Protein AF-A0A7Z9PMC1-F1 (afdb_monomer)

Secondary structure (DSSP, 8-state):
-HHHHHHHHHHHHHHHHHHHHHHHHHHHHHHHHHHHHHHHHHHHHHHHHHHHHHHHTSTTS-HHHHHHHHHHHHHHS--SSEEEEEETTEEEEE-------SSEEEEEEEEEEETTEEEEEEEEEEEE--HHHHHHHHHTTTHHHHHHHHHHS-HHHHHHHIIIIIHHHHHHHHHHHHHHHHHHHHHHHHHHHHHHHHHHHHHHHHHHHHHHHHHHHHHHHHHHHHHHHHHHHHHHHHHHHHHHHHHHT-TT--HHHHHHHHHHHHHHHHHHHHHHHHHHHHHHHHHHHHHHHHHHHHHHHHHHHHHHHHHHHHHHHHHHHHHHHHHT-TTS----SPPEEE--STTHHHHHHHHHHHHHTSHHHHHT-SEEEEEE--GGGTTEEEEEE-TTT-SEEEEEE-SSTT-EEEEEE---S-HHHHHHHHHHHHHH-TTTTTSEEEE---GGG-S--

Mean predicted aligned error: 19.5 Å

Radius of gyration: 45.66 Å; Cα contacts (8 Å, |Δi|>4): 495; chains: 1; bounding box: 115×75×135 Å

Foldseek 3Di:
DVVVVVVVVVVVVVLVVVLLVVLLVVLVVVLVVVLVVVQVVQVVVVVVLLVQLVVLLPPPHDNVVSVVVSQVVVVPDPDPWWKWKAKPPHTPDTPDDPDDDQADKHKDWDWDDHDPMIIIIMTIDRRGHDSNVLSCLLQVLNVVVLVVCVVVHPPVRSVCCSVPPSCVSNVSSVVSSVVSVVVVVVVVVVVVVLVVVLVVLVVVLVVLVVVLVVLVVVLVVLVVVLVVLVVVLVVLVVVLVVLVVVLVPCPPPDPVVNVVSVVVSVVSVVVSVVSVVVSVVSVVVSVVSVVVSVVSVVVSVVSVVVSVVVVVVVLVVVLVVLVVVCVVPPPQDQDPDQAAEAADDDPLRVVSVVLSVLQVVDSVSRRQFRYKYWDWFDPVQEQAWEWDQDPPVLFIKTKDHYNDPPTTIMITGRVHNDQVSSLSSLVNSCSVGPVNVRGHYHYDPDPPPPDDD

Sequence (453 aa):
MRQISIINRLYLLILFFFVAILTGINNHYLYSYIGFETLDEQHVLLNLVQNQFNSCLSKDFDGELCVDLMLSSLRDTKLTSELEVSKDGKRLFSNRLDVFTERSEVHSTNVISYQQHEIKLSLFKRPTPPIVSSVVKSMTFSLPELIQRLIDEDWAGARSFFFTVAWPRSRPAFWLAVFSLFLFRVAWLREQVLKRLLNVREKEVSTARNVLKELNNKLGDLGLAKEINEEELLKAERNIKKLRLSLKNAHNIDQHEINHLEHELEKESQFALELIQENEDLSEELKTIQKATVKKDRQIQKDEETLASSSSTEKLRIKNKIYEALIKNPDISNRNHAIKVYQGKHHSKTFVQHVARSLDKNDFLREQITAVYSIRYNRKLRGKMVVMMDEHSKNYVANIYDYCDEGFGAQLDLGTSKIWEACLKAKCIINLSDMFKKYELRIHENMDTLVES

pLDDT: mean 79.93, std 13.23, range [27.16, 93.56]

Nearest PDB structures (foldseek):
  6nct-assembly1_B  TM=8.834E-01  e=7.247E-01  Homo sapiens
  4ovv-assembly1_B  TM=8.818E-01  e=1.254E+00  Homo sapiens
  5y05-assembly1_A  TM=4.378E-01  e=2.419E-01  Mycolicibacterium smegmatis MC2 155
  8i4v-assembly1_A  TM=4.075E-01  e=4.193E+00  Saccharomyces cerevisiae S288C
  2efk-assembly1_A-2  TM=3.956E-01  e=4.193E+00  Homo sapiens

Structure (mmCIF, N/CA/C/O backbone):
data_AF-A0A7Z9PMC1-F1
#
_entry.id   AF-A0A7Z9PMC1-F1
#
loop_
_atom_site.group_PDB
_atom_site.id
_atom_site.type_symbol
_atom_site.label_atom_id
_atom_site.label_alt_id
_atom_site.label_comp_id
_atom_site.label_asym_id
_atom_site.label_entity_id
_atom_site.label_seq_id
_atom_site.pdbx_PDB_ins_code
_atom_site.Cartn_x
_atom_site.Cartn_y
_atom_site.Cartn_z
_atom_site.occupancy
_atom_site.B_iso_or_equiv
_atom_site.auth_seq_id
_atom_site.auth_comp_id
_atom_site.auth_asym_id
_atom_site.auth_atom_id
_atom_site.pdbx_PDB_model_num
ATOM 1 N N . MET A 1 1 ? 25.061 -12.759 5.100 1.00 47.53 1 MET A N 1
ATOM 2 C CA . MET A 1 1 ? 23.971 -13.423 5.862 1.00 47.53 1 MET A CA 1
ATOM 3 C C . MET A 1 1 ? 23.498 -12.644 7.097 1.00 47.53 1 MET A C 1
ATOM 5 O O . MET A 1 1 ? 22.295 -12.460 7.225 1.00 47.53 1 MET A O 1
ATOM 9 N N . ARG A 1 2 ? 24.378 -12.130 7.978 1.00 41.53 2 ARG A N 1
ATOM 10 C CA . ARG A 1 2 ? 23.966 -11.368 9.186 1.00 41.53 2 ARG A CA 1
ATOM 11 C C . ARG A 1 2 ? 23.093 -10.127 8.908 1.00 41.53 2 ARG A C 1
ATOM 13 O O . ARG A 1 2 ? 22.086 -9.958 9.581 1.00 41.53 2 ARG A O 1
ATOM 20 N N . GLN A 1 3 ? 23.413 -9.315 7.896 1.00 49.38 3 GLN A N 1
ATOM 21 C CA . GLN A 1 3 ? 22.638 -8.101 7.573 1.00 49.38 3 GLN A CA 1
ATOM 22 C C . GLN A 1 3 ? 21.206 -8.397 7.082 1.00 49.38 3 GLN A C 1
ATOM 24 O O . GLN A 1 3 ? 20.268 -7.730 7.503 1.00 49.38 3 GLN A O 1
ATOM 29 N N . ILE A 1 4 ? 21.012 -9.454 6.283 1.00 55.25 4 ILE A N 1
ATOM 30 C CA . ILE A 1 4 ? 19.680 -9.882 5.806 1.00 55.25 4 ILE A CA 1
ATOM 31 C C . ILE A 1 4 ? 18.803 -10.358 6.980 1.00 55.25 4 ILE A C 1
ATOM 33 O O . ILE A 1 4 ? 17.610 -10.076 7.022 1.00 55.25 4 ILE A O 1
ATOM 37 N N . SER A 1 5 ? 19.400 -11.028 7.973 1.00 64.44 5 SER A N 1
ATOM 38 C CA . SER A 1 5 ? 18.698 -11.470 9.188 1.00 64.44 5 SER A CA 1
ATOM 39 C C . SER A 1 5 ? 18.230 -10.296 10.058 1.00 64.44 5 SER A C 1
ATOM 41 O O . SER A 1 5 ? 17.105 -10.306 10.550 1.00 64.44 5 SER A O 1
ATOM 43 N N . ILE A 1 6 ? 19.056 -9.255 10.206 1.00 71.19 6 ILE A N 1
ATOM 44 C CA . ILE A 1 6 ? 18.714 -8.055 10.989 1.00 71.19 6 ILE A CA 1
ATOM 45 C C . ILE A 1 6 ? 17.560 -7.289 10.333 1.00 71.19 6 ILE A C 1
ATOM 47 O O . ILE A 1 6 ? 16.599 -6.925 11.007 1.00 71.19 6 ILE A O 1
ATOM 51 N N . ILE A 1 7 ? 17.622 -7.115 9.014 1.00 73.81 7 ILE A N 1
ATOM 52 C CA . ILE A 1 7 ? 16.585 -6.436 8.233 1.00 73.81 7 ILE A CA 1
ATOM 53 C C . ILE A 1 7 ? 15.245 -7.185 8.342 1.00 73.81 7 ILE A C 1
ATOM 55 O O . ILE A 1 7 ? 14.224 -6.582 8.665 1.00 73.81 7 ILE A O 1
ATOM 59 N N . ASN A 1 8 ? 15.244 -8.514 8.188 1.00 70.94 8 ASN A N 1
ATOM 60 C CA . ASN A 1 8 ? 14.029 -9.323 8.340 1.00 70.94 8 ASN A CA 1
ATOM 61 C C . ASN A 1 8 ? 13.432 -9.251 9.755 1.00 70.94 8 ASN A C 1
ATOM 63 O O . ASN A 1 8 ? 12.212 -9.222 9.905 1.00 70.94 8 ASN A O 1
ATOM 67 N N . ARG A 1 9 ? 14.270 -9.194 10.799 1.00 75.62 9 ARG A N 1
ATOM 68 C CA . ARG A 1 9 ? 13.810 -9.031 12.189 1.00 75.62 9 ARG A CA 1
ATOM 69 C C . ARG A 1 9 ? 13.176 -7.663 12.425 1.00 75.62 9 ARG A C 1
ATOM 71 O O . ARG A 1 9 ? 12.126 -7.595 13.056 1.00 75.62 9 ARG A O 1
ATOM 78 N N . LEU A 1 10 ? 13.774 -6.599 11.887 1.00 83.81 10 LEU A N 1
ATOM 79 C CA . LEU A 1 10 ? 13.211 -5.251 11.963 1.00 83.81 10 LEU A CA 1
ATOM 80 C C . LEU A 1 10 ? 11.840 -5.187 11.273 1.00 83.81 10 LEU A C 1
ATOM 82 O O . LEU A 1 10 ? 10.905 -4.601 11.809 1.00 83.81 10 LEU A O 1
ATOM 86 N N . TYR A 1 11 ? 11.688 -5.853 10.127 1.00 79.75 11 TYR A N 1
ATOM 87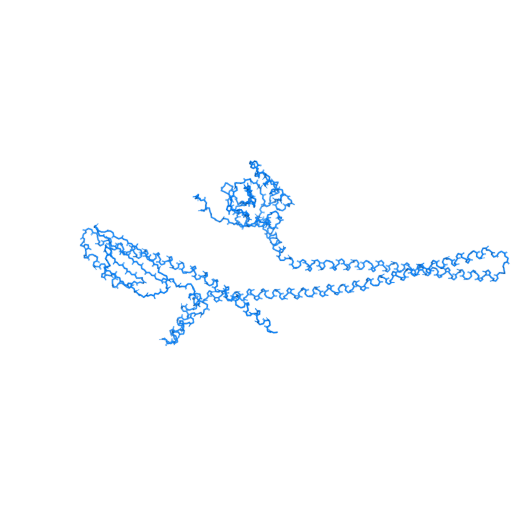 C CA . TYR A 1 11 ? 10.409 -5.906 9.419 1.00 79.75 11 TYR A CA 1
ATOM 88 C C . TYR A 1 11 ? 9.325 -6.675 10.170 1.00 79.75 11 TYR A C 1
ATOM 90 O O . TYR A 1 11 ? 8.187 -6.214 10.228 1.00 79.75 11 TYR A O 1
ATOM 98 N N . LEU A 1 12 ? 9.661 -7.818 10.771 1.00 82.25 12 LEU A N 1
ATOM 99 C CA . LEU A 1 12 ? 8.714 -8.558 11.607 1.00 82.25 12 LEU A CA 1
ATOM 100 C C . LEU A 1 12 ? 8.269 -7.732 12.819 1.00 82.25 12 LEU A C 1
ATOM 102 O O . LEU A 1 12 ? 7.094 -7.765 13.168 1.00 82.25 12 LEU A O 1
ATOM 106 N N . LEU A 1 13 ? 9.176 -6.946 13.406 1.00 86.69 13 LEU A N 1
ATOM 107 C CA . LEU A 1 13 ? 8.847 -5.984 14.459 1.00 86.69 13 LEU A CA 1
ATOM 108 C C . LEU A 1 13 ? 7.860 -4.919 13.970 1.00 86.69 13 LEU A C 1
ATOM 110 O O . LEU A 1 13 ? 6.845 -4.693 14.621 1.00 86.69 13 LEU A O 1
ATOM 114 N N . ILE A 1 14 ? 8.108 -4.304 12.809 1.00 88.12 14 ILE A N 1
ATOM 115 C CA . ILE A 1 14 ? 7.196 -3.303 12.229 1.00 88.12 14 ILE A CA 1
ATOM 116 C C . ILE A 1 14 ? 5.808 -3.908 11.988 1.00 88.12 14 ILE A C 1
ATOM 118 O O . ILE A 1 14 ? 4.800 -3.307 12.357 1.00 88.12 14 ILE A O 1
ATOM 122 N N . LEU A 1 15 ? 5.749 -5.110 11.409 1.00 87.38 15 LEU A N 1
ATOM 123 C CA . LEU A 1 15 ? 4.490 -5.805 11.144 1.00 87.38 15 LEU A CA 1
ATOM 124 C C . LEU A 1 15 ? 3.757 -6.148 12.446 1.00 87.38 15 LEU A C 1
ATOM 126 O O . LEU A 1 15 ? 2.546 -5.961 12.533 1.00 87.38 15 LEU A O 1
ATOM 130 N N . PHE A 1 16 ? 4.487 -6.577 13.475 1.00 88.06 16 PHE A N 1
ATOM 131 C CA . PHE A 1 16 ? 3.936 -6.829 14.803 1.00 88.06 16 PHE A CA 1
ATOM 132 C C . PHE A 1 16 ? 3.312 -5.566 15.415 1.00 88.06 16 PHE A C 1
ATOM 134 O O . PHE A 1 16 ? 2.161 -5.610 15.848 1.00 88.06 16 PHE A O 1
ATOM 141 N N . PHE A 1 17 ? 4.018 -4.430 15.394 1.00 91.00 17 PHE A N 1
ATOM 142 C CA . PHE A 1 17 ? 3.483 -3.158 15.892 1.00 91.00 17 PHE A CA 1
ATOM 143 C C . PHE A 1 17 ? 2.263 -2.693 15.096 1.00 91.00 17 PHE A C 1
ATOM 145 O O . PHE A 1 17 ? 1.288 -2.230 15.683 1.00 91.00 17 PHE A O 1
ATOM 152 N N . PHE A 1 18 ? 2.283 -2.857 13.774 1.00 90.88 18 PHE A N 1
ATOM 153 C CA . PHE A 1 18 ? 1.146 -2.519 12.924 1.00 90.88 18 PHE A CA 1
ATOM 154 C C . PHE A 1 18 ? -0.104 -3.333 13.292 1.00 90.88 18 PHE A C 1
ATOM 156 O O . PHE A 1 18 ? -1.175 -2.763 13.500 1.00 90.88 18 PHE A O 1
ATOM 163 N N . VAL A 1 19 ? 0.038 -4.653 13.456 1.00 92.31 19 VAL A N 1
ATOM 164 C CA . VAL A 1 19 ? -1.060 -5.530 13.897 1.00 92.31 19 VAL A CA 1
ATOM 165 C C . VAL A 1 19 ? -1.531 -5.157 15.304 1.00 92.31 19 VAL A C 1
ATOM 167 O O . VAL A 1 19 ? -2.738 -5.126 15.544 1.00 92.31 19 VAL A O 1
ATOM 170 N N . ALA A 1 20 ? -0.617 -4.827 16.221 1.00 92.69 20 ALA A N 1
ATOM 171 C CA . ALA A 1 20 ? -0.960 -4.404 17.577 1.00 92.69 20 ALA A CA 1
ATOM 172 C C . ALA A 1 20 ? -1.794 -3.113 17.589 1.00 92.69 20 ALA A C 1
ATOM 174 O O . ALA A 1 20 ? -2.807 -3.047 18.285 1.00 92.69 20 ALA A O 1
ATOM 175 N N . ILE A 1 21 ? -1.422 -2.119 16.776 1.00 93.44 21 ILE A N 1
ATOM 176 C CA . ILE A 1 2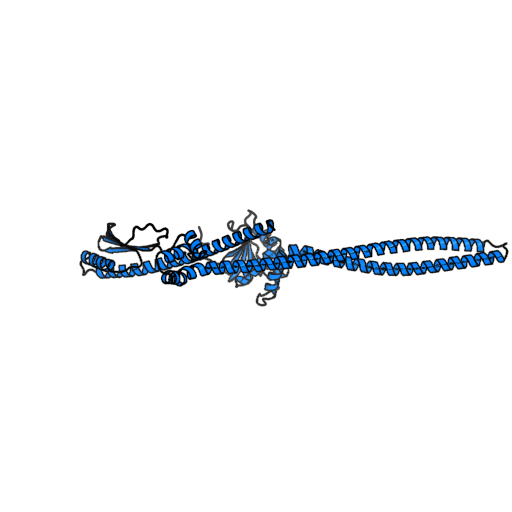1 ? -2.166 -0.858 16.642 1.00 93.44 21 ILE A CA 1
ATOM 177 C C . ILE A 1 21 ? -3.562 -1.117 16.073 1.00 93.44 21 ILE A C 1
ATOM 179 O O . ILE A 1 21 ? -4.547 -0.669 16.656 1.00 93.44 21 ILE A O 1
ATOM 183 N N . LEU A 1 22 ? -3.672 -1.875 14.976 1.00 92.62 22 LEU A N 1
ATOM 184 C CA . LEU A 1 22 ? -4.973 -2.191 14.376 1.00 92.62 22 LEU A CA 1
ATOM 185 C C . LEU A 1 22 ? -5.868 -2.999 15.322 1.00 92.62 22 LEU A C 1
ATOM 187 O O . LEU A 1 22 ? -7.066 -2.742 15.412 1.00 92.62 22 LEU A O 1
ATOM 191 N N . THR A 1 23 ? -5.281 -3.932 16.072 1.00 93.12 23 THR A N 1
ATOM 192 C CA . THR A 1 23 ? -5.987 -4.674 17.125 1.00 93.12 23 THR A CA 1
ATOM 193 C C . THR A 1 23 ? -6.462 -3.729 18.229 1.00 93.12 23 THR A C 1
ATOM 195 O O . THR A 1 23 ? -7.584 -3.865 18.707 1.00 93.12 23 THR A O 1
ATOM 198 N N . GLY A 1 24 ? -5.644 -2.744 18.611 1.00 92.62 24 GLY A N 1
ATOM 199 C CA . GLY A 1 24 ? -6.012 -1.702 19.569 1.00 92.62 24 GLY A CA 1
ATOM 200 C C . GLY A 1 24 ? -7.195 -0.862 19.101 1.00 92.62 24 GLY A C 1
ATOM 201 O O . GLY A 1 24 ? -8.140 -0.680 19.863 1.00 92.62 24 GLY A O 1
ATOM 202 N N . ILE A 1 25 ? -7.184 -0.426 17.840 1.00 92.62 25 ILE A N 1
ATOM 203 C CA . ILE A 1 25 ? -8.289 0.321 17.224 1.00 92.62 25 ILE A CA 1
ATOM 204 C C . ILE A 1 25 ? -9.566 -0.526 17.217 1.00 92.62 25 ILE A C 1
ATOM 206 O O . ILE A 1 25 ? -10.608 -0.072 17.684 1.00 92.62 25 ILE A O 1
ATOM 210 N N . ASN A 1 26 ? -9.487 -1.776 16.753 1.00 91.75 26 ASN A N 1
ATOM 211 C CA . ASN A 1 26 ? -10.635 -2.683 16.724 1.00 91.75 26 ASN A CA 1
ATOM 212 C C . ASN A 1 26 ? -11.217 -2.924 18.126 1.00 91.75 26 ASN A C 1
ATOM 214 O O . ASN A 1 26 ? -12.427 -2.841 18.325 1.00 91.75 26 ASN A O 1
ATOM 218 N N . ASN A 1 27 ? -10.351 -3.178 19.111 1.00 91.19 27 ASN A N 1
ATOM 219 C CA . ASN A 1 27 ? -10.764 -3.379 20.496 1.00 91.19 27 ASN A CA 1
ATOM 220 C C . ASN A 1 27 ? -11.396 -2.114 21.084 1.00 91.19 27 ASN A C 1
ATOM 222 O O . ASN A 1 27 ? -12.392 -2.217 21.791 1.00 91.19 27 ASN A O 1
ATOM 226 N N . HIS A 1 28 ? -10.856 -0.931 20.781 1.00 91.38 28 HIS A N 1
ATOM 227 C CA . HIS A 1 28 ? -11.435 0.332 21.228 1.00 91.38 28 HIS A CA 1
ATOM 228 C C . HIS A 1 28 ? -12.877 0.490 20.733 1.00 91.38 28 HIS A C 1
ATOM 230 O O . HIS A 1 28 ? -13.768 0.698 21.549 1.00 91.38 28 HIS A O 1
ATOM 236 N N . TYR A 1 29 ? -13.131 0.309 19.433 1.00 89.88 29 TYR A N 1
ATOM 237 C CA . TYR A 1 29 ? -14.491 0.397 18.890 1.00 89.88 29 TYR A CA 1
ATOM 238 C C . TYR A 1 29 ? -15.435 -0.655 19.480 1.00 89.88 29 TYR A C 1
ATOM 240 O O . TYR A 1 29 ? -16.558 -0.318 19.849 1.00 89.88 29 TYR A O 1
ATOM 248 N N . LEU A 1 30 ? -14.972 -1.901 19.630 1.00 88.38 30 LEU A N 1
ATOM 249 C CA . LEU A 1 30 ? -15.761 -2.971 20.242 1.00 88.38 30 LEU A CA 1
ATOM 250 C C . LEU A 1 30 ? -16.187 -2.613 21.671 1.00 88.38 30 LEU A C 1
ATOM 252 O O . LEU A 1 30 ? -17.355 -2.739 22.021 1.00 88.38 30 LEU A O 1
ATOM 256 N N . TYR A 1 31 ? -15.253 -2.157 22.506 1.00 88.56 31 TYR A N 1
ATOM 257 C CA . TYR A 1 31 ? -15.558 -1.839 23.900 1.00 88.56 31 TYR A CA 1
ATOM 258 C C . TYR A 1 31 ? -16.338 -0.539 24.065 1.00 88.56 31 TYR A C 1
ATOM 260 O O . TYR A 1 31 ? -17.153 -0.456 24.980 1.00 88.56 31 TYR A O 1
ATOM 268 N N . SER A 1 32 ? -16.149 0.439 23.179 1.00 88.25 32 SER A N 1
ATOM 269 C CA . SER A 1 32 ? -17.009 1.624 23.128 1.00 88.25 32 SER A CA 1
ATOM 270 C C . SER A 1 32 ? -18.456 1.238 22.810 1.00 88.25 32 SER A C 1
ATOM 272 O O . SER A 1 32 ? -19.370 1.716 23.476 1.00 88.25 32 SER A O 1
ATOM 274 N N . TYR A 1 33 ? -18.667 0.315 21.866 1.00 88.69 33 TYR A N 1
ATOM 275 C CA . TYR A 1 33 ? -19.996 -0.212 21.547 1.00 88.69 33 TYR A CA 1
ATOM 276 C C . TYR A 1 33 ? -20.614 -0.991 22.720 1.00 88.69 33 TYR A C 1
ATOM 278 O O . TYR A 1 33 ? -21.735 -0.699 23.120 1.00 88.69 33 TYR A O 1
ATOM 286 N N . ILE A 1 34 ? -19.865 -1.912 23.342 1.00 87.50 34 ILE A N 1
ATOM 287 C CA . ILE A 1 34 ? -20.341 -2.661 24.522 1.00 87.50 34 ILE A CA 1
ATOM 288 C C . ILE A 1 34 ? -20.675 -1.708 25.681 1.00 87.50 34 ILE A C 1
ATOM 290 O O . ILE A 1 34 ? -21.633 -1.939 26.418 1.00 87.50 34 ILE A O 1
ATOM 294 N N . GLY A 1 35 ? -19.887 -0.645 25.866 1.00 87.50 35 GLY A N 1
ATOM 295 C CA . GLY A 1 35 ? -20.161 0.390 26.861 1.00 87.50 35 GLY A CA 1
ATOM 296 C C . GLY A 1 35 ? -21.483 1.113 26.598 1.00 87.50 35 GLY A C 1
ATOM 297 O O . GLY A 1 35 ? -22.251 1.316 27.534 1.00 87.50 35 GLY A O 1
ATOM 298 N N . PHE A 1 36 ? -21.771 1.436 25.335 1.00 88.75 36 PHE A N 1
ATOM 299 C CA . PHE A 1 36 ? -23.040 2.034 24.922 1.00 88.75 36 PHE A CA 1
ATOM 300 C C . PHE A 1 36 ? -24.233 1.087 25.134 1.00 88.75 36 PHE A C 1
ATOM 302 O O . PHE A 1 36 ? -25.190 1.481 25.792 1.00 88.75 36 PHE A O 1
ATOM 309 N N . GLU A 1 37 ? -24.162 -0.167 24.668 1.00 89.44 37 GLU A N 1
ATOM 310 C CA . GLU A 1 37 ? -25.226 -1.161 24.913 1.00 89.44 37 GLU A CA 1
ATOM 311 C C . GLU A 1 37 ? -25.464 -1.376 26.410 1.00 89.44 37 GLU A C 1
ATOM 313 O O . GLU A 1 37 ? -26.600 -1.459 26.862 1.00 89.44 37 GLU A O 1
ATOM 318 N N . THR A 1 38 ? -24.391 -1.406 27.205 1.00 87.88 38 THR A N 1
ATOM 319 C CA . THR A 1 38 ? -24.496 -1.545 28.661 1.00 87.88 38 THR A CA 1
ATOM 320 C C . THR A 1 38 ? -25.251 -0.376 29.297 1.00 87.88 38 THR A C 1
ATOM 322 O O . THR A 1 38 ? -26.029 -0.605 30.222 1.00 87.88 38 THR A O 1
ATOM 325 N N . LEU A 1 39 ? -25.026 0.862 28.843 1.00 89.00 39 LEU A N 1
ATOM 326 C CA . LEU A 1 39 ? -25.767 2.027 29.341 1.00 89.00 39 LEU A CA 1
ATOM 327 C C . LEU A 1 39 ? -27.255 1.914 29.019 1.00 89.00 39 LEU A C 1
ATOM 329 O O . LEU A 1 39 ? -28.085 2.171 29.889 1.00 89.00 39 LEU A O 1
ATOM 333 N N . ASP A 1 40 ? -27.586 1.507 27.795 1.00 88.12 40 ASP A N 1
ATOM 334 C CA . ASP A 1 40 ? -28.973 1.347 27.357 1.00 88.12 40 ASP A CA 1
ATOM 335 C C . ASP A 1 40 ? -29.686 0.238 28.152 1.00 88.12 40 ASP A C 1
ATOM 337 O O . ASP A 1 40 ? -30.747 0.469 28.734 1.00 88.12 40 ASP A O 1
ATOM 341 N N . GLU A 1 41 ? -29.041 -0.926 28.320 1.00 88.00 41 GLU A N 1
ATOM 342 C CA . GLU A 1 41 ? -29.512 -2.008 29.199 1.00 88.00 41 GLU A CA 1
ATOM 343 C C . GLU A 1 41 ? -29.766 -1.513 30.633 1.00 88.00 41 GLU A C 1
ATOM 345 O O . GLU A 1 41 ? -30.801 -1.817 31.234 1.00 88.00 41 GLU A O 1
ATOM 350 N N . GLN A 1 42 ? -28.824 -0.747 31.199 1.00 88.31 42 GLN A N 1
ATOM 351 C CA . GLN A 1 42 ? -28.955 -0.183 32.543 1.00 88.31 42 GLN A CA 1
ATOM 352 C C . GLN A 1 42 ? -30.120 0.808 32.632 1.00 88.31 42 GLN A C 1
ATOM 354 O O . GLN A 1 42 ? -30.850 0.781 33.621 1.00 88.31 42 GLN A O 1
ATOM 359 N N . HIS A 1 43 ? -30.328 1.655 31.622 1.00 89.62 43 HIS A N 1
ATOM 360 C CA . HIS A 1 43 ? -31.453 2.589 31.585 1.00 89.62 43 HIS A CA 1
ATOM 361 C C . HIS A 1 43 ? -32.799 1.868 31.516 1.00 89.62 43 HIS A C 1
ATOM 363 O O . HIS A 1 43 ? -33.708 2.212 32.272 1.00 89.62 43 HIS A O 1
ATOM 369 N N . VAL A 1 44 ? -32.926 0.840 30.673 1.00 87.81 44 VAL A N 1
ATOM 370 C CA . VAL A 1 44 ? -34.145 0.020 30.596 1.00 87.81 44 VAL A CA 1
ATOM 371 C C . VAL A 1 44 ? -34.432 -0.642 31.943 1.00 87.81 44 VAL A C 1
ATOM 373 O O . VAL A 1 44 ? -35.558 -0.570 32.439 1.00 87.81 44 VAL A O 1
ATOM 376 N N . LEU A 1 45 ? -33.414 -1.233 32.574 1.00 85.81 45 LEU A N 1
ATOM 377 C CA . LEU A 1 45 ? -33.569 -1.893 33.868 1.00 85.81 45 LEU A CA 1
ATOM 378 C C . LEU A 1 45 ? -33.933 -0.902 34.983 1.00 85.81 45 LEU A C 1
ATOM 380 O O . LEU A 1 45 ? -34.840 -1.175 35.767 1.00 85.81 45 LEU A O 1
ATOM 384 N N . LEU A 1 46 ? -33.282 0.263 35.032 1.00 88.56 46 LEU A N 1
ATOM 385 C CA . LEU A 1 46 ? -33.610 1.318 35.995 1.00 88.56 46 LEU A CA 1
ATOM 386 C C . LEU A 1 46 ? -35.033 1.836 35.809 1.00 88.56 46 LEU A C 1
ATOM 388 O O . LEU A 1 46 ? -35.729 2.026 36.801 1.00 88.56 46 LEU A O 1
ATOM 392 N N . ASN A 1 47 ? -35.489 2.018 34.569 1.00 87.50 47 ASN A N 1
ATOM 393 C CA . ASN A 1 47 ? -36.854 2.454 34.285 1.00 87.50 47 ASN A CA 1
ATOM 394 C C . ASN A 1 47 ? -37.887 1.408 34.726 1.00 87.50 47 ASN A C 1
ATOM 396 O O . ASN A 1 47 ? -38.925 1.769 35.276 1.00 87.50 47 ASN A O 1
ATOM 400 N N . LEU A 1 48 ? -37.603 0.114 34.543 1.00 85.44 48 LEU A N 1
ATOM 401 C CA . LEU A 1 48 ? -38.463 -0.967 35.037 1.00 85.44 48 LEU A CA 1
ATOM 402 C C . LEU A 1 48 ? -38.556 -0.964 36.567 1.00 85.44 48 LEU A C 1
ATOM 404 O O . LEU A 1 48 ? -39.661 -0.986 37.109 1.00 85.44 48 LEU A O 1
ATOM 408 N N . VAL A 1 49 ? -37.415 -0.880 37.258 1.00 84.81 49 VAL A N 1
ATOM 409 C CA . VAL A 1 49 ? -37.376 -0.814 38.728 1.00 84.81 49 VAL A CA 1
ATOM 410 C C . VAL A 1 49 ? -38.080 0.451 39.219 1.00 84.81 49 VAL A C 1
ATOM 412 O O . VAL A 1 49 ? -38.906 0.387 40.126 1.00 84.81 49 VAL A O 1
ATOM 415 N N . GLN A 1 50 ? -37.836 1.596 38.583 1.00 87.12 50 GLN A N 1
ATOM 416 C CA . GLN A 1 50 ? -38.504 2.851 38.909 1.00 87.12 50 GLN A CA 1
ATOM 417 C C . GLN A 1 50 ? -40.018 2.771 38.720 1.00 87.12 50 GLN A C 1
ATOM 419 O O . GLN A 1 50 ? -40.752 3.241 39.582 1.00 87.12 50 GLN A O 1
ATOM 424 N N . ASN A 1 51 ? -40.504 2.156 37.643 1.00 86.00 51 ASN A N 1
ATOM 425 C CA . ASN A 1 51 ? -41.937 1.970 37.431 1.00 86.00 51 ASN A CA 1
ATOM 426 C C . ASN A 1 51 ? -42.567 1.089 38.518 1.00 86.00 51 ASN A C 1
ATOM 428 O O . ASN A 1 51 ? -43.675 1.382 38.966 1.00 86.00 51 ASN A O 1
ATOM 432 N N . GLN A 1 52 ? -41.860 0.057 38.989 1.00 84.56 52 GLN A N 1
ATOM 433 C CA . GLN A 1 52 ? -42.318 -0.760 40.117 1.00 84.56 52 GLN A CA 1
ATOM 434 C C . GLN A 1 52 ? -42.374 0.049 41.419 1.00 84.56 52 GLN A C 1
ATOM 436 O O . GLN A 1 52 ? -43.398 0.025 42.102 1.00 84.56 52 GLN A O 1
ATOM 441 N N . PHE A 1 53 ? -41.329 0.826 41.724 1.00 85.50 53 PHE A N 1
ATOM 442 C CA . PHE A 1 53 ? -41.328 1.743 42.868 1.00 85.50 53 PHE A CA 1
ATOM 443 C C . PHE A 1 53 ? -42.463 2.772 42.768 1.00 85.50 53 PHE A C 1
ATOM 445 O O . PHE A 1 53 ? -43.200 2.943 43.729 1.00 85.50 53 PHE A O 1
ATOM 452 N N . ASN A 1 54 ? -42.666 3.406 41.610 1.00 84.06 54 ASN A N 1
ATOM 453 C CA . ASN A 1 54 ? -43.739 4.382 41.387 1.00 84.06 54 ASN A CA 1
ATOM 454 C C . ASN A 1 54 ? -45.135 3.769 41.570 1.00 84.06 54 ASN A C 1
ATOM 456 O O . ASN A 1 54 ? -46.018 4.409 42.136 1.00 84.06 54 ASN A O 1
ATOM 460 N N . SER A 1 55 ? -45.342 2.535 41.097 1.00 83.88 55 SER A N 1
ATOM 461 C CA . SER A 1 55 ? -46.612 1.823 41.269 1.00 83.88 55 SER A CA 1
ATOM 462 C C . SER A 1 55 ? -46.874 1.485 42.737 1.00 83.88 55 SER A C 1
ATOM 464 O O . SER A 1 55 ? -48.007 1.591 43.204 1.00 83.88 55 SER A O 1
ATOM 466 N N . CYS A 1 56 ? -45.834 1.076 43.459 1.00 84.00 56 CYS A N 1
ATOM 467 C CA . CYS A 1 56 ? -45.914 0.673 44.858 1.00 84.00 56 CYS A CA 1
ATOM 468 C C . CYS A 1 56 ? -46.043 1.879 45.810 1.00 84.00 56 CYS A C 1
ATOM 470 O O . CYS A 1 56 ? -46.799 1.821 46.771 1.00 84.00 56 CYS A O 1
ATOM 472 N N . LEU A 1 57 ? -45.391 3.003 45.494 1.00 82.19 57 LEU A N 1
ATOM 473 C CA . LEU A 1 57 ? -45.470 4.275 46.227 1.00 82.19 57 LEU A CA 1
ATOM 474 C C . LEU A 1 57 ? -46.712 5.114 45.861 1.00 82.19 57 LEU A C 1
ATOM 476 O O . LEU A 1 57 ? -46.792 6.298 46.203 1.00 82.19 57 LEU A O 1
ATOM 480 N N . SER A 1 58 ? -47.677 4.532 45.141 1.00 73.56 58 SER A N 1
ATOM 481 C CA . SER A 1 58 ? -48.966 5.178 44.883 1.00 73.56 58 SER A CA 1
ATOM 482 C C . SER A 1 58 ? -49.759 5.348 46.191 1.00 73.56 58 SER A C 1
ATOM 484 O O . SER A 1 58 ? -49.514 4.654 47.174 1.00 73.56 58 SER A O 1
ATOM 486 N N . LYS A 1 59 ? -50.684 6.321 46.226 1.00 61.50 59 LYS A N 1
ATOM 487 C CA . LYS A 1 59 ? -51.300 6.901 47.446 1.00 61.50 59 LYS A CA 1
ATOM 488 C C . LYS A 1 59 ? -51.975 5.920 48.425 1.00 61.50 59 LYS A C 1
ATOM 490 O O . LYS A 1 59 ? -52.331 6.349 49.518 1.00 61.50 59 LYS A O 1
ATOM 495 N N . ASP A 1 60 ? -52.141 4.657 48.053 1.00 62.44 60 ASP A N 1
ATOM 496 C CA . ASP A 1 60 ? -52.908 3.656 48.795 1.00 62.44 60 ASP A CA 1
ATOM 497 C C . ASP A 1 60 ? -52.042 2.718 49.666 1.00 62.44 60 ASP A C 1
ATOM 499 O O . ASP A 1 60 ? -52.591 1.879 50.380 1.00 62.44 60 ASP A O 1
ATOM 503 N N . PHE A 1 61 ? -50.707 2.852 49.646 1.00 65.44 61 PHE A N 1
ATOM 504 C CA . PHE A 1 61 ? -49.774 2.006 50.409 1.00 65.44 61 PHE A CA 1
ATOM 505 C C . PHE A 1 61 ? -48.870 2.801 51.363 1.00 65.44 61 PHE A C 1
ATOM 507 O O . PHE A 1 61 ? -48.509 3.949 51.105 1.00 65.44 61 PHE A O 1
ATOM 514 N N . ASP A 1 62 ? -48.461 2.163 52.465 1.00 78.44 62 ASP A N 1
ATOM 515 C CA . ASP A 1 62 ? -47.416 2.688 53.347 1.00 78.44 62 ASP A CA 1
ATOM 516 C C . ASP A 1 62 ? -46.070 2.711 52.602 1.00 78.44 62 ASP A C 1
ATOM 518 O O . ASP A 1 62 ? -45.547 1.673 52.182 1.00 78.44 62 ASP A O 1
ATOM 522 N N . GLY A 1 63 ? -45.519 3.912 52.420 1.00 77.12 63 GLY A N 1
ATOM 523 C CA . GLY A 1 63 ? -44.297 4.131 51.657 1.00 77.12 63 GLY A CA 1
ATOM 524 C C . GLY A 1 63 ? -43.070 3.434 52.246 1.00 77.12 63 GLY A C 1
ATOM 525 O O . GLY A 1 63 ? -42.208 3.008 51.481 1.00 77.12 63 GLY A O 1
ATOM 526 N N . GLU A 1 64 ? -42.980 3.267 53.570 1.00 81.12 64 GLU A N 1
ATOM 527 C CA . GLU A 1 64 ? -41.851 2.545 54.177 1.00 81.12 64 GLU A CA 1
ATOM 528 C C . GLU A 1 64 ? -41.958 1.039 53.934 1.00 81.12 64 GLU A C 1
ATOM 530 O O . GLU A 1 64 ? -40.997 0.423 53.470 1.00 81.12 64 GLU A O 1
ATOM 535 N N . LEU A 1 65 ? -43.155 0.473 54.118 1.00 83.69 65 LEU A N 1
ATOM 536 C CA . LEU A 1 65 ? -43.435 -0.932 53.816 1.00 83.69 65 LEU A CA 1
ATOM 537 C C . LEU A 1 65 ? -43.161 -1.255 52.338 1.00 83.69 65 LEU A C 1
ATOM 539 O O . LEU A 1 65 ? -42.609 -2.306 52.013 1.00 83.69 65 LEU A O 1
ATOM 543 N N . CYS A 1 66 ? -43.517 -0.335 51.440 1.00 84.69 66 CYS A N 1
ATOM 544 C CA . CYS A 1 66 ? -43.247 -0.452 50.014 1.00 84.69 66 CYS A CA 1
ATOM 545 C C . CYS A 1 66 ? -41.741 -0.500 49.706 1.00 84.69 66 CYS A C 1
ATOM 547 O O . CYS A 1 66 ? -41.286 -1.368 48.956 1.00 84.69 66 CYS A O 1
ATOM 549 N N . VAL A 1 67 ? -40.955 0.409 50.292 1.00 85.50 67 VAL A N 1
ATOM 550 C CA . VAL A 1 67 ? -39.497 0.431 50.107 1.00 85.50 67 VAL A CA 1
ATOM 551 C C . VAL A 1 67 ? -38.874 -0.866 50.618 1.00 85.50 67 VAL A C 1
ATOM 553 O O . VAL A 1 67 ? -38.080 -1.469 49.898 1.00 85.50 67 VAL A O 1
ATOM 556 N N . ASP A 1 68 ? -39.268 -1.341 51.799 1.00 85.62 68 ASP A N 1
ATOM 557 C CA . ASP A 1 68 ? -38.751 -2.590 52.367 1.00 85.62 68 ASP A CA 1
ATOM 558 C C . ASP A 1 68 ? -39.105 -3.815 51.508 1.00 85.62 68 ASP A C 1
ATOM 560 O O . ASP A 1 68 ? -38.236 -4.652 51.236 1.00 85.62 68 ASP A O 1
ATOM 564 N N . LEU A 1 69 ? -40.341 -3.895 50.999 1.00 84.69 69 LEU A N 1
ATOM 565 C CA . LEU A 1 69 ? -40.768 -4.943 50.064 1.00 84.69 69 LEU A CA 1
ATOM 566 C C . LEU A 1 69 ? -39.933 -4.925 48.778 1.00 84.69 69 LEU A C 1
ATOM 568 O O . LEU A 1 69 ? -39.393 -5.961 48.378 1.00 84.69 69 LEU A O 1
ATOM 572 N N . MET A 1 70 ? -39.754 -3.755 48.162 1.00 86.81 70 MET A N 1
ATOM 573 C CA . MET A 1 70 ? -38.935 -3.610 46.956 1.00 86.81 70 MET A CA 1
ATOM 574 C C . MET A 1 70 ? -37.475 -4.004 47.206 1.00 86.81 70 MET A C 1
ATOM 576 O O . MET A 1 70 ? -36.882 -4.730 46.407 1.00 86.81 70 MET A O 1
ATOM 580 N N . LEU A 1 71 ? -36.893 -3.584 48.332 1.00 86.50 71 LEU A N 1
ATOM 581 C CA . LEU A 1 71 ? -35.527 -3.947 48.710 1.00 86.50 71 LEU A CA 1
ATOM 582 C C . LEU A 1 71 ? -35.372 -5.453 48.951 1.00 86.50 71 LEU A C 1
ATOM 584 O O . LEU A 1 71 ? -34.349 -6.022 48.565 1.00 86.50 71 LEU A O 1
ATOM 588 N N . SER A 1 72 ? -36.373 -6.107 49.549 1.00 84.50 72 SER A N 1
ATOM 589 C CA . SER A 1 72 ? -36.374 -7.563 49.733 1.00 84.50 72 SER A CA 1
ATOM 590 C C . SER A 1 72 ? -36.411 -8.308 48.393 1.00 84.50 72 SER A C 1
ATOM 592 O O . SER A 1 72 ? -35.564 -9.164 48.148 1.00 84.50 72 SER A O 1
ATOM 594 N N . SER A 1 73 ? -37.277 -7.891 47.463 1.00 84.00 73 SER A N 1
ATOM 595 C CA . SER A 1 73 ? -37.353 -8.483 46.123 1.00 84.00 73 SER A CA 1
ATOM 596 C C . SER A 1 73 ? -36.057 -8.288 45.329 1.00 84.00 73 SER A C 1
ATOM 598 O O . SER A 1 73 ? -35.634 -9.179 44.590 1.00 84.00 73 SER A O 1
ATOM 600 N N . LEU A 1 74 ? -35.407 -7.129 45.468 1.00 82.75 74 LEU A N 1
ATOM 601 C CA . LEU A 1 74 ? -34.138 -6.841 44.797 1.00 82.75 74 LEU A CA 1
ATOM 602 C C . LEU A 1 74 ? -32.977 -7.674 45.355 1.00 82.75 74 LEU A C 1
ATOM 604 O O . LEU A 1 74 ? -32.097 -8.056 44.585 1.00 82.75 74 LEU A O 1
ATOM 608 N N . ARG A 1 75 ? -32.979 -7.995 46.658 1.00 80.62 75 ARG A N 1
ATOM 609 C CA . ARG A 1 75 ? -31.973 -8.878 47.280 1.00 80.62 75 ARG A CA 1
ATOM 610 C C . ARG A 1 75 ? -32.007 -10.292 46.709 1.00 80.62 75 ARG A C 1
ATOM 612 O O . ARG A 1 75 ? -30.947 -10.876 46.498 1.00 80.62 75 ARG A O 1
ATOM 619 N N . ASP A 1 76 ? -33.199 -10.804 46.423 1.00 77.94 76 ASP A N 1
ATOM 620 C CA . ASP A 1 76 ? -33.380 -12.160 45.894 1.00 77.94 76 ASP A CA 1
ATOM 621 C C . ASP A 1 76 ? -33.168 -12.242 44.372 1.00 77.94 76 ASP A C 1
ATOM 623 O O . ASP A 1 76 ? -33.013 -13.327 43.802 1.00 77.94 76 ASP A O 1
ATOM 627 N N . THR A 1 77 ? -33.108 -11.094 43.691 1.00 79.25 77 THR A N 1
ATOM 628 C CA . THR A 1 77 ? -32.921 -11.031 42.240 1.00 79.25 77 THR A CA 1
ATOM 629 C C . THR A 1 77 ? -31.440 -11.145 41.872 1.00 79.25 77 THR A C 1
ATOM 631 O O . THR A 1 77 ? -30.613 -10.311 42.243 1.00 79.25 77 THR A O 1
ATOM 634 N N . LYS A 1 78 ? -31.086 -12.145 41.054 1.00 75.69 78 LYS A N 1
ATOM 635 C CA . LYS A 1 78 ? -29.743 -12.255 40.459 1.00 75.69 78 LYS A CA 1
ATOM 636 C C . LYS A 1 78 ? -29.569 -11.236 39.335 1.00 75.69 78 LYS A C 1
ATOM 638 O O . LYS A 1 78 ? -29.805 -11.534 38.167 1.00 75.69 78 LYS A O 1
ATOM 643 N N . LEU A 1 79 ? -29.147 -10.034 39.700 1.00 72.31 79 LEU A N 1
ATOM 644 C CA . LEU A 1 79 ? -28.796 -8.984 38.751 1.00 72.31 79 LEU A CA 1
ATOM 645 C C . LEU A 1 79 ? -27.403 -9.235 38.159 1.00 72.31 79 LEU A C 1
ATOM 647 O O . LEU A 1 79 ? -26.458 -9.575 38.866 1.00 72.31 79 LEU A O 1
ATOM 651 N N . THR A 1 80 ? -27.265 -9.027 36.850 1.00 73.19 80 THR A N 1
ATOM 652 C CA . THR A 1 80 ? -25.966 -9.036 36.151 1.00 73.19 80 THR A CA 1
ATOM 653 C C . THR A 1 80 ? -25.148 -7.763 36.385 1.00 73.19 80 THR A C 1
ATOM 655 O O . THR A 1 80 ? -23.984 -7.704 35.993 1.00 73.19 80 THR A O 1
ATOM 658 N N . SER A 1 81 ? -25.768 -6.743 36.978 1.00 80.44 81 SER A N 1
ATOM 659 C CA . SER A 1 81 ? -25.186 -5.438 37.288 1.00 80.44 81 SER A CA 1
ATOM 660 C C . SER A 1 81 ? -25.226 -5.203 38.798 1.00 80.44 81 SER A C 1
ATOM 662 O O . SER A 1 81 ? -26.105 -5.714 39.496 1.00 80.44 81 SER A O 1
ATOM 664 N N . GLU A 1 82 ? -24.286 -4.409 39.296 1.00 87.12 82 GLU A N 1
ATOM 665 C CA . GLU A 1 82 ? -24.257 -3.971 40.689 1.00 87.12 82 GLU A CA 1
ATOM 666 C C . GLU A 1 82 ? -25.310 -2.868 40.872 1.00 87.12 82 GLU A C 1
ATOM 668 O O . GLU A 1 82 ? -25.342 -1.912 40.105 1.00 87.12 82 GLU A O 1
ATOM 673 N N . LEU A 1 83 ? -26.190 -3.004 41.857 1.00 87.44 83 LEU A N 1
ATOM 674 C CA . LEU A 1 83 ? -27.249 -2.072 42.214 1.00 87.44 83 LEU A CA 1
ATOM 675 C C . LEU A 1 83 ? -26.978 -1.479 43.597 1.00 87.44 83 LEU A C 1
ATOM 677 O O . LEU A 1 83 ? -26.764 -2.196 44.577 1.00 87.44 83 LEU A O 1
ATOM 681 N N . GLU A 1 84 ? -27.074 -0.160 43.672 1.00 89.69 84 GLU A N 1
ATOM 682 C CA . GLU A 1 84 ? -27.074 0.613 44.902 1.00 89.69 84 GLU A CA 1
ATOM 683 C C . GLU A 1 84 ? -28.380 1.403 45.015 1.00 89.69 84 GLU A C 1
ATOM 685 O O . GLU A 1 84 ? -28.784 2.098 44.081 1.00 89.69 84 GLU A O 1
ATOM 690 N N . VAL A 1 85 ? -29.027 1.305 46.175 1.00 89.19 85 VAL A N 1
ATOM 691 C CA . VAL A 1 85 ? -30.230 2.067 46.518 1.00 89.19 85 VAL A CA 1
ATOM 692 C C . VAL A 1 85 ? -29.929 2.923 47.738 1.00 89.19 85 VAL A C 1
ATOM 694 O O . VAL A 1 85 ? -29.487 2.407 48.769 1.00 89.19 85 VAL A O 1
ATOM 697 N N . SER A 1 86 ? -30.184 4.225 47.649 1.00 90.06 86 SER A N 1
ATOM 698 C CA . SER A 1 86 ? -30.077 5.156 48.775 1.00 90.06 86 SER A CA 1
ATOM 699 C C . SER A 1 86 ? -31.337 6.002 48.927 1.00 90.06 86 SER A C 1
ATOM 701 O O . SER A 1 86 ? -32.003 6.298 47.942 1.00 90.06 86 SER A O 1
ATOM 703 N N . LYS A 1 87 ? -31.672 6.369 50.166 1.00 88.81 87 LYS A N 1
ATOM 704 C CA . LYS A 1 87 ? -32.757 7.295 50.521 1.00 88.81 87 LYS A CA 1
ATOM 705 C C . LYS A 1 87 ? -32.142 8.502 51.218 1.00 88.81 87 LYS A C 1
ATOM 707 O O . LYS A 1 87 ? -31.432 8.322 52.206 1.00 88.81 87 LYS A O 1
ATOM 712 N N . ASP A 1 88 ? -32.349 9.697 50.675 1.00 85.94 88 ASP A N 1
ATOM 713 C CA . ASP A 1 88 ? -31.813 10.969 51.193 1.00 85.94 88 ASP A CA 1
ATOM 714 C C . ASP A 1 88 ? -30.298 10.925 51.466 1.00 85.94 88 ASP A C 1
ATOM 716 O O . ASP A 1 88 ? -29.794 11.372 52.495 1.00 85.94 88 ASP A O 1
ATOM 720 N N . GLY A 1 89 ? -29.553 10.284 50.562 1.00 82.75 89 GLY A N 1
ATOM 721 C CA . GLY A 1 89 ? -28.106 10.090 50.688 1.00 82.75 89 GLY A CA 1
ATOM 722 C C . GLY A 1 89 ? -27.676 8.955 51.627 1.00 82.75 89 GLY A C 1
ATOM 723 O O . GLY A 1 89 ? -26.509 8.562 51.600 1.00 82.75 89 GLY A O 1
ATOM 724 N N . LYS A 1 90 ? -28.586 8.353 52.403 1.00 88.75 90 LYS A N 1
ATOM 725 C CA . LYS A 1 90 ? -28.294 7.174 53.229 1.00 88.75 90 LYS A CA 1
ATOM 726 C C . LYS A 1 90 ? -28.462 5.895 52.409 1.00 88.75 90 LYS A C 1
ATOM 728 O O . LYS A 1 90 ? -29.542 5.603 51.901 1.00 88.75 90 LYS A O 1
ATOM 733 N N . ARG A 1 91 ? -27.393 5.106 52.281 1.00 88.12 91 ARG A N 1
ATOM 734 C CA . ARG A 1 91 ? -27.413 3.814 51.575 1.00 88.12 91 ARG A CA 1
ATOM 735 C C . ARG A 1 91 ? -28.341 2.825 52.295 1.00 88.12 91 ARG A C 1
ATOM 737 O O . ARG A 1 91 ? -28.144 2.546 53.475 1.00 88.12 91 ARG A O 1
ATOM 744 N N . LEU A 1 92 ? -29.325 2.292 51.572 1.00 86.25 92 LEU A N 1
ATOM 745 C CA . LEU A 1 92 ? -30.282 1.286 52.049 1.00 86.25 92 LEU A CA 1
ATOM 746 C C . LEU A 1 92 ? -29.905 -0.127 51.590 1.00 86.25 92 LEU A C 1
ATOM 748 O O . LEU A 1 92 ? -30.070 -1.100 52.324 1.00 86.25 92 LEU A O 1
ATOM 752 N N . PHE A 1 93 ? -29.370 -0.243 50.375 1.00 86.62 93 PHE A N 1
ATOM 753 C CA . PHE A 1 93 ? -28.941 -1.510 49.796 1.00 86.62 93 PHE A CA 1
ATOM 754 C C . PHE A 1 93 ? -27.770 -1.299 48.842 1.00 86.62 93 PHE A C 1
ATOM 756 O O . PHE A 1 93 ? -27.688 -0.289 48.148 1.00 86.62 93 PHE A O 1
ATOM 763 N N . SER A 1 94 ? -26.862 -2.267 48.818 1.00 84.94 94 SER A N 1
ATOM 764 C CA . SER A 1 94 ? -25.781 -2.350 47.847 1.00 84.94 94 SER A CA 1
ATOM 765 C C . SER A 1 94 ? -25.362 -3.805 47.729 1.00 84.94 94 SER A C 1
ATOM 767 O O . SER A 1 94 ? -24.981 -4.410 48.729 1.00 84.94 94 SER A O 1
ATOM 769 N N . ASN A 1 95 ? -25.395 -4.354 46.519 1.00 83.56 95 ASN A N 1
ATOM 770 C CA . ASN A 1 95 ? -24.697 -5.603 46.193 1.00 83.56 95 ASN A CA 1
ATOM 771 C C . ASN A 1 95 ? -23.342 -5.335 45.508 1.00 83.56 95 ASN A C 1
ATOM 773 O O . ASN A 1 95 ? -22.726 -6.260 44.979 1.00 83.56 95 ASN A O 1
ATOM 777 N N . ARG A 1 96 ? -22.897 -4.071 45.495 1.00 78.62 96 ARG A N 1
ATOM 778 C CA . ARG A 1 96 ? -21.624 -3.654 44.913 1.00 78.62 96 ARG A CA 1
ATOM 779 C C . ARG A 1 96 ? -20.474 -4.416 45.565 1.00 78.62 96 ARG A C 1
ATOM 781 O O . ARG A 1 96 ? -20.343 -4.412 46.789 1.00 78.62 96 ARG A O 1
ATOM 788 N N . LEU A 1 97 ? -19.640 -5.045 44.744 1.00 68.50 97 LEU A N 1
ATOM 789 C CA . LEU A 1 97 ? -18.408 -5.666 45.199 1.00 68.50 97 LEU A CA 1
ATOM 790 C C . LEU A 1 97 ? -17.308 -4.596 45.199 1.00 68.50 97 LEU A C 1
ATOM 792 O O . LEU A 1 97 ? -16.947 -4.062 44.146 1.00 68.50 97 LEU A O 1
ATOM 796 N N . ASP A 1 98 ? -16.716 -4.326 46.366 1.00 58.31 98 ASP A N 1
ATOM 797 C CA . ASP A 1 98 ? -15.535 -3.453 46.522 1.00 58.31 98 ASP A CA 1
ATOM 798 C C . ASP A 1 98 ? -14.247 -4.116 45.980 1.00 58.31 98 ASP A C 1
ATOM 800 O O . ASP A 1 98 ? -13.146 -3.964 46.510 1.00 58.31 98 ASP A O 1
ATOM 804 N N . VAL A 1 99 ? -14.363 -4.902 44.908 1.00 62.31 99 VAL A N 1
ATOM 805 C CA . VAL A 1 99 ? -13.218 -5.502 44.232 1.00 62.31 99 VAL A CA 1
ATOM 806 C C . VAL A 1 99 ? -12.632 -4.451 43.302 1.00 62.31 99 VAL A C 1
ATOM 808 O O . VAL A 1 99 ? -13.283 -4.027 42.346 1.00 62.31 99 VAL A O 1
ATOM 811 N N . PHE A 1 100 ? -11.386 -4.053 43.553 1.00 53.28 100 PHE A N 1
ATOM 812 C CA . PHE A 1 100 ? -10.610 -3.246 42.616 1.00 53.28 100 PHE A CA 1
ATOM 813 C C . PHE A 1 100 ? -10.368 -4.053 41.339 1.00 53.28 100 PHE A C 1
ATOM 815 O O . PHE A 1 100 ? -9.508 -4.929 41.282 1.00 53.28 100 PHE A O 1
ATOM 822 N N . THR A 1 101 ? -11.146 -3.769 40.299 1.00 68.19 101 THR A N 1
ATOM 823 C CA . THR A 1 101 ? -10.924 -4.320 38.960 1.00 68.19 101 THR A CA 1
ATOM 824 C C . THR A 1 101 ? -10.358 -3.236 38.058 1.00 68.19 101 THR A C 1
ATOM 826 O O . THR A 1 101 ? -10.896 -2.137 38.029 1.00 68.19 101 THR A O 1
ATOM 829 N N . GLU A 1 102 ? -9.362 -3.562 37.233 1.00 74.81 102 GLU A N 1
ATOM 830 C CA . GLU A 1 102 ? -8.780 -2.633 36.244 1.00 74.81 102 GLU A CA 1
ATOM 831 C C . GLU A 1 102 ? -9.751 -2.218 35.116 1.00 74.81 102 GLU A C 1
ATOM 833 O O . GLU A 1 102 ? -9.391 -1.451 34.226 1.00 74.81 102 GLU A O 1
ATOM 838 N N . ARG A 1 103 ? -10.972 -2.765 35.092 1.00 83.88 103 ARG A N 1
ATOM 839 C CA . ARG A 1 103 ? -11.977 -2.484 34.061 1.00 83.88 103 ARG A CA 1
ATOM 840 C C . ARG A 1 103 ? -12.675 -1.156 34.352 1.00 83.88 103 ARG A C 1
ATOM 842 O O . ARG A 1 103 ? -13.050 -0.904 35.495 1.00 83.88 103 ARG A O 1
ATOM 849 N N . SER A 1 104 ? -12.888 -0.344 33.321 1.00 84.75 104 SER A N 1
ATOM 850 C CA . SER A 1 104 ? -13.610 0.923 33.442 1.00 84.75 104 SER A CA 1
ATOM 851 C C . SER A 1 104 ? -15.083 0.691 33.767 1.00 84.75 104 SER A C 1
ATOM 853 O O . SER A 1 104 ? -15.744 -0.186 33.202 1.00 84.75 104 SER A O 1
ATOM 855 N N . GLU A 1 105 ? -15.573 1.489 34.710 1.00 87.19 105 GLU A N 1
ATOM 856 C CA . GLU A 1 105 ? -16.940 1.443 35.204 1.00 87.19 105 GLU A CA 1
ATOM 857 C C . GLU A 1 105 ? -17.849 2.348 34.380 1.00 87.19 105 GLU A C 1
ATOM 859 O O . GLU A 1 105 ? -17.498 3.471 34.020 1.00 87.19 105 GLU A O 1
ATOM 864 N N . VAL A 1 106 ? -19.034 1.825 34.104 1.00 87.12 106 VAL A N 1
ATOM 865 C CA . VAL A 1 106 ? -20.149 2.514 33.477 1.00 87.12 106 VAL A CA 1
ATOM 866 C C . VAL A 1 106 ? -21.295 2.484 34.481 1.00 87.12 106 VAL A C 1
ATOM 868 O O . VAL A 1 106 ? -21.577 1.428 35.064 1.00 87.12 106 VAL A O 1
ATOM 871 N N . HIS A 1 107 ? -21.920 3.635 34.714 1.00 89.62 107 HIS A N 1
ATOM 872 C CA . HIS A 1 107 ? -22.995 3.754 35.685 1.00 89.62 107 HIS A CA 1
ATOM 873 C C . HIS A 1 107 ? -24.140 4.617 35.172 1.00 89.62 107 HIS A C 1
ATOM 875 O O . HIS A 1 107 ? -23.920 5.618 34.491 1.00 89.62 107 HIS A O 1
ATOM 881 N N . SER A 1 108 ? -25.345 4.240 35.582 1.00 90.12 108 SER A N 1
ATOM 882 C CA . SER A 1 108 ? -26.581 4.970 35.319 1.00 90.12 108 SER A CA 1
ATOM 883 C C . SER A 1 108 ? -27.315 5.175 36.633 1.00 90.12 108 SER A C 1
ATOM 885 O O . SER A 1 108 ? -27.284 4.313 37.515 1.00 90.12 108 SER A O 1
ATOM 887 N N . THR A 1 109 ? -27.982 6.317 36.777 1.00 91.56 109 THR A N 1
ATOM 888 C CA . THR A 1 109 ? -28.718 6.648 37.999 1.00 91.56 109 THR A CA 1
ATOM 889 C C . THR A 1 109 ? -30.096 7.197 37.680 1.00 91.56 109 THR A C 1
ATOM 891 O O . THR A 1 109 ? -30.193 8.139 36.898 1.00 91.56 109 THR A O 1
ATOM 894 N N . ASN A 1 110 ? -31.122 6.687 38.358 1.00 91.06 110 ASN A N 1
ATOM 895 C CA . ASN A 1 110 ? -32.456 7.283 38.384 1.00 91.06 110 ASN A CA 1
ATOM 896 C C . ASN A 1 110 ? -32.776 7.754 39.806 1.00 91.06 110 ASN A C 1
ATOM 898 O O . ASN A 1 110 ? -32.346 7.147 40.789 1.00 91.06 110 ASN A O 1
ATOM 902 N N . VAL A 1 111 ? -33.539 8.839 39.912 1.00 89.25 111 VAL A N 1
ATOM 903 C CA . VAL A 1 111 ? -34.015 9.383 41.188 1.00 89.25 111 VAL A CA 1
ATOM 904 C C . VAL A 1 111 ? -35.535 9.327 41.192 1.00 89.25 111 VAL A C 1
ATOM 906 O O . VAL A 1 111 ? -36.184 9.712 40.220 1.00 89.25 111 VAL A O 1
ATOM 909 N N . ILE A 1 112 ? -36.090 8.819 42.285 1.00 86.62 112 ILE A N 1
ATOM 910 C CA . ILE A 1 112 ? -37.521 8.699 42.528 1.00 86.62 112 ILE A CA 1
ATOM 911 C C . ILE A 1 112 ? -37.855 9.615 43.694 1.00 86.62 112 ILE A C 1
ATOM 913 O O . ILE A 1 112 ? -37.370 9.412 44.807 1.00 86.62 112 ILE A O 1
ATOM 917 N N . SER A 1 113 ? -38.682 10.620 43.440 1.00 82.88 113 SER A N 1
ATOM 918 C CA . SER A 1 113 ? -39.153 11.536 44.474 1.00 82.88 113 SER A CA 1
ATOM 919 C C . SER A 1 113 ? -40.462 11.018 45.065 1.00 82.88 113 SER A C 1
ATOM 921 O O . SER A 1 113 ? -41.424 10.779 44.335 1.00 82.88 113 SER A O 1
ATOM 923 N N . TYR A 1 114 ? -40.512 10.870 46.387 1.00 79.19 114 TYR A N 1
ATOM 924 C CA . TYR A 1 114 ? -41.709 10.475 47.126 1.00 79.19 114 TYR A CA 1
ATOM 925 C C . TYR A 1 114 ? -41.861 11.337 48.380 1.00 79.19 114 TYR A C 1
ATOM 927 O O . TYR A 1 114 ? -41.011 11.316 49.267 1.00 79.19 114 TYR A O 1
ATOM 935 N N . GLN A 1 115 ? -42.965 12.083 48.471 1.00 78.56 115 GLN A N 1
ATOM 936 C CA . GLN A 1 115 ? -43.194 13.071 49.533 1.00 78.56 115 GLN A CA 1
ATOM 937 C C . GLN A 1 115 ? -42.023 14.074 49.645 1.00 78.56 115 GLN A C 1
ATOM 939 O O . GLN A 1 115 ? -41.813 14.851 48.718 1.00 78.56 115 GLN A O 1
ATOM 944 N N . GLN A 1 116 ? -41.283 14.069 50.761 1.00 80.81 116 GLN A N 1
ATOM 945 C CA . GLN A 1 116 ? -40.071 14.875 50.994 1.00 80.81 116 GLN A CA 1
ATOM 946 C C . GLN A 1 116 ? -38.775 14.053 50.883 1.00 80.81 116 GLN A C 1
ATOM 948 O O . GLN A 1 116 ? -37.704 14.562 51.202 1.00 80.81 116 GLN A O 1
ATOM 953 N N . HIS A 1 117 ? -38.874 12.791 50.464 1.00 82.94 117 HIS A N 1
ATOM 954 C CA . HIS A 1 117 ? -37.756 11.863 50.370 1.00 82.94 117 HIS A CA 1
ATOM 955 C C . HIS A 1 117 ? -37.354 11.613 48.915 1.00 82.94 117 HIS A C 1
ATOM 957 O O . HIS A 1 117 ? -38.196 11.541 48.013 1.00 82.94 117 HIS A O 1
ATOM 963 N N . GLU A 1 118 ? -36.062 11.402 48.699 1.00 87.88 118 GLU A N 1
ATOM 964 C CA . GLU A 1 118 ? -35.495 11.018 47.411 1.00 87.88 118 GLU A CA 1
ATOM 965 C C . GLU A 1 118 ? -34.869 9.630 47.500 1.00 87.88 118 GLU A C 1
ATOM 967 O O . GLU A 1 118 ? -33.931 9.399 48.266 1.00 87.88 118 GLU A O 1
ATOM 972 N N . ILE A 1 119 ? -35.365 8.701 46.684 1.00 87.88 119 ILE A N 1
ATOM 973 C CA . ILE A 1 119 ? -34.776 7.375 46.511 1.00 87.88 119 ILE A CA 1
ATOM 974 C C . ILE A 1 119 ? -33.924 7.395 45.245 1.00 87.88 119 ILE A C 1
ATOM 976 O O . ILE A 1 119 ? -34.437 7.542 44.137 1.00 87.88 119 ILE A O 1
ATOM 980 N N . LYS A 1 120 ? -32.615 7.218 45.392 1.00 91.62 120 LYS A N 1
ATOM 981 C CA . LYS A 1 120 ? -31.672 7.119 44.279 1.00 91.62 120 LYS A CA 1
ATOM 982 C C . LYS A 1 120 ? -31.352 5.657 43.991 1.00 91.62 120 LYS A C 1
ATOM 984 O O . LYS A 1 120 ? -30.845 4.941 44.852 1.00 91.62 120 LYS A O 1
ATOM 989 N N . LEU A 1 121 ? -31.604 5.243 42.755 1.00 90.44 121 LEU A N 1
ATOM 990 C CA . LEU A 1 121 ? -31.235 3.947 42.197 1.00 90.44 121 LEU A CA 1
ATOM 991 C C . LEU A 1 121 ? -30.002 4.137 41.316 1.00 90.44 121 LEU A C 1
ATOM 993 O O . LEU A 1 121 ? -30.040 4.928 40.378 1.00 90.44 121 LEU A O 1
ATOM 997 N N . SER A 1 122 ? -28.911 3.436 41.607 1.00 90.88 122 SER A N 1
ATOM 998 C CA . SER A 1 122 ? -27.670 3.511 40.828 1.00 90.88 122 SER A CA 1
ATOM 999 C C . SER A 1 122 ? -27.248 2.115 40.389 1.00 90.88 122 SER A C 1
ATOM 1001 O O . SER A 1 122 ? -27.036 1.247 41.232 1.00 90.88 122 SER A O 1
ATOM 1003 N N . LEU A 1 123 ? -27.132 1.896 39.079 1.00 90.44 123 LEU A N 1
ATOM 1004 C CA . LEU A 1 123 ? -26.581 0.667 38.511 1.00 90.44 123 LEU A CA 1
ATOM 1005 C C . LEU A 1 123 ? -25.143 0.893 38.061 1.00 90.44 123 LEU A C 1
ATOM 1007 O O . LEU A 1 123 ? -24.856 1.885 37.397 1.00 90.44 123 LEU A O 1
ATOM 1011 N N . PHE A 1 124 ? -24.271 -0.066 38.352 1.00 88.88 124 PHE A N 1
ATOM 1012 C CA . PHE A 1 124 ? -22.868 -0.083 37.962 1.00 88.88 124 PHE A CA 1
ATOM 1013 C C . PHE A 1 124 ? -22.546 -1.391 37.231 1.00 88.88 124 PHE A C 1
ATOM 1015 O O . PHE A 1 124 ? -23.031 -2.471 37.577 1.00 88.88 124 PHE A O 1
ATOM 1022 N N . LYS A 1 125 ? -21.724 -1.308 36.185 1.00 89.12 125 LYS A N 1
ATOM 1023 C CA . LYS A 1 125 ? -21.174 -2.468 35.466 1.00 89.12 125 LYS A CA 1
ATOM 1024 C C . LYS A 1 125 ? -19.793 -2.084 34.950 1.00 89.12 125 LYS A C 1
ATOM 1026 O O . LYS A 1 125 ? -19.554 -0.932 34.597 1.00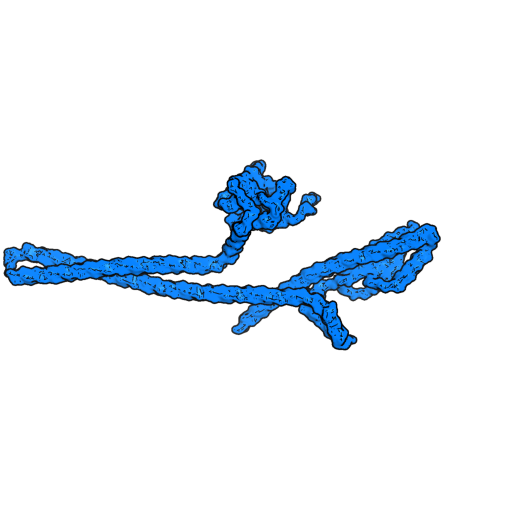 89.12 125 LYS A O 1
ATOM 1031 N N . ARG A 1 126 ? -18.871 -3.044 34.876 1.00 86.75 126 ARG A N 1
ATOM 1032 C CA . ARG A 1 126 ? -17.489 -2.802 34.418 1.00 86.75 126 ARG A CA 1
ATOM 1033 C C . ARG A 1 126 ? -17.179 -3.588 33.140 1.00 86.75 126 ARG A C 1
ATOM 1035 O O . ARG A 1 126 ? -16.445 -4.581 33.182 1.00 86.75 126 ARG A O 1
ATOM 1042 N N . PRO A 1 127 ? -17.791 -3.217 32.000 1.00 84.38 127 PRO A N 1
ATOM 1043 C CA . PRO A 1 127 ? -17.717 -4.011 30.774 1.00 84.38 127 PRO A CA 1
ATOM 1044 C C . PRO A 1 127 ? -16.356 -3.921 30.067 1.00 84.38 127 PRO A C 1
ATOM 1046 O O . PRO A 1 127 ? -15.944 -4.856 29.375 1.00 84.38 127 PRO A O 1
ATOM 1049 N N . THR A 1 128 ? -15.638 -2.812 30.237 1.00 85.62 128 THR A N 1
ATOM 1050 C CA . THR A 1 128 ? -14.530 -2.416 29.365 1.00 85.62 128 THR A CA 1
ATOM 1051 C C . THR A 1 128 ? -13.167 -2.653 30.034 1.00 85.62 128 THR A C 1
ATOM 1053 O O . THR A 1 128 ? -12.849 -2.025 31.038 1.00 85.62 128 THR A O 1
ATOM 1056 N N . PRO A 1 129 ? -12.335 -3.593 29.542 1.00 87.38 129 PRO A N 1
ATOM 1057 C CA . PRO A 1 129 ? -10.990 -3.812 30.071 1.00 87.38 129 PRO A CA 1
ATOM 1058 C C . PRO A 1 129 ? -9.987 -2.754 29.572 1.00 87.38 129 PRO A C 1
ATOM 1060 O O . PRO A 1 129 ? -10.227 -2.123 28.540 1.00 87.38 129 PRO A O 1
ATOM 1063 N N . PRO A 1 130 ? -8.814 -2.622 30.223 1.00 88.94 130 PRO A N 1
ATOM 1064 C CA . PRO A 1 130 ? -7.725 -1.799 29.709 1.00 88.94 130 PRO A CA 1
ATOM 1065 C C . PRO A 1 130 ? -7.337 -2.205 28.284 1.00 88.94 130 PRO A C 1
ATOM 1067 O O . PRO A 1 130 ? -7.128 -3.391 28.000 1.00 88.94 130 PRO A O 1
ATOM 1070 N N . ILE A 1 131 ? -7.185 -1.219 27.394 1.00 88.25 131 ILE A N 1
ATOM 1071 C CA . ILE A 1 131 ? -6.914 -1.453 25.965 1.00 88.25 131 ILE A CA 1
ATOM 1072 C C . ILE A 1 131 ? -5.656 -2.306 25.781 1.00 88.25 131 ILE A C 1
ATOM 1074 O O . ILE A 1 131 ? -5.692 -3.289 25.046 1.00 88.25 131 ILE A O 1
ATOM 1078 N N . VAL A 1 132 ? -4.569 -1.988 26.490 1.00 89.31 132 VAL A N 1
ATOM 1079 C CA . VAL A 1 132 ? -3.293 -2.718 26.386 1.00 89.31 132 VAL A CA 1
ATOM 1080 C C . VAL A 1 132 ? -3.460 -4.187 26.780 1.00 89.31 132 VAL A C 1
ATOM 1082 O O . VAL A 1 132 ? -3.066 -5.072 26.022 1.00 89.31 132 VAL A O 1
ATOM 1085 N N . SER A 1 133 ? -4.114 -4.453 27.915 1.00 88.44 133 SER A N 1
ATOM 1086 C CA . SER A 1 133 ? -4.411 -5.817 28.377 1.00 88.44 133 SER A CA 1
ATOM 1087 C C . SER A 1 133 ? -5.252 -6.573 27.346 1.00 88.44 133 SER A C 1
ATOM 1089 O O . SER A 1 133 ? -4.938 -7.709 26.985 1.00 88.44 133 SER A O 1
ATOM 1091 N N . SER A 1 134 ? -6.270 -5.920 26.778 1.00 89.62 134 SER A N 1
ATOM 1092 C CA . SER A 1 134 ? -7.090 -6.528 25.731 1.00 89.62 134 SER A CA 1
ATOM 1093 C C . SER A 1 134 ? -6.308 -6.818 24.452 1.00 89.62 134 SER A C 1
ATOM 1095 O O . SER A 1 134 ? -6.499 -7.878 23.859 1.00 89.62 134 SER A O 1
ATOM 1097 N N . VAL A 1 135 ? -5.436 -5.908 24.005 1.00 92.56 135 VAL A N 1
ATOM 1098 C CA . VAL A 1 135 ? -4.593 -6.118 22.817 1.00 92.56 135 VAL A CA 1
ATOM 1099 C C . VAL A 1 135 ? -3.693 -7.327 23.026 1.00 92.56 135 VAL A C 1
ATOM 1101 O O . VAL A 1 135 ? -3.703 -8.230 22.193 1.00 92.56 135 VAL A O 1
ATOM 1104 N N . VAL A 1 136 ? -3.001 -7.407 24.166 1.00 91.25 136 VAL A N 1
ATOM 1105 C CA . VAL A 1 136 ? -2.136 -8.550 24.489 1.00 91.25 136 VAL A CA 1
ATOM 1106 C C . VAL A 1 136 ? -2.938 -9.849 24.485 1.00 91.25 136 VAL A C 1
ATOM 1108 O O . VAL A 1 136 ? -2.552 -10.797 23.804 1.00 91.25 136 VAL A O 1
ATOM 1111 N N . LYS A 1 137 ? -4.097 -9.896 25.153 1.00 90.75 137 LYS A N 1
ATOM 1112 C CA . LYS A 1 137 ? -4.962 -11.089 25.173 1.00 90.75 137 LYS A CA 1
ATOM 1113 C C . LYS A 1 137 ? -5.478 -11.476 23.786 1.00 90.75 137 LYS A C 1
ATOM 1115 O O . LYS A 1 137 ? -5.573 -12.663 23.493 1.00 90.75 137 LYS A O 1
ATOM 1120 N N . SER A 1 138 ? -5.772 -10.503 22.927 1.00 92.94 138 SER A N 1
ATOM 1121 C CA . SER A 1 138 ? -6.243 -10.743 21.553 1.00 92.94 138 SER A CA 1
ATOM 1122 C C . SER A 1 138 ? -5.118 -11.221 20.632 1.00 92.94 138 SER A C 1
ATOM 1124 O O . SER A 1 138 ? -5.342 -12.041 19.752 1.00 92.94 138 SER A O 1
ATOM 1126 N N . MET A 1 139 ? -3.890 -10.739 20.827 1.00 91.88 139 MET A N 1
ATOM 1127 C CA . MET A 1 139 ? -2.736 -11.163 20.027 1.00 91.88 139 MET A CA 1
ATOM 1128 C C . MET A 1 139 ? -2.166 -12.512 20.475 1.00 91.88 139 MET A C 1
ATOM 1130 O O . MET A 1 139 ? -1.533 -13.205 19.685 1.00 91.88 139 MET A O 1
ATOM 1134 N N . THR A 1 140 ? -2.378 -12.886 21.738 1.00 92.25 140 THR A N 1
ATOM 1135 C CA . THR A 1 140 ? -1.796 -14.093 22.348 1.00 92.25 140 THR A CA 1
ATOM 1136 C C . THR A 1 140 ? -2.794 -15.229 22.529 1.00 92.25 140 THR A C 1
ATOM 1138 O O . THR A 1 140 ? -2.482 -16.178 23.234 1.00 92.25 140 THR A O 1
ATOM 1141 N N . PHE A 1 141 ? -3.998 -15.168 21.950 1.00 91.19 141 PHE A N 1
ATOM 1142 C CA . PHE A 1 141 ? -5.031 -16.187 22.201 1.00 91.19 141 PHE A CA 1
ATOM 1143 C C . PHE A 1 141 ? -5.355 -16.361 23.685 1.00 91.19 141 PHE A C 1
ATOM 1145 O O . PHE A 1 141 ? -5.664 -17.455 24.143 1.00 91.19 141 PHE A O 1
ATOM 1152 N N . SER A 1 142 ? -5.267 -15.266 24.445 1.00 90.62 142 SER A N 1
ATOM 1153 C CA . SER A 1 142 ? -5.459 -15.252 25.898 1.00 90.62 142 SER A CA 1
ATOM 1154 C C . SER A 1 142 ? -4.650 -16.351 26.593 1.00 90.62 142 SER A C 1
ATOM 1156 O O . SER A 1 142 ? -5.118 -16.945 27.559 1.00 90.62 142 SER A O 1
ATOM 1158 N N . LEU A 1 143 ? -3.437 -16.620 26.094 1.00 90.62 143 LEU A N 1
ATOM 1159 C CA . LEU A 1 143 ? -2.582 -17.707 26.562 1.00 90.62 143 LEU A CA 1
ATOM 1160 C C . LEU A 1 143 ? -2.410 -17.736 28.091 1.00 90.62 143 LEU A C 1
ATOM 1162 O O . LEU A 1 143 ? -2.507 -18.826 28.644 1.00 90.62 143 LEU A O 1
ATOM 1166 N N . PRO A 1 144 ? -2.241 -16.600 28.803 1.00 87.62 144 PRO A N 1
ATOM 1167 C CA . PRO A 1 144 ? -2.173 -16.626 30.264 1.00 87.62 144 PRO A CA 1
ATOM 1168 C C . PRO A 1 144 ? -3.445 -17.186 30.921 1.00 87.62 144 PRO A C 1
ATOM 1170 O O . PRO A 1 144 ? -3.354 -17.990 31.840 1.00 87.62 144 PRO A O 1
ATOM 1173 N N . GLU A 1 145 ? -4.630 -16.813 30.422 1.00 87.25 145 GLU A N 1
ATOM 1174 C CA . GLU A 1 145 ? -5.920 -17.316 30.927 1.00 87.25 145 GLU A CA 1
ATOM 1175 C C . GLU A 1 145 ? -6.100 -18.800 30.584 1.00 87.25 145 GLU A C 1
ATOM 1177 O O . GLU A 1 145 ? -6.603 -19.567 31.399 1.00 87.25 145 GLU A O 1
ATOM 1182 N N . LEU A 1 146 ? -5.649 -19.218 29.398 1.00 89.62 146 LEU A N 1
ATOM 1183 C CA . LEU A 1 146 ? -5.688 -20.615 28.975 1.00 89.62 146 LEU A CA 1
ATOM 1184 C C . LEU A 1 146 ? -4.783 -21.499 29.844 1.00 89.62 146 LEU A C 1
ATOM 1186 O O . LEU A 1 146 ? -5.197 -22.585 30.233 1.00 89.62 146 LEU A O 1
ATOM 1190 N N . ILE A 1 147 ? -3.569 -21.036 30.160 1.00 89.38 147 ILE A N 1
ATOM 1191 C CA . ILE A 1 147 ? -2.637 -21.744 31.049 1.00 89.38 147 ILE A CA 1
ATOM 1192 C C . ILE A 1 147 ? -3.235 -21.856 32.450 1.00 89.38 147 ILE A C 1
ATOM 1194 O O . ILE A 1 147 ? -3.236 -22.943 33.012 1.00 89.38 147 ILE A O 1
ATOM 1198 N N . GLN A 1 148 ? -3.792 -20.767 32.984 1.00 88.25 148 GLN A N 1
ATOM 1199 C CA . GLN A 1 148 ? -4.430 -20.787 34.299 1.00 88.25 148 GLN A CA 1
ATOM 1200 C C . GLN A 1 148 ? -5.585 -21.799 34.344 1.00 88.25 148 GLN A C 1
ATOM 1202 O O . GLN A 1 148 ? -5.670 -22.601 35.264 1.00 88.25 148 GLN A O 1
ATOM 1207 N N . ARG A 1 149 ? -6.419 -21.844 33.298 1.00 88.31 149 ARG A N 1
ATOM 1208 C CA . ARG A 1 149 ? -7.510 -22.824 33.175 1.00 88.31 149 ARG A CA 1
ATOM 1209 C C . ARG A 1 149 ? -7.024 -24.261 33.046 1.00 88.31 149 ARG A C 1
ATOM 1211 O O . ARG A 1 149 ? -7.724 -25.149 33.484 1.00 88.31 149 ARG A O 1
ATOM 1218 N N . LEU A 1 150 ? -5.862 -24.501 32.444 1.00 89.00 150 LEU A N 1
ATOM 1219 C CA . LEU A 1 150 ? -5.265 -25.841 32.393 1.00 89.00 150 LEU A CA 1
ATOM 1220 C C . LEU A 1 150 ? -4.728 -26.305 33.752 1.00 89.00 150 LEU A C 1
ATOM 1222 O O . LEU A 1 150 ? -4.533 -27.501 33.940 1.00 89.00 150 LEU A O 1
ATOM 1226 N N . ILE A 1 151 ? -4.425 -25.364 34.649 1.00 90.44 151 ILE A N 1
ATOM 1227 C CA . ILE A 1 151 ? -3.958 -25.641 36.010 1.00 90.44 151 ILE A CA 1
ATOM 1228 C C . ILE A 1 151 ? -5.155 -25.829 36.951 1.00 90.44 151 ILE A C 1
ATOM 1230 O O . ILE A 1 151 ? -5.156 -26.766 37.745 1.00 90.44 151 ILE A O 1
ATOM 1234 N N . ASP A 1 152 ? -6.157 -24.950 36.853 1.00 89.88 152 ASP A N 1
ATOM 1235 C CA . ASP A 1 152 ? -7.307 -24.907 37.766 1.00 89.88 152 ASP A CA 1
ATOM 1236 C C . ASP A 1 152 ? -8.464 -25.829 37.331 1.00 89.88 152 ASP A C 1
ATOM 1238 O O . ASP A 1 152 ? -9.242 -26.288 38.167 1.00 89.88 152 ASP A O 1
ATOM 1242 N N . GLU A 1 153 ? -8.600 -26.097 36.029 1.00 85.56 153 GLU A N 1
ATOM 1243 C CA . GLU A 1 153 ? -9.629 -26.953 35.429 1.00 85.56 153 GLU A CA 1
ATOM 1244 C C . GLU A 1 153 ? -8.983 -28.083 34.601 1.00 85.56 153 GLU A C 1
ATOM 1246 O O . GLU A 1 153 ? -7.825 -28.017 34.188 1.00 85.56 153 GLU A O 1
ATOM 1251 N N . ASP A 1 154 ? -9.759 -29.120 34.281 1.00 88.25 154 ASP A N 1
ATOM 1252 C CA . ASP A 1 154 ? -9.325 -30.165 33.351 1.00 88.25 154 ASP A CA 1
ATOM 1253 C C . ASP A 1 154 ? -9.250 -29.659 31.896 1.00 88.25 154 ASP A C 1
ATOM 1255 O O . ASP A 1 154 ? -9.840 -28.644 31.508 1.00 88.25 154 ASP A O 1
ATOM 1259 N N . TRP A 1 155 ? -8.612 -30.449 31.023 1.00 89.31 155 TRP A N 1
ATOM 1260 C CA . TRP A 1 155 ? -8.514 -30.184 29.578 1.00 89.31 155 TRP A CA 1
ATOM 1261 C C . TRP A 1 155 ? -9.856 -29.830 28.913 1.00 89.31 155 TRP A C 1
ATOM 1263 O O . TRP A 1 155 ? -9.899 -29.029 27.977 1.00 89.31 155 TRP A O 1
ATOM 1273 N N . ALA A 1 156 ? -10.967 -30.402 29.387 1.00 90.50 156 ALA A N 1
ATOM 1274 C CA . ALA A 1 156 ? -12.301 -30.095 28.877 1.00 90.50 156 ALA A CA 1
ATOM 1275 C C . ALA A 1 156 ? -12.709 -28.629 29.130 1.00 90.50 156 ALA A C 1
ATOM 1277 O O . ALA A 1 156 ? -13.245 -27.982 28.223 1.00 90.50 156 ALA A O 1
ATOM 1278 N N . GLY A 1 157 ? -12.407 -28.092 30.317 1.00 86.94 157 GLY A N 1
ATOM 1279 C CA . GLY A 1 157 ? -12.661 -26.696 30.688 1.00 86.94 157 GLY A CA 1
ATOM 1280 C C . GLY A 1 157 ? -11.804 -25.727 29.874 1.00 86.94 157 GLY A C 1
ATOM 1281 O O . GLY A 1 157 ? -12.325 -24.816 29.221 1.00 86.94 157 GLY A O 1
ATOM 1282 N N . ALA A 1 158 ? -10.505 -26.019 29.760 1.00 89.19 158 ALA A N 1
ATOM 1283 C CA . ALA A 1 158 ? -9.577 -25.253 28.928 1.00 89.19 158 ALA A CA 1
ATOM 1284 C C . ALA A 1 158 ? -9.961 -25.263 27.435 1.00 89.19 158 ALA A C 1
ATOM 1286 O O . ALA A 1 158 ? -9.927 -24.225 26.767 1.00 89.19 158 ALA A O 1
ATOM 1287 N N . ARG A 1 159 ? -10.388 -26.416 26.901 1.00 91.94 159 ARG A N 1
ATOM 1288 C CA . ARG A 1 159 ? -10.869 -26.534 25.516 1.00 91.94 159 ARG A CA 1
ATOM 1289 C C . ARG A 1 159 ? -12.128 -25.700 25.293 1.00 91.94 159 ARG A C 1
ATOM 1291 O O . ARG A 1 159 ? -12.209 -24.987 24.292 1.00 91.94 159 ARG A O 1
ATOM 1298 N N . SER A 1 160 ? -13.096 -25.781 26.205 1.00 92.19 160 SER A N 1
ATOM 1299 C CA . SER A 1 160 ? -14.325 -24.985 26.134 1.00 92.19 160 SER A CA 1
ATOM 1300 C C . SER A 1 160 ? -14.001 -23.491 26.125 1.00 92.19 160 SER A C 1
ATOM 1302 O O . SER A 1 160 ? -14.429 -22.769 25.223 1.00 92.19 160 SER A O 1
ATOM 1304 N N . PHE A 1 161 ? -13.149 -23.041 27.049 1.00 91.25 161 PHE A N 1
ATOM 1305 C CA . PHE A 1 161 ? -12.664 -21.664 27.109 1.00 91.25 161 PHE A CA 1
ATOM 1306 C C . PHE A 1 161 ? -11.989 -21.216 25.809 1.00 91.25 161 PHE A C 1
ATOM 1308 O O . PHE A 1 161 ? -12.260 -20.119 25.310 1.00 91.25 161 PHE A O 1
ATOM 1315 N N . PHE A 1 162 ? -11.134 -22.064 25.232 1.00 91.00 162 PHE A N 1
ATOM 1316 C CA . PHE A 1 162 ? -10.428 -21.727 24.004 1.00 91.00 162 PHE A CA 1
ATOM 1317 C C . PHE A 1 162 ? -11.400 -21.416 22.862 1.00 91.00 162 PHE A C 1
ATOM 1319 O O . PHE A 1 162 ? -11.296 -20.364 22.234 1.00 91.00 162 PHE A O 1
ATOM 1326 N N . PHE A 1 163 ? -12.372 -22.295 22.610 1.00 91.38 163 PHE A N 1
ATOM 1327 C CA . PHE A 1 163 ? -13.298 -22.132 21.486 1.00 91.38 163 PHE A CA 1
ATOM 1328 C C . PHE A 1 163 ? -14.390 -21.084 21.729 1.00 91.38 163 PHE A C 1
ATOM 1330 O O . PHE A 1 163 ? -14.835 -20.455 20.771 1.00 91.38 163 PHE A O 1
ATOM 1337 N N . THR A 1 164 ? -14.808 -20.871 22.979 1.00 88.25 164 THR A N 1
ATOM 1338 C CA . THR A 1 164 ? -15.898 -19.935 23.314 1.00 88.25 164 THR A CA 1
ATOM 1339 C C . THR A 1 164 ? -15.415 -18.516 23.605 1.00 88.25 164 THR A C 1
ATOM 1341 O O . THR A 1 164 ? -16.133 -17.563 23.317 1.00 88.25 164 THR A O 1
ATOM 1344 N N . VAL A 1 165 ? -14.197 -18.350 24.131 1.00 87.56 165 VAL A N 1
ATOM 1345 C CA . VAL A 1 165 ? -13.679 -17.047 24.575 1.00 87.56 165 VAL A CA 1
ATOM 1346 C C . VAL A 1 165 ? -12.393 -16.670 23.847 1.00 87.56 165 VAL A C 1
ATOM 1348 O O . VAL A 1 165 ? -12.336 -15.620 23.203 1.00 87.56 165 VAL A O 1
ATOM 1351 N N . ALA A 1 166 ? -11.355 -17.504 23.923 1.00 88.50 166 ALA A N 1
ATOM 1352 C CA . ALA A 1 166 ? -10.017 -17.113 23.478 1.00 88.50 166 ALA A CA 1
ATOM 1353 C C . ALA A 1 166 ? -9.909 -16.949 21.951 1.00 88.50 166 ALA A C 1
ATOM 1355 O O . ALA A 1 166 ? -9.351 -15.960 21.463 1.00 88.50 166 ALA A O 1
ATOM 1356 N N . TRP A 1 167 ? -10.464 -17.900 21.195 1.00 90.12 167 TRP A N 1
ATOM 1357 C CA . TRP A 1 167 ? -10.451 -17.904 19.735 1.00 90.12 167 TRP A CA 1
ATOM 1358 C C . TRP A 1 167 ? -11.299 -16.774 19.139 1.00 90.12 167 TRP A C 1
ATOM 1360 O O . TRP A 1 167 ? -10.743 -15.998 18.359 1.00 90.12 167 TRP A O 1
ATOM 1370 N N . PRO A 1 168 ? -12.584 -16.585 19.514 1.00 88.75 168 PRO A N 1
ATOM 1371 C CA . PRO A 1 168 ? -13.381 -15.467 19.008 1.00 88.75 168 PRO A CA 1
ATOM 1372 C C . PRO A 1 168 ? -12.741 -14.103 19.282 1.00 88.75 168 PRO A C 1
ATOM 1374 O O . PRO A 1 168 ? -12.687 -13.267 18.382 1.00 88.75 168 PRO A O 1
ATOM 1377 N N . ARG A 1 169 ? -12.173 -13.910 20.481 1.00 85.69 169 ARG A N 1
ATOM 1378 C CA . ARG A 1 169 ? -11.460 -12.680 20.864 1.00 85.69 169 ARG A CA 1
ATOM 1379 C C . ARG A 1 169 ? -10.245 -12.400 19.973 1.00 85.69 169 ARG A C 1
ATOM 1381 O O . ARG A 1 169 ? -9.967 -11.252 19.648 1.00 85.69 169 ARG A O 1
ATOM 1388 N N . SER A 1 170 ? -9.521 -13.443 19.580 1.00 92.62 170 SER A N 1
ATOM 1389 C CA . SER A 1 170 ? -8.225 -13.323 18.893 1.00 92.62 170 SER A CA 1
ATOM 1390 C C . SER A 1 170 ? -8.331 -13.428 17.375 1.00 92.62 170 SER A C 1
ATOM 1392 O O . SER A 1 170 ? -7.413 -13.041 16.652 1.00 92.62 170 SER A O 1
ATOM 1394 N N . ARG A 1 171 ? -9.471 -13.912 16.870 1.00 90.56 171 ARG A N 1
ATOM 1395 C CA . ARG A 1 171 ? -9.754 -14.072 15.443 1.00 90.56 171 ARG A CA 1
ATOM 1396 C C . ARG A 1 171 ? -9.480 -12.793 14.631 1.00 90.56 171 ARG A C 1
ATOM 1398 O O . ARG A 1 171 ? -8.835 -12.928 13.591 1.00 90.56 171 ARG A O 1
ATOM 1405 N N . PRO A 1 172 ? -9.881 -11.575 15.052 1.00 89.94 172 PRO A N 1
ATOM 1406 C CA . PRO A 1 172 ? -9.558 -10.357 14.305 1.00 89.94 172 PRO A CA 1
ATOM 1407 C C . PRO A 1 172 ? -8.048 -10.113 14.200 1.00 89.94 172 PRO A C 1
ATOM 1409 O O . PRO A 1 172 ? -7.533 -9.923 13.101 1.00 89.94 172 PRO A O 1
ATOM 1412 N N . ALA A 1 173 ? -7.323 -10.191 15.321 1.00 91.12 173 ALA A N 1
ATOM 1413 C CA . ALA A 1 173 ? -5.873 -9.992 15.359 1.00 91.12 173 ALA A CA 1
ATOM 1414 C C . ALA A 1 173 ? -5.126 -11.037 14.512 1.00 91.12 173 ALA A C 1
ATOM 1416 O O . ALA A 1 173 ? -4.187 -10.701 13.790 1.00 91.12 173 ALA A O 1
ATOM 1417 N N . PHE A 1 174 ? -5.584 -12.292 14.541 1.00 91.12 174 PHE A N 1
ATOM 1418 C CA . PHE A 1 174 ? -5.053 -13.368 13.708 1.00 91.12 174 PHE A CA 1
ATOM 1419 C C . PHE A 1 174 ? -5.204 -13.065 12.213 1.00 91.12 174 PHE A C 1
ATOM 1421 O O . PHE A 1 174 ? -4.222 -13.113 11.473 1.00 91.12 174 PHE A O 1
ATOM 1428 N N . TRP A 1 175 ? -6.409 -12.707 11.759 1.00 90.94 175 TRP A N 1
ATOM 1429 C CA . TRP A 1 175 ? -6.640 -12.393 10.346 1.00 90.94 175 TRP A CA 1
ATOM 1430 C C . TRP A 1 175 ? -5.906 -11.131 9.899 1.00 90.94 175 TRP A C 1
ATOM 1432 O O . TRP A 1 175 ? -5.390 -11.104 8.782 1.00 90.94 175 TRP A O 1
ATOM 1442 N N . LEU A 1 176 ? -5.783 -10.128 10.772 1.00 90.25 176 LEU A N 1
ATOM 1443 C CA . LEU A 1 176 ? -4.940 -8.960 10.523 1.00 90.25 176 LEU A CA 1
ATOM 1444 C C . LEU A 1 176 ? -3.481 -9.370 10.307 1.00 90.25 176 LEU A C 1
ATOM 1446 O O . LEU A 1 176 ? -2.884 -8.959 9.317 1.00 90.25 176 LEU A O 1
ATOM 1450 N N . ALA A 1 177 ? -2.925 -10.234 11.160 1.00 90.12 177 ALA A N 1
ATOM 1451 C CA . ALA A 1 177 ? -1.561 -10.730 10.997 1.00 90.12 177 ALA A CA 1
ATOM 1452 C C . ALA A 1 177 ? -1.371 -11.507 9.685 1.00 90.12 177 ALA A C 1
ATOM 1454 O O . ALA A 1 177 ? -0.410 -11.257 8.952 1.00 90.12 177 ALA A O 1
ATOM 1455 N N . VAL A 1 178 ? -2.303 -12.407 9.351 1.00 90.38 178 VAL A N 1
ATOM 1456 C CA . VAL A 1 178 ? -2.283 -13.169 8.090 1.00 90.38 178 VAL A CA 1
ATOM 1457 C C . VAL A 1 178 ? -2.338 -12.229 6.885 1.00 90.38 178 VAL A C 1
ATOM 1459 O O . VAL A 1 178 ? -1.532 -12.358 5.961 1.00 90.38 178 VAL A O 1
ATOM 1462 N N . PHE A 1 179 ? -3.240 -11.247 6.899 1.00 89.25 179 PHE A N 1
ATOM 1463 C CA . PHE A 1 179 ? -3.392 -10.290 5.807 1.00 89.25 179 PHE A CA 1
ATOM 1464 C C . PHE A 1 179 ? -2.174 -9.370 5.669 1.00 89.25 179 PHE A C 1
ATOM 1466 O O . PHE A 1 179 ? -1.691 -9.148 4.559 1.00 89.25 179 PHE A O 1
ATOM 1473 N N . SER A 1 180 ? -1.613 -8.890 6.782 1.00 86.25 180 SER A N 1
ATOM 1474 C CA . SER A 1 180 ? -0.376 -8.106 6.777 1.00 86.25 180 SER A CA 1
ATOM 1475 C C . SER A 1 180 ? 0.796 -8.899 6.196 1.00 86.25 180 SER A C 1
ATOM 1477 O O . SER A 1 180 ? 1.541 -8.369 5.372 1.00 86.25 180 SER A O 1
ATOM 1479 N N . LEU A 1 181 ? 0.938 -10.179 6.557 1.00 88.19 181 LEU A N 1
ATOM 1480 C CA . LEU A 1 181 ? 1.959 -11.059 5.980 1.00 88.19 181 LEU A CA 1
ATOM 1481 C C . LEU A 1 181 ? 1.744 -11.277 4.478 1.00 88.19 181 LEU A C 1
ATOM 1483 O O . LEU A 1 181 ? 2.712 -11.274 3.715 1.00 88.19 181 LEU A O 1
ATOM 1487 N N . PHE A 1 182 ? 0.493 -11.435 4.043 1.00 88.75 182 PHE A N 1
ATOM 1488 C CA . PHE A 1 182 ? 0.152 -11.579 2.631 1.00 88.75 182 PHE A CA 1
ATOM 1489 C C . PHE A 1 182 ? 0.514 -10.326 1.824 1.00 88.75 182 PHE A C 1
ATOM 1491 O O . PHE A 1 182 ? 1.264 -10.422 0.851 1.00 88.75 182 PHE A O 1
ATOM 1498 N N . LEU A 1 183 ? 0.054 -9.146 2.253 1.00 84.31 183 LEU A N 1
ATOM 1499 C CA . LEU A 1 183 ? 0.379 -7.874 1.599 1.00 84.31 183 LEU A CA 1
ATOM 1500 C C . LEU A 1 183 ? 1.888 -7.654 1.517 1.00 84.31 183 LEU A C 1
ATOM 1502 O O . LEU A 1 183 ? 2.407 -7.239 0.480 1.00 84.31 183 LEU A O 1
ATOM 1506 N N . PHE A 1 184 ? 2.598 -7.990 2.592 1.00 83.31 184 PHE A N 1
ATOM 1507 C CA . PHE A 1 184 ? 4.047 -7.911 2.622 1.00 83.31 184 PHE A CA 1
ATOM 1508 C C . PHE A 1 184 ? 4.696 -8.842 1.592 1.00 83.31 184 PHE A C 1
ATOM 1510 O O . PHE A 1 184 ? 5.555 -8.411 0.824 1.00 83.31 184 PHE A O 1
ATOM 1517 N N . ARG A 1 185 ? 4.271 -10.109 1.522 1.00 84.00 185 ARG A N 1
ATOM 1518 C CA . ARG A 1 185 ? 4.789 -11.068 0.532 1.00 84.00 185 ARG A CA 1
ATOM 1519 C C . ARG A 1 185 ? 4.560 -10.592 -0.897 1.00 84.00 185 ARG A C 1
ATOM 1521 O O . ARG A 1 185 ? 5.466 -10.715 -1.720 1.00 84.00 185 ARG A O 1
ATOM 1528 N N . VAL A 1 186 ? 3.396 -10.014 -1.179 1.00 81.75 186 VAL A N 1
ATOM 1529 C CA . VAL A 1 186 ? 3.079 -9.437 -2.492 1.00 81.75 186 VAL A CA 1
ATOM 1530 C C . VAL A 1 186 ? 3.989 -8.247 -2.807 1.00 81.75 186 VAL A C 1
ATOM 1532 O O . VAL A 1 186 ? 4.559 -8.188 -3.897 1.00 81.75 186 VAL A O 1
ATOM 1535 N N . ALA A 1 187 ? 4.177 -7.325 -1.860 1.00 76.00 187 ALA A N 1
ATOM 1536 C CA . ALA A 1 187 ? 5.059 -6.171 -2.034 1.00 76.00 187 ALA A CA 1
ATOM 1537 C C . ALA A 1 187 ? 6.517 -6.595 -2.283 1.00 76.00 187 ALA A C 1
ATOM 1539 O O . ALA A 1 187 ? 7.151 -6.120 -3.225 1.00 76.00 187 ALA A O 1
ATOM 1540 N N . TRP A 1 188 ? 7.012 -7.556 -1.501 1.00 80.19 188 TRP A N 1
ATOM 1541 C CA . TRP A 1 188 ? 8.353 -8.114 -1.647 1.00 80.19 188 TRP A CA 1
ATOM 1542 C C . TRP A 1 188 ? 8.564 -8.788 -3.009 1.00 80.19 188 TRP A C 1
ATOM 1544 O O . TRP A 1 188 ? 9.563 -8.538 -3.685 1.00 80.19 188 TRP A O 1
ATOM 1554 N N . LEU A 1 189 ? 7.614 -9.622 -3.450 1.00 76.62 189 LEU A N 1
ATOM 1555 C CA . LEU A 1 189 ? 7.672 -10.263 -4.768 1.00 76.62 189 LEU A CA 1
ATOM 1556 C C . LEU A 1 189 ? 7.691 -9.225 -5.891 1.00 76.62 189 LEU A C 1
ATOM 1558 O O . LEU A 1 189 ? 8.500 -9.335 -6.813 1.00 76.62 189 LEU A O 1
ATOM 1562 N N . ARG A 1 190 ? 6.849 -8.189 -5.794 1.00 72.56 190 ARG A N 1
ATOM 1563 C CA . ARG A 1 190 ? 6.825 -7.084 -6.759 1.00 72.56 190 ARG A CA 1
ATOM 1564 C C . ARG A 1 190 ? 8.184 -6.390 -6.844 1.00 72.56 190 ARG A C 1
ATOM 1566 O O . ARG A 1 190 ? 8.657 -6.144 -7.951 1.00 72.56 190 ARG A O 1
ATOM 1573 N N . GLU A 1 191 ? 8.823 -6.109 -5.712 1.00 73.69 191 GLU A N 1
ATOM 1574 C CA . GLU A 1 191 ? 10.150 -5.487 -5.679 1.00 73.69 191 GLU A CA 1
ATOM 1575 C C . GLU A 1 191 ? 11.222 -6.386 -6.312 1.00 73.69 191 GLU A C 1
ATOM 1577 O O . GLU A 1 191 ? 12.036 -5.915 -7.107 1.00 73.69 191 GLU A O 1
ATOM 1582 N N . GLN A 1 192 ? 11.206 -7.693 -6.026 1.00 73.62 192 GLN A N 1
ATOM 1583 C CA . GLN A 1 192 ? 12.149 -8.636 -6.633 1.00 73.62 192 GLN A CA 1
ATOM 1584 C C . GLN A 1 192 ? 11.991 -8.728 -8.153 1.00 73.62 192 GLN A C 1
ATOM 1586 O O . GLN A 1 192 ? 12.990 -8.738 -8.874 1.00 73.62 192 GLN A O 1
ATOM 1591 N N . VAL A 1 193 ? 10.751 -8.783 -8.644 1.00 72.50 193 VAL A N 1
ATOM 1592 C CA . VAL A 1 193 ? 10.466 -8.791 -10.084 1.00 72.50 193 VAL A CA 1
ATOM 1593 C C . VAL A 1 193 ? 10.945 -7.490 -10.723 1.00 72.50 193 VAL A C 1
ATOM 1595 O O . VAL A 1 193 ? 11.629 -7.539 -11.743 1.00 72.50 193 VAL A O 1
ATOM 1598 N N . LEU A 1 194 ? 10.671 -6.338 -10.101 1.00 69.44 194 LEU A N 1
ATOM 1599 C CA . LEU A 1 194 ? 11.117 -5.039 -10.604 1.00 69.44 194 LEU A CA 1
ATOM 1600 C C . LEU A 1 194 ? 12.648 -4.963 -10.697 1.00 69.44 194 LEU A C 1
ATOM 1602 O O . LEU A 1 194 ? 13.175 -4.597 -11.742 1.00 69.44 194 LEU A O 1
ATOM 1606 N N . LYS A 1 195 ? 13.367 -5.381 -9.646 1.00 69.25 195 LYS A N 1
ATOM 1607 C CA . LYS A 1 195 ? 14.840 -5.425 -9.639 1.00 69.25 195 LYS A CA 1
ATOM 1608 C C . LYS A 1 195 ? 15.395 -6.321 -10.744 1.00 69.25 195 LYS A C 1
ATOM 1610 O O . LYS A 1 195 ? 16.349 -5.945 -11.414 1.00 69.25 195 LYS A O 1
ATOM 1615 N N . ARG A 1 196 ? 14.795 -7.496 -10.968 1.00 70.25 196 ARG A N 1
ATOM 1616 C CA . ARG A 1 196 ? 15.211 -8.391 -12.061 1.00 70.25 196 ARG A CA 1
ATOM 1617 C C . ARG A 1 196 ? 14.995 -7.754 -13.430 1.00 70.25 196 ARG A C 1
ATOM 1619 O O . ARG A 1 196 ? 15.902 -7.806 -14.252 1.00 70.25 196 ARG A O 1
ATOM 1626 N N . LEU A 1 197 ? 13.832 -7.147 -13.661 1.00 70.69 197 LEU A N 1
ATOM 1627 C CA . LEU A 1 197 ? 13.522 -6.478 -14.927 1.00 70.69 197 LEU A CA 1
ATOM 1628 C C . LEU A 1 197 ? 14.465 -5.300 -15.194 1.00 70.69 197 LEU A C 1
ATOM 1630 O O . LEU A 1 197 ? 14.952 -5.163 -16.313 1.00 70.69 197 LEU A O 1
ATOM 1634 N N . LEU A 1 198 ? 14.768 -4.498 -14.169 1.00 69.69 198 LEU A N 1
ATOM 1635 C CA . LEU A 1 198 ? 15.735 -3.403 -14.268 1.00 69.69 198 LEU A CA 1
ATOM 1636 C C . LEU A 1 198 ? 17.138 -3.919 -14.602 1.00 69.69 198 LEU A C 1
ATOM 1638 O O . LEU A 1 198 ? 17.748 -3.415 -15.536 1.00 69.69 198 LEU A O 1
ATOM 1642 N N . ASN A 1 199 ? 17.605 -4.976 -13.932 1.00 73.38 199 ASN A N 1
ATOM 1643 C CA . ASN A 1 199 ? 18.913 -5.570 -14.222 1.00 73.38 199 ASN A CA 1
ATOM 1644 C C . ASN A 1 199 ? 19.004 -6.146 -15.646 1.00 73.38 199 ASN A C 1
ATOM 1646 O O . ASN A 1 199 ? 20.060 -6.075 -16.269 1.00 73.38 199 ASN A O 1
ATOM 1650 N N . VAL A 1 200 ? 17.931 -6.759 -16.162 1.00 74.81 200 VAL A N 1
ATOM 1651 C CA . VAL A 1 200 ? 17.896 -7.263 -17.548 1.00 74.81 200 VAL A CA 1
ATOM 1652 C C . VAL A 1 200 ? 17.974 -6.096 -18.531 1.00 74.81 200 VAL A C 1
ATOM 1654 O O . VAL A 1 200 ? 18.833 -6.105 -19.407 1.00 74.81 200 VAL A O 1
ATOM 1657 N N . ARG A 1 201 ? 17.156 -5.057 -18.330 1.00 69.75 201 ARG A N 1
ATOM 1658 C CA . ARG A 1 201 ? 17.178 -3.832 -19.144 1.00 69.75 201 ARG A CA 1
ATOM 1659 C C . ARG A 1 201 ? 18.540 -3.134 -19.119 1.00 69.75 201 ARG A C 1
ATOM 1661 O O . ARG A 1 201 ? 19.033 -2.719 -20.160 1.00 69.75 201 ARG A O 1
ATOM 1668 N N . GLU A 1 202 ? 19.175 -3.035 -17.956 1.00 73.38 202 GLU A N 1
ATOM 1669 C CA . GLU A 1 202 ? 20.508 -2.437 -17.814 1.00 73.38 202 GLU A CA 1
ATOM 1670 C C . GLU A 1 202 ? 21.575 -3.227 -18.593 1.00 73.38 202 GLU A C 1
ATOM 1672 O O . GLU A 1 202 ? 22.434 -2.641 -19.255 1.00 73.38 202 GLU A O 1
ATOM 1677 N N . LYS A 1 203 ? 21.488 -4.565 -18.588 1.00 80.25 203 LYS A N 1
ATOM 1678 C CA . LYS A 1 203 ? 22.347 -5.426 -19.417 1.00 80.25 203 LYS A CA 1
ATOM 1679 C C . LYS A 1 203 ? 22.093 -5.254 -20.915 1.00 80.25 203 LYS A C 1
ATOM 1681 O O . LYS A 1 203 ? 23.042 -5.260 -21.696 1.00 80.25 203 LYS A O 1
ATOM 1686 N N . GLU A 1 204 ? 20.840 -5.099 -21.330 1.00 76.25 204 GLU A N 1
ATOM 1687 C CA . GLU A 1 204 ? 20.497 -4.844 -22.734 1.00 76.25 204 GLU A CA 1
ATOM 1688 C C . GLU A 1 204 ? 21.065 -3.501 -23.211 1.00 76.25 204 GLU A C 1
ATOM 1690 O O . GLU A 1 204 ? 21.701 -3.448 -24.265 1.00 76.25 204 GLU A O 1
ATOM 1695 N N . VAL A 1 205 ? 20.923 -2.438 -22.410 1.00 74.94 205 VAL A N 1
ATOM 1696 C CA . VAL A 1 205 ? 21.481 -1.112 -22.727 1.00 74.94 205 VAL A CA 1
ATOM 1697 C C . VAL A 1 205 ? 23.008 -1.154 -22.775 1.00 74.94 205 VAL A C 1
ATOM 1699 O O . VAL A 1 205 ? 23.601 -0.619 -23.712 1.00 74.94 205 VAL A O 1
ATOM 1702 N N . SER A 1 206 ? 23.672 -1.822 -21.825 1.00 79.94 206 SER A N 1
ATOM 1703 C CA . SER A 1 206 ? 25.138 -1.927 -21.842 1.00 79.94 206 SER A CA 1
ATOM 1704 C C . SER A 1 206 ? 25.651 -2.703 -23.059 1.00 79.94 206 SER A C 1
ATOM 1706 O O . SER A 1 206 ? 26.612 -2.280 -23.702 1.00 79.94 206 SER A O 1
ATOM 1708 N N . THR A 1 207 ? 24.960 -3.777 -23.451 1.00 84.25 207 THR A N 1
ATOM 1709 C CA . THR A 1 207 ? 25.271 -4.530 -24.675 1.00 84.25 207 THR A CA 1
ATOM 1710 C C . THR A 1 207 ? 25.068 -3.664 -25.920 1.00 84.25 207 THR A C 1
ATOM 1712 O O . THR A 1 207 ? 25.930 -3.630 -26.797 1.00 84.25 207 THR A O 1
ATOM 1715 N N . ALA A 1 208 ? 23.969 -2.907 -25.990 1.00 77.62 208 ALA A N 1
ATOM 1716 C CA . ALA A 1 208 ? 23.697 -2.004 -27.105 1.00 77.62 208 ALA A CA 1
ATOM 1717 C C . ALA A 1 208 ? 24.750 -0.887 -27.225 1.00 77.62 208 ALA A C 1
ATOM 1719 O O . ALA A 1 208 ? 25.185 -0.586 -28.337 1.00 77.62 208 ALA A O 1
ATOM 1720 N N . ARG A 1 209 ? 25.218 -0.327 -26.100 1.00 82.25 209 ARG A N 1
ATOM 1721 C CA . ARG A 1 209 ? 26.314 0.659 -26.071 1.00 82.25 209 ARG A CA 1
ATOM 1722 C C . ARG A 1 209 ? 27.629 0.083 -26.596 1.00 82.25 209 ARG A C 1
ATOM 1724 O O . ARG A 1 209 ? 28.328 0.766 -27.340 1.00 82.25 209 ARG A O 1
ATOM 1731 N N . ASN A 1 210 ? 27.953 -1.166 -26.260 1.00 86.50 210 ASN A N 1
ATOM 1732 C CA . ASN A 1 210 ? 29.151 -1.825 -26.787 1.00 86.50 210 ASN A CA 1
ATOM 1733 C C . ASN A 1 210 ? 29.082 -1.988 -28.313 1.00 86.50 210 ASN A C 1
ATOM 1735 O O . ASN A 1 210 ? 30.050 -1.674 -29.000 1.00 86.50 210 ASN A O 1
ATOM 1739 N N . VAL A 1 211 ? 27.922 -2.387 -28.846 1.00 83.94 211 VAL A N 1
ATOM 1740 C CA . VAL A 1 211 ? 27.700 -2.479 -30.302 1.00 83.94 211 VAL A CA 1
ATOM 1741 C C . VAL A 1 211 ? 27.810 -1.107 -30.974 1.00 83.94 211 VAL A C 1
ATOM 1743 O O . VAL A 1 211 ? 28.413 -0.991 -32.037 1.00 83.94 211 VAL A O 1
ATOM 1746 N N . LEU A 1 212 ? 27.266 -0.048 -30.360 1.00 83.25 212 LEU A N 1
ATOM 1747 C CA . LEU A 1 212 ? 27.398 1.316 -30.884 1.00 83.25 212 LEU A CA 1
ATOM 1748 C C . LEU A 1 212 ? 28.865 1.766 -30.925 1.00 83.25 212 LEU A C 1
ATOM 1750 O O . LEU A 1 212 ? 29.288 2.380 -31.901 1.00 83.25 212 LEU A O 1
ATOM 1754 N N . LYS A 1 213 ? 29.650 1.430 -29.895 1.00 87.50 213 LYS A N 1
ATOM 1755 C CA . LYS A 1 213 ? 31.087 1.723 -29.852 1.00 87.50 213 LYS A CA 1
ATOM 1756 C C . LYS A 1 213 ? 31.841 1.022 -30.985 1.00 87.50 213 LYS A C 1
ATOM 1758 O O . LYS A 1 213 ? 32.666 1.653 -31.633 1.00 87.50 213 LYS A O 1
ATOM 1763 N N . GLU A 1 214 ? 31.530 -0.246 -31.253 1.00 88.50 214 GLU A N 1
ATOM 1764 C CA . GLU A 1 214 ? 32.131 -0.988 -32.368 1.00 88.50 214 GLU A CA 1
ATOM 1765 C C . GLU A 1 214 ? 31.782 -0.362 -33.728 1.00 88.50 214 GLU A C 1
ATOM 1767 O O . GLU A 1 214 ? 32.662 -0.174 -34.565 1.00 88.50 214 GLU A O 1
ATOM 1772 N N . LEU A 1 215 ? 30.517 0.021 -33.935 1.00 82.44 215 LEU A N 1
ATOM 1773 C CA . LEU A 1 215 ? 30.084 0.689 -35.166 1.00 82.44 215 LEU A CA 1
ATOM 1774 C C . LEU A 1 215 ? 30.752 2.059 -35.358 1.00 82.44 215 LEU A C 1
ATOM 1776 O O . LEU A 1 215 ? 31.129 2.394 -36.477 1.00 82.44 215 LEU A O 1
ATOM 1780 N N . ASN A 1 216 ? 30.921 2.840 -34.287 1.00 83.50 216 ASN A N 1
ATOM 1781 C CA . ASN A 1 216 ? 31.612 4.131 -34.351 1.00 83.50 216 ASN A CA 1
ATOM 1782 C C . ASN A 1 216 ? 33.103 3.976 -34.671 1.00 83.50 216 ASN A C 1
ATOM 1784 O O . ASN A 1 216 ? 33.636 4.789 -35.419 1.00 83.50 216 ASN A O 1
ATOM 1788 N N . ASN A 1 217 ? 33.760 2.936 -34.150 1.00 87.88 217 ASN A N 1
ATOM 1789 C CA . ASN A 1 217 ? 35.146 2.638 -34.513 1.00 87.88 217 ASN A CA 1
ATOM 1790 C C . ASN A 1 217 ? 35.257 2.305 -36.009 1.00 87.88 217 ASN A C 1
ATOM 1792 O O . ASN A 1 217 ? 36.043 2.937 -36.702 1.00 87.88 217 ASN A O 1
ATOM 1796 N N . LYS A 1 218 ? 34.394 1.414 -36.527 1.00 86.00 218 LYS A N 1
ATOM 1797 C CA . LYS A 1 218 ? 34.355 1.078 -37.965 1.00 86.00 218 LYS A CA 1
ATOM 1798 C C . LYS A 1 218 ? 34.099 2.298 -38.850 1.00 86.00 218 LYS A C 1
ATOM 1800 O O . LYS A 1 218 ? 34.703 2.423 -39.907 1.00 86.00 218 LYS A O 1
ATOM 1805 N N . LEU A 1 219 ? 33.218 3.203 -38.418 1.00 84.31 219 LEU A N 1
ATOM 1806 C CA . LEU A 1 219 ? 32.963 4.461 -39.124 1.00 84.31 219 LEU A CA 1
ATOM 1807 C C . LEU A 1 219 ? 34.225 5.340 -39.192 1.00 84.31 219 LEU A C 1
ATOM 1809 O O . LEU A 1 219 ? 34.476 5.957 -40.222 1.00 84.31 219 LEU A O 1
ATOM 1813 N N . GLY A 1 220 ? 35.009 5.388 -38.110 1.00 81.56 220 GLY A N 1
ATOM 1814 C CA . GLY A 1 220 ? 36.287 6.099 -38.068 1.00 81.56 220 GLY A CA 1
ATOM 1815 C C . GLY A 1 220 ? 37.338 5.481 -38.991 1.00 81.56 220 GLY A C 1
ATOM 1816 O O . GLY A 1 220 ? 37.957 6.205 -39.765 1.00 81.56 220 GLY A O 1
ATOM 1817 N N . ASP A 1 221 ? 37.485 4.155 -38.960 1.00 87.75 221 ASP A N 1
ATOM 1818 C CA . ASP A 1 221 ? 38.458 3.426 -39.784 1.00 87.75 221 ASP A CA 1
ATOM 1819 C C . ASP A 1 221 ? 38.174 3.597 -41.288 1.00 87.75 221 ASP A C 1
ATOM 1821 O O . ASP A 1 221 ? 39.078 3.900 -42.065 1.00 87.75 221 ASP A O 1
ATOM 1825 N N . LEU A 1 222 ? 36.905 3.481 -41.699 1.00 83.00 222 LEU A N 1
ATOM 1826 C CA . LEU A 1 222 ? 36.486 3.703 -43.090 1.00 83.00 222 LEU A CA 1
ATOM 1827 C C . LEU A 1 222 ? 36.629 5.169 -43.523 1.00 83.00 222 LEU A C 1
ATOM 1829 O O . LEU A 1 222 ? 36.937 5.443 -44.680 1.00 83.00 222 LEU A O 1
ATOM 1833 N N . GLY A 1 223 ? 36.418 6.116 -42.602 1.00 82.06 223 GLY A N 1
ATOM 1834 C CA . GLY A 1 223 ? 36.649 7.537 -42.860 1.00 82.06 223 GLY A CA 1
ATOM 1835 C C . GLY A 1 223 ? 38.119 7.826 -43.162 1.00 82.06 223 GLY A C 1
ATOM 1836 O O . GLY A 1 223 ? 38.418 8.500 -44.143 1.00 82.06 223 GLY A O 1
ATOM 1837 N N . LEU A 1 224 ? 39.028 7.246 -42.372 1.00 88.06 224 LEU A N 1
ATOM 1838 C CA . LEU A 1 224 ? 40.474 7.350 -42.586 1.00 88.06 224 LEU A CA 1
ATOM 1839 C C . LEU A 1 224 ? 40.913 6.700 -43.903 1.00 88.06 224 LEU A C 1
ATOM 1841 O O . LEU A 1 224 ? 41.700 7.292 -44.635 1.00 88.06 224 LEU A O 1
ATOM 1845 N N . ALA A 1 225 ? 40.397 5.510 -44.227 1.00 84.19 225 ALA A N 1
ATOM 1846 C CA . ALA A 1 225 ? 40.699 4.838 -45.494 1.00 84.19 225 ALA A CA 1
ATOM 1847 C C . ALA A 1 225 ? 40.306 5.702 -46.704 1.00 84.19 225 ALA A C 1
ATOM 1849 O O . ALA A 1 225 ? 41.083 5.855 -47.642 1.00 84.19 225 ALA A O 1
ATOM 1850 N N . LYS A 1 226 ? 39.135 6.344 -46.639 1.00 86.25 226 LYS A N 1
ATOM 1851 C CA . LYS A 1 226 ? 38.678 7.262 -47.683 1.00 86.25 226 LY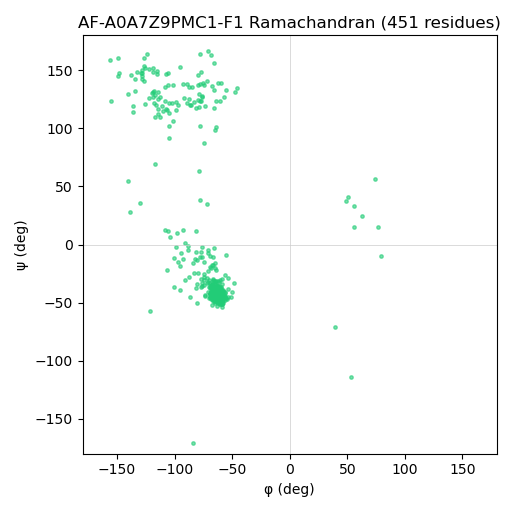S A CA 1
ATOM 1852 C C . LYS A 1 226 ? 39.577 8.498 -47.819 1.00 86.25 226 LYS A C 1
ATOM 1854 O O . LYS A 1 226 ? 39.908 8.884 -48.935 1.00 86.25 226 LYS A O 1
ATOM 1859 N N . GLU A 1 227 ? 39.995 9.109 -46.709 1.00 86.31 227 GLU A N 1
ATOM 1860 C CA . GLU A 1 227 ? 40.921 10.255 -46.739 1.00 86.31 227 GLU A CA 1
ATOM 1861 C C . GLU A 1 227 ? 42.268 9.891 -47.385 1.00 86.31 227 GLU A C 1
ATOM 1863 O O . GLU A 1 227 ? 42.805 10.670 -48.174 1.00 86.31 227 GLU A O 1
ATOM 1868 N N . ILE A 1 228 ? 42.792 8.692 -47.099 1.00 87.88 228 ILE A N 1
ATOM 1869 C CA . ILE A 1 228 ? 44.027 8.180 -47.714 1.00 87.88 228 ILE A CA 1
ATOM 1870 C C . ILE A 1 228 ? 43.840 8.015 -49.228 1.00 87.88 228 ILE A C 1
ATOM 1872 O O . ILE A 1 228 ? 44.654 8.529 -49.998 1.00 87.88 228 ILE A O 1
ATOM 1876 N N . ASN A 1 229 ? 42.749 7.376 -49.660 1.00 87.44 229 ASN A N 1
ATOM 1877 C CA . ASN A 1 229 ? 42.458 7.167 -51.080 1.00 87.44 229 ASN A CA 1
ATOM 1878 C C . ASN A 1 229 ? 42.261 8.493 -51.836 1.00 87.44 229 ASN A C 1
ATOM 1880 O O . ASN A 1 229 ? 42.712 8.635 -52.972 1.00 87.44 229 ASN A O 1
ATOM 1884 N N . GLU A 1 230 ? 41.619 9.496 -51.225 1.00 86.12 230 GLU A N 1
ATOM 1885 C CA . GLU A 1 230 ? 41.513 10.847 -51.796 1.00 86.12 230 GLU A CA 1
ATOM 1886 C C . GLU A 1 230 ? 42.892 11.526 -51.940 1.00 86.12 230 GLU A C 1
ATOM 1888 O O . GLU A 1 230 ? 43.159 12.191 -52.947 1.00 86.12 230 GLU A O 1
ATOM 1893 N N . GLU A 1 231 ? 43.804 11.342 -50.978 1.00 89.50 231 GLU A N 1
ATOM 1894 C CA . GLU A 1 231 ? 45.168 11.877 -51.066 1.00 89.50 231 GLU A CA 1
ATOM 1895 C C . GLU A 1 231 ? 45.993 11.193 -52.171 1.00 89.50 231 GLU A C 1
ATOM 1897 O O . GLU A 1 231 ? 46.736 11.860 -52.903 1.00 89.50 231 GLU A O 1
ATOM 1902 N N . GLU A 1 232 ? 45.869 9.872 -52.313 1.00 87.94 232 GLU A N 1
ATOM 1903 C CA . GLU A 1 232 ? 46.513 9.104 -53.384 1.00 87.94 232 GLU A CA 1
ATOM 1904 C C . GLU A 1 232 ? 45.975 9.488 -54.763 1.00 87.94 232 GLU A C 1
ATOM 1906 O O . GLU A 1 232 ? 46.763 9.712 -55.687 1.00 87.94 232 GLU A O 1
ATOM 1911 N N . LEU A 1 233 ? 44.664 9.700 -54.881 1.00 88.19 233 LEU A N 1
ATOM 1912 C CA . LEU A 1 233 ? 44.039 10.172 -56.112 1.00 88.19 233 LEU A CA 1
ATOM 1913 C C . LEU A 1 233 ? 44.595 11.542 -56.530 1.00 88.19 233 LEU A C 1
ATOM 1915 O O . LEU A 1 233 ? 44.984 11.737 -57.683 1.00 88.19 233 LEU A O 1
ATOM 1919 N N . LEU A 1 234 ? 44.742 12.478 -55.586 1.00 89.50 234 LEU A N 1
ATOM 1920 C CA . LEU A 1 234 ? 45.360 13.785 -55.849 1.00 89.50 234 LEU A CA 1
ATOM 1921 C C . LEU A 1 234 ? 46.825 13.671 -56.304 1.00 89.50 234 LEU A C 1
ATOM 1923 O O . LEU A 1 234 ? 47.305 14.513 -57.073 1.00 89.50 234 LEU A O 1
ATOM 1927 N N . LYS A 1 235 ? 47.569 12.664 -55.827 1.00 90.56 235 LYS A N 1
ATOM 1928 C CA . LYS A 1 235 ? 48.939 12.388 -56.295 1.00 90.56 235 LYS A CA 1
ATOM 1929 C C . LYS A 1 235 ? 48.924 11.855 -57.729 1.00 90.56 235 LYS A C 1
ATOM 1931 O O . LYS A 1 235 ? 49.664 12.396 -58.556 1.00 90.56 235 LYS A O 1
ATOM 1936 N N . ALA A 1 236 ? 48.050 10.897 -58.037 1.00 84.88 236 ALA A N 1
ATO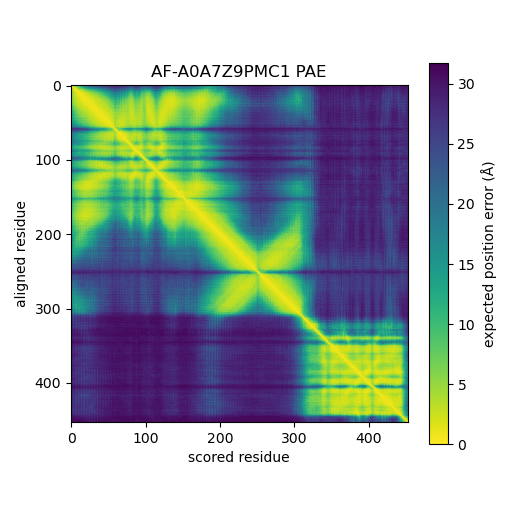M 1937 C CA . ALA A 1 236 ? 47.880 10.345 -59.380 1.00 84.88 236 ALA A CA 1
ATOM 1938 C C . ALA A 1 236 ? 47.483 11.436 -60.395 1.00 84.88 236 ALA A C 1
ATOM 1940 O O . ALA A 1 236 ? 48.124 11.590 -61.435 1.00 84.88 236 ALA A O 1
ATOM 1941 N N . GLU A 1 237 ? 46.531 12.314 -60.059 1.00 86.62 237 GLU A N 1
ATOM 1942 C CA . GLU A 1 237 ? 46.136 13.444 -60.917 1.00 86.62 237 GLU A CA 1
ATOM 1943 C C . GLU A 1 237 ? 47.303 14.396 -61.227 1.00 86.62 237 GLU A C 1
ATOM 1945 O O . GLU A 1 237 ? 47.467 14.873 -62.359 1.00 86.62 237 GLU A O 1
ATOM 1950 N N . ARG A 1 238 ? 48.155 14.677 -60.230 1.00 89.56 238 ARG A N 1
ATOM 1951 C CA . ARG A 1 238 ? 49.366 15.490 -60.427 1.00 89.56 238 ARG A CA 1
ATOM 1952 C C . ARG A 1 238 ? 50.364 14.787 -61.345 1.00 89.56 238 ARG A C 1
ATOM 1954 O O . ARG A 1 238 ? 50.969 15.465 -62.179 1.00 89.56 238 ARG A O 1
ATOM 1961 N N . ASN A 1 239 ? 50.537 13.473 -61.208 1.00 87.69 239 ASN A N 1
ATOM 1962 C CA . ASN A 1 239 ? 51.416 12.674 -62.063 1.00 87.69 239 ASN A CA 1
ATOM 1963 C C . ASN A 1 239 ? 50.907 12.646 -63.508 1.00 87.69 239 ASN A C 1
ATOM 1965 O O . ASN A 1 239 ? 51.655 13.010 -64.415 1.00 87.69 239 ASN A O 1
ATOM 1969 N N . ILE A 1 240 ? 49.618 12.369 -63.718 1.00 86.44 240 ILE A N 1
ATOM 1970 C CA . ILE A 1 240 ? 48.945 12.437 -65.025 1.00 86.44 240 ILE A CA 1
ATOM 1971 C C . ILE A 1 240 ? 49.159 13.810 -65.670 1.00 86.44 240 ILE A C 1
ATOM 1973 O O . ILE A 1 240 ? 49.510 13.913 -66.848 1.00 86.44 240 ILE A O 1
ATOM 1977 N N . LYS A 1 241 ? 48.994 14.896 -64.904 1.00 89.31 241 LYS A N 1
ATOM 1978 C CA . LYS A 1 241 ? 49.211 16.259 -65.405 1.00 89.31 241 LYS A CA 1
ATOM 1979 C C . LYS A 1 241 ? 50.663 16.497 -65.830 1.00 89.31 241 LYS A C 1
ATOM 1981 O O . LYS A 1 241 ? 50.882 17.125 -66.866 1.00 89.31 241 LYS A O 1
ATOM 1986 N N . LYS A 1 242 ? 51.644 16.009 -65.062 1.00 88.62 242 LYS A N 1
ATOM 1987 C CA . LYS A 1 242 ? 53.070 16.084 -65.425 1.00 88.62 242 LYS A CA 1
ATOM 1988 C C . LYS A 1 242 ? 53.361 15.289 -66.696 1.00 88.62 242 LYS A C 1
ATOM 1990 O O . LYS A 1 242 ? 53.950 15.850 -67.612 1.00 88.62 242 LYS A O 1
ATOM 1995 N N . LEU A 1 243 ? 52.892 14.043 -66.783 1.00 85.81 243 LEU A N 1
ATOM 1996 C CA . LEU A 1 243 ? 53.078 13.174 -67.949 1.00 85.81 243 LEU A CA 1
ATOM 1997 C C . LEU A 1 243 ? 52.481 13.798 -69.218 1.00 85.81 243 LEU A C 1
ATOM 1999 O O . LEU A 1 243 ? 53.156 13.874 -70.241 1.00 85.81 243 LEU A O 1
ATOM 2003 N N . ARG A 1 244 ? 51.269 14.368 -69.139 1.00 85.38 244 ARG A N 1
ATOM 2004 C CA . ARG A 1 244 ? 50.643 15.101 -70.259 1.00 85.38 244 ARG A CA 1
ATOM 2005 C C . ARG A 1 244 ? 51.450 16.323 -70.707 1.00 85.38 244 ARG A C 1
ATOM 2007 O O . ARG A 1 244 ? 51.505 16.616 -71.899 1.00 85.38 244 ARG A O 1
ATOM 2014 N N . LEU A 1 245 ? 52.054 17.056 -69.770 1.00 85.44 245 LEU A N 1
ATOM 2015 C CA . LEU A 1 245 ? 52.919 18.198 -70.088 1.00 85.44 245 LEU A CA 1
ATOM 2016 C C . LEU A 1 245 ? 54.227 17.747 -70.750 1.00 85.44 245 LEU A C 1
ATOM 2018 O O . LEU A 1 245 ? 54.639 18.362 -71.732 1.00 85.44 245 LEU A O 1
ATOM 2022 N N . SER A 1 246 ? 54.844 16.670 -70.256 1.00 83.62 246 SER A N 1
ATOM 2023 C CA . SER A 1 246 ? 56.033 16.067 -70.867 1.00 83.62 246 SER A CA 1
ATOM 2024 C C . SER A 1 246 ? 55.751 15.600 -72.296 1.00 83.62 246 SER A C 1
ATOM 2026 O O . SER A 1 246 ? 56.510 15.941 -73.199 1.00 83.62 246 SER A O 1
ATOM 2028 N N . LEU A 1 247 ? 54.614 14.932 -72.523 1.00 81.31 247 LEU A N 1
ATOM 2029 C CA . LEU A 1 247 ? 54.174 14.499 -73.853 1.00 81.31 247 LEU A CA 1
ATOM 2030 C C . LEU A 1 247 ? 53.983 15.688 -74.813 1.00 81.31 247 LEU A C 1
ATOM 2032 O O . LEU A 1 247 ? 54.401 15.649 -75.965 1.00 81.31 247 LEU A O 1
ATOM 2036 N N . LYS A 1 248 ? 53.395 16.789 -74.327 1.00 81.94 248 LYS A N 1
ATOM 2037 C CA . LYS A 1 248 ? 53.165 18.007 -75.121 1.00 81.94 248 LYS A CA 1
ATOM 2038 C C . LYS A 1 248 ? 54.465 18.717 -75.520 1.00 81.94 248 LYS A C 1
ATOM 2040 O O . LYS A 1 248 ? 54.512 19.356 -76.568 1.00 81.94 248 LYS A O 1
ATOM 2045 N N . ASN A 1 249 ? 55.501 18.614 -74.692 1.00 79.12 249 ASN A N 1
ATOM 2046 C CA . ASN A 1 249 ? 56.799 19.250 -74.922 1.00 79.12 249 ASN A CA 1
ATOM 2047 C C . ASN A 1 249 ? 57.771 18.373 -75.741 1.00 79.12 249 ASN A C 1
ATOM 2049 O O . ASN A 1 249 ? 58.871 18.822 -76.057 1.00 79.12 249 ASN A O 1
ATOM 2053 N N . ALA A 1 250 ? 57.372 17.157 -76.127 1.00 70.25 250 ALA A N 1
ATOM 2054 C CA . ALA A 1 250 ? 58.195 16.160 -76.815 1.00 70.25 250 ALA A CA 1
ATOM 2055 C C . ALA A 1 250 ? 58.398 16.421 -78.327 1.00 70.25 250 ALA A C 1
ATOM 2057 O O . ALA A 1 250 ? 58.404 15.497 -79.132 1.00 70.25 250 ALA A O 1
ATOM 2058 N N . HIS A 1 251 ? 58.559 17.679 -78.751 1.00 57.88 251 HIS A N 1
ATOM 2059 C CA . HIS A 1 251 ? 58.599 18.054 -80.176 1.00 57.88 251 HIS A CA 1
ATOM 2060 C C . HIS A 1 251 ? 59.871 17.614 -80.940 1.00 57.88 251 HIS A C 1
ATOM 2062 O O . HIS A 1 251 ? 59.905 17.759 -82.155 1.00 57.88 251 HIS A O 1
ATOM 2068 N N . ASN A 1 252 ? 60.891 17.070 -80.256 1.00 59.69 252 ASN A N 1
ATOM 2069 C CA . ASN A 1 252 ? 62.175 16.612 -80.826 1.00 59.69 252 ASN A CA 1
ATOM 2070 C C . ASN A 1 252 ? 62.662 15.275 -80.211 1.00 59.69 252 ASN A C 1
ATOM 2072 O O . ASN A 1 252 ? 63.864 15.046 -80.099 1.00 59.69 252 ASN A O 1
ATOM 2076 N N . ILE A 1 253 ? 61.743 14.430 -79.742 1.00 62.22 253 ILE A N 1
ATOM 2077 C CA . ILE A 1 253 ? 62.056 13.201 -78.995 1.00 62.22 253 ILE A CA 1
ATOM 2078 C C . ILE A 1 253 ? 61.844 11.950 -79.872 1.00 62.22 253 ILE A C 1
ATOM 2080 O O . ILE A 1 253 ? 60.958 11.940 -80.727 1.00 62.22 253 ILE A O 1
ATOM 2084 N N . ASP A 1 254 ? 62.645 10.898 -79.656 1.00 69.75 254 ASP A N 1
ATOM 2085 C CA . ASP A 1 254 ? 62.518 9.599 -80.330 1.00 69.75 254 ASP A CA 1
ATOM 2086 C C . ASP A 1 254 ? 61.144 8.949 -80.075 1.00 69.75 254 ASP A C 1
ATOM 2088 O O . ASP A 1 254 ? 60.641 8.914 -78.951 1.00 69.75 254 ASP A O 1
ATOM 2092 N N . GLN A 1 255 ? 60.560 8.339 -81.1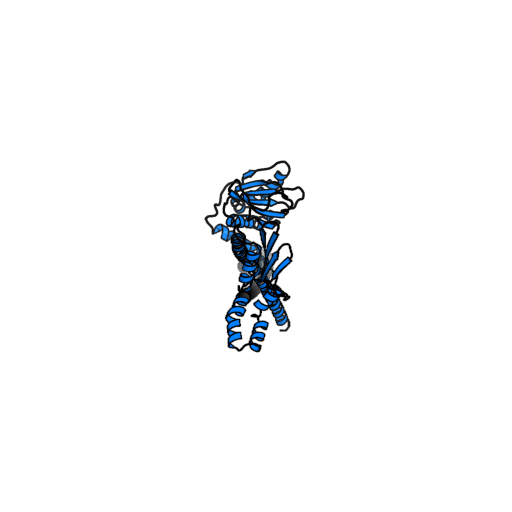14 1.00 77.19 255 GLN A N 1
ATOM 2093 C CA . GLN A 1 255 ? 59.242 7.681 -81.063 1.00 77.19 255 GLN A CA 1
ATOM 2094 C C . GLN A 1 255 ? 59.122 6.637 -79.932 1.00 77.19 255 GLN A C 1
ATOM 2096 O O . GLN A 1 255 ? 58.039 6.404 -79.399 1.00 77.19 255 GLN A O 1
ATOM 2101 N N . HIS A 1 256 ? 60.238 6.016 -79.544 1.00 77.81 256 HIS A N 1
ATOM 2102 C CA . HIS A 1 256 ? 60.299 5.061 -78.439 1.00 77.81 256 HIS A CA 1
ATOM 2103 C C . HIS A 1 256 ? 59.991 5.706 -77.074 1.00 77.81 256 HIS A C 1
ATOM 2105 O O . HIS A 1 256 ? 59.281 5.114 -76.262 1.00 77.81 256 HIS A O 1
ATOM 2111 N N . GLU A 1 257 ? 60.484 6.919 -76.814 1.00 77.56 257 GLU A N 1
ATOM 2112 C CA . GLU A 1 257 ? 60.214 7.649 -75.566 1.00 77.56 257 GLU A CA 1
ATOM 2113 C C . GLU A 1 257 ? 58.770 8.161 -75.506 1.00 77.56 257 GLU A C 1
ATOM 2115 O O . GLU A 1 257 ? 58.161 8.150 -74.436 1.00 77.56 257 GLU A O 1
ATOM 2120 N N . ILE A 1 258 ? 58.187 8.530 -76.653 1.00 79.38 258 ILE A N 1
ATOM 2121 C CA . ILE A 1 258 ? 56.763 8.884 -76.752 1.00 79.38 258 ILE A CA 1
ATOM 2122 C C . ILE A 1 258 ? 55.895 7.686 -76.347 1.00 79.38 258 ILE A C 1
ATOM 2124 O O . ILE A 1 258 ? 55.076 7.813 -75.440 1.00 79.38 258 ILE A O 1
ATOM 2128 N N . ASN A 1 259 ? 56.134 6.508 -76.932 1.00 83.44 259 ASN A N 1
ATOM 2129 C CA . ASN A 1 259 ? 55.375 5.296 -76.606 1.00 83.44 259 ASN A CA 1
ATOM 2130 C C . ASN A 1 259 ? 55.528 4.889 -75.124 1.00 83.44 259 ASN A C 1
ATOM 2132 O O . ASN A 1 259 ? 54.582 4.399 -74.510 1.00 83.44 259 ASN A O 1
ATOM 2136 N N . HIS A 1 260 ? 56.711 5.096 -74.533 1.00 85.50 260 HIS A N 1
ATOM 2137 C CA . HIS A 1 260 ? 56.944 4.836 -73.110 1.00 85.50 260 HIS A CA 1
ATOM 2138 C C . HIS A 1 260 ? 56.112 5.766 -72.213 1.00 85.50 260 HIS A C 1
ATOM 2140 O O . HIS A 1 260 ? 55.454 5.301 -71.283 1.00 85.50 260 HIS A O 1
ATOM 2146 N N . LEU A 1 261 ? 56.103 7.070 -72.510 1.00 83.44 261 LEU A N 1
ATOM 2147 C CA . LEU A 1 261 ? 55.317 8.064 -71.772 1.00 83.44 261 LEU A CA 1
ATOM 2148 C C . LEU A 1 261 ? 53.805 7.850 -71.924 1.00 83.44 261 LEU A C 1
ATOM 2150 O O . LEU A 1 261 ? 53.066 8.052 -70.962 1.00 83.44 261 LEU A O 1
ATOM 2154 N N . GLU A 1 262 ? 53.336 7.428 -73.101 1.00 85.25 262 GLU A N 1
ATOM 2155 C CA . GLU A 1 262 ? 51.928 7.067 -73.324 1.00 85.25 262 GLU A CA 1
ATOM 2156 C C . GLU A 1 262 ? 51.512 5.866 -72.471 1.00 85.25 262 GLU A C 1
ATOM 2158 O O . GLU A 1 262 ? 50.468 5.899 -71.822 1.00 85.25 262 GLU A O 1
ATOM 2163 N N . HIS A 1 263 ? 52.362 4.842 -72.394 1.00 86.94 263 HIS A N 1
ATOM 2164 C CA . HIS A 1 263 ? 52.102 3.657 -71.584 1.00 86.94 263 HIS A CA 1
ATOM 2165 C C . HIS A 1 263 ? 52.129 3.948 -70.069 1.00 86.94 263 HIS A C 1
ATOM 2167 O O . HIS A 1 263 ? 51.314 3.411 -69.318 1.00 86.94 263 HIS A O 1
ATOM 2173 N N . GLU A 1 264 ? 53.026 4.816 -69.587 1.00 85.69 264 GLU A N 1
ATOM 2174 C CA . GLU A 1 264 ? 53.001 5.278 -68.188 1.00 85.69 264 GLU A CA 1
ATOM 2175 C C . GLU A 1 264 ? 51.762 6.123 -67.873 1.00 85.69 264 GLU A C 1
ATOM 2177 O O . GLU A 1 264 ? 51.170 5.980 -66.802 1.00 85.69 264 GLU A O 1
ATOM 2182 N N . LEU A 1 265 ? 51.339 6.972 -68.814 1.00 87.81 265 LEU A N 1
ATOM 2183 C CA . LEU A 1 265 ? 50.123 7.769 -68.681 1.00 87.81 265 LEU A CA 1
ATOM 2184 C C . LEU A 1 265 ? 48.874 6.885 -68.608 1.00 87.81 265 LEU A C 1
ATOM 2186 O O . LEU A 1 265 ? 47.977 7.169 -67.815 1.00 87.81 265 LEU A O 1
ATOM 2190 N N . GLU A 1 266 ? 48.814 5.824 -69.412 1.00 87.19 266 GLU A N 1
ATOM 2191 C CA . GLU A 1 266 ? 47.713 4.862 -69.391 1.00 87.19 266 GLU A CA 1
ATOM 2192 C C . GLU A 1 266 ? 47.640 4.122 -68.049 1.00 87.19 266 GLU A C 1
ATOM 2194 O O . GLU A 1 266 ? 46.565 4.045 -67.456 1.00 87.19 266 GLU A O 1
ATOM 2199 N N . LYS A 1 267 ? 48.783 3.677 -67.513 1.00 89.62 267 LYS A N 1
ATOM 2200 C CA . LYS A 1 267 ? 48.860 3.036 -66.190 1.00 89.62 267 LYS A CA 1
ATOM 2201 C C . LYS A 1 267 ? 48.393 3.944 -65.055 1.00 89.62 267 LYS A C 1
ATOM 2203 O O . LYS A 1 267 ? 47.563 3.533 -64.252 1.00 89.62 267 LYS A O 1
ATOM 2208 N N . GLU A 1 268 ? 48.895 5.175 -64.996 1.00 84.31 268 GLU A N 1
ATOM 2209 C CA . GLU A 1 268 ? 48.481 6.146 -63.971 1.00 84.31 268 GLU A CA 1
ATOM 2210 C C . GLU A 1 268 ? 47.004 6.539 -64.125 1.00 84.31 268 GLU A C 1
ATOM 2212 O O . GLU A 1 268 ? 46.296 6.731 -63.138 1.00 84.31 268 GLU A O 1
ATOM 2217 N N . SER A 1 269 ? 46.493 6.604 -65.360 1.00 84.69 269 SER A N 1
ATOM 2218 C CA . SER A 1 269 ? 45.071 6.855 -65.607 1.00 84.69 269 SER A CA 1
ATOM 2219 C C . SER A 1 269 ? 44.176 5.688 -65.179 1.00 84.69 269 SER A C 1
ATOM 2221 O O . SER A 1 269 ? 43.066 5.939 -64.715 1.00 84.69 269 SER A O 1
ATOM 2223 N N . GLN A 1 270 ? 44.622 4.438 -65.340 1.00 89.06 270 GLN A N 1
ATOM 2224 C CA . GLN A 1 270 ? 43.904 3.255 -64.850 1.00 89.06 270 GLN A CA 1
ATOM 2225 C C . GLN A 1 270 ? 43.901 3.209 -63.318 1.00 89.06 270 GLN A C 1
ATOM 2227 O O . GLN A 1 270 ? 42.841 3.043 -62.722 1.00 89.06 270 GLN A O 1
ATOM 2232 N N . PHE A 1 271 ? 45.045 3.472 -62.685 1.00 86.75 271 PHE A N 1
ATOM 2233 C CA . PHE A 1 271 ? 45.158 3.553 -61.227 1.00 86.75 271 PHE A CA 1
ATOM 2234 C C . PHE A 1 271 ? 44.238 4.632 -60.624 1.00 86.75 271 PHE A C 1
ATOM 2236 O O . PHE A 1 271 ? 43.531 4.387 -59.649 1.00 86.75 271 PHE A O 1
ATOM 2243 N N . ALA A 1 272 ? 44.164 5.815 -61.245 1.00 83.50 272 ALA A N 1
ATOM 2244 C CA . ALA A 1 272 ? 43.244 6.868 -60.812 1.00 83.50 272 ALA A CA 1
ATOM 2245 C C . ALA A 1 272 ? 41.761 6.461 -60.935 1.00 83.50 272 ALA A C 1
ATOM 2247 O O . ALA A 1 272 ? 40.953 6.842 -60.090 1.00 83.50 272 ALA A O 1
ATOM 2248 N N . LEU A 1 273 ? 41.390 5.688 -61.963 1.00 87.56 273 LEU A N 1
ATOM 2249 C CA . LEU A 1 273 ? 40.022 5.179 -62.127 1.00 87.56 273 LEU A CA 1
ATOM 2250 C C . LEU A 1 273 ? 39.657 4.149 -61.049 1.00 87.56 273 LEU A C 1
ATOM 2252 O O . LEU A 1 273 ? 38.548 4.206 -60.521 1.00 87.56 273 LEU A O 1
ATOM 2256 N N . GLU A 1 274 ? 40.586 3.260 -60.690 1.00 88.75 274 GLU A N 1
ATOM 2257 C CA . GLU A 1 274 ? 40.398 2.292 -59.599 1.00 88.75 274 GLU A CA 1
ATOM 2258 C C . GLU A 1 274 ? 40.163 3.001 -58.256 1.00 88.75 274 GLU A C 1
ATOM 2260 O O . GLU A 1 274 ? 39.194 2.693 -57.562 1.00 88.75 274 GLU A O 1
ATOM 2265 N N . LEU A 1 275 ? 40.963 4.026 -57.936 1.00 85.25 275 LEU A N 1
ATOM 2266 C CA . LEU A 1 275 ? 40.799 4.827 -56.715 1.00 85.25 275 LEU A CA 1
ATOM 2267 C C . LEU A 1 275 ? 39.473 5.602 -56.665 1.00 85.25 275 LEU A C 1
ATOM 2269 O O . LEU A 1 275 ? 38.900 5.782 -55.589 1.00 85.25 275 LEU A O 1
ATOM 2273 N N . ILE A 1 276 ? 38.974 6.083 -57.810 1.00 84.44 276 ILE A N 1
ATOM 2274 C CA . ILE A 1 276 ? 37.659 6.741 -57.891 1.00 84.44 276 ILE A CA 1
ATOM 2275 C C . ILE A 1 276 ? 36.555 5.744 -57.538 1.00 84.44 276 ILE A C 1
ATOM 2277 O O . ILE A 1 276 ? 35.685 6.064 -56.728 1.00 84.44 276 ILE A O 1
ATOM 2281 N N . GLN A 1 277 ? 36.611 4.541 -58.111 1.00 88.50 277 GLN A N 1
ATOM 2282 C CA . GLN A 1 277 ? 35.612 3.506 -57.870 1.00 88.50 277 GLN A CA 1
ATOM 2283 C C . GLN A 1 277 ? 35.634 3.029 -56.409 1.00 88.50 277 GLN A C 1
ATOM 2285 O O . GLN A 1 277 ? 34.591 2.975 -55.761 1.00 88.50 277 GLN A O 1
ATOM 2290 N N . GLU A 1 278 ? 36.820 2.788 -55.846 1.00 87.25 278 GLU A N 1
ATOM 2291 C CA . GLU A 1 278 ? 36.969 2.377 -54.445 1.00 87.25 278 GLU A CA 1
ATOM 2292 C C . GLU A 1 278 ? 36.472 3.461 -53.466 1.00 87.25 278 GLU A C 1
ATOM 2294 O O . GLU A 1 278 ? 35.841 3.161 -52.451 1.00 87.25 278 GLU A O 1
ATOM 2299 N N . ASN A 1 279 ? 36.669 4.745 -53.789 1.00 84.94 279 ASN A N 1
ATOM 2300 C CA . ASN A 1 279 ? 36.127 5.856 -53.002 1.00 84.94 279 ASN A CA 1
ATOM 2301 C C . ASN A 1 279 ? 34.598 5.970 -53.067 1.00 84.94 279 ASN A C 1
ATOM 2303 O O . ASN A 1 279 ? 33.974 6.382 -52.080 1.00 84.94 279 ASN A O 1
ATOM 2307 N N . GLU A 1 280 ? 33.982 5.648 -54.207 1.00 86.88 280 GLU A N 1
ATOM 2308 C CA . GLU A 1 280 ? 32.523 5.582 -54.328 1.00 86.88 280 GLU A CA 1
ATOM 2309 C C . GLU A 1 280 ? 31.955 4.459 -53.452 1.00 86.88 280 GLU A C 1
ATOM 2311 O O . GLU A 1 280 ? 31.047 4.722 -52.654 1.00 86.88 280 GLU A O 1
ATOM 2316 N N . ASP A 1 281 ? 32.559 3.271 -53.504 1.00 86.81 281 ASP A N 1
ATOM 2317 C CA . ASP A 1 281 ? 32.172 2.113 -52.691 1.00 86.81 281 ASP A CA 1
ATOM 2318 C C . ASP A 1 281 ? 32.309 2.409 -51.182 1.00 86.81 281 ASP A C 1
ATOM 2320 O O . ASP A 1 281 ? 31.354 2.237 -50.413 1.00 86.81 281 ASP A O 1
ATOM 2324 N N . LEU A 1 282 ? 33.445 2.976 -50.750 1.00 84.94 282 LEU A N 1
ATOM 2325 C CA . LEU A 1 282 ? 33.664 3.415 -49.362 1.00 84.94 282 LEU A CA 1
ATOM 2326 C C . LEU A 1 282 ? 32.643 4.477 -48.920 1.00 84.94 282 LEU A C 1
ATOM 2328 O O . LEU A 1 282 ? 32.183 4.487 -47.774 1.00 84.94 282 LEU A O 1
ATOM 2332 N N . SER A 1 283 ? 32.261 5.387 -49.819 1.00 84.19 283 SER A N 1
ATOM 2333 C CA . SER A 1 283 ? 31.269 6.435 -49.551 1.00 84.19 283 SER A CA 1
ATOM 2334 C C . SER A 1 283 ? 29.863 5.861 -49.344 1.00 84.19 283 SER A C 1
ATOM 2336 O O . SER A 1 283 ? 29.107 6.352 -48.493 1.00 84.19 283 SER A O 1
ATOM 2338 N N . GLU A 1 284 ? 29.492 4.817 -50.087 1.00 88.69 284 GLU A N 1
ATOM 2339 C CA . GLU A 1 284 ? 28.243 4.092 -49.859 1.00 88.69 284 GLU A CA 1
ATOM 2340 C C . GLU A 1 284 ? 28.267 3.333 -48.531 1.00 88.69 284 GLU A C 1
ATOM 2342 O O . GLU A 1 284 ? 27.335 3.476 -47.727 1.00 88.69 284 GLU A O 1
ATOM 2347 N N . GLU A 1 285 ? 29.347 2.605 -48.245 1.00 85.81 285 GLU A N 1
ATOM 2348 C CA . GLU A 1 285 ? 29.490 1.850 -47.001 1.00 85.81 285 GLU A CA 1
ATOM 2349 C C . GLU A 1 285 ? 29.436 2.777 -45.772 1.00 85.81 285 GLU A C 1
ATOM 2351 O O . GLU A 1 285 ? 28.647 2.539 -44.848 1.00 85.81 285 GLU A O 1
ATOM 2356 N N . LEU A 1 286 ? 30.134 3.918 -45.809 1.00 84.50 286 LEU A N 1
ATOM 2357 C CA . LEU A 1 286 ? 30.064 4.959 -44.775 1.00 84.50 286 LEU A CA 1
ATOM 2358 C C . LEU A 1 286 ? 28.630 5.444 -44.536 1.00 84.50 286 LEU A C 1
ATOM 2360 O O . LEU A 1 286 ? 28.183 5.523 -43.388 1.00 84.50 286 LEU A O 1
ATOM 2364 N N . LYS A 1 287 ? 27.862 5.720 -45.599 1.00 86.19 287 LYS A N 1
ATOM 2365 C CA . LYS A 1 287 ? 26.455 6.142 -45.468 1.00 86.19 287 LYS A CA 1
ATOM 2366 C C . LYS A 1 287 ? 25.595 5.063 -44.813 1.00 86.19 287 LYS A C 1
ATOM 2368 O O . LYS A 1 287 ? 24.683 5.395 -44.046 1.00 86.19 287 LYS A O 1
ATOM 2373 N N . THR A 1 288 ? 25.832 3.786 -45.112 1.00 87.44 288 THR A N 1
ATOM 2374 C CA . THR A 1 288 ? 25.061 2.687 -44.509 1.00 87.44 288 THR A CA 1
ATOM 2375 C C . THR A 1 288 ? 25.360 2.537 -43.019 1.00 87.44 288 THR A C 1
ATOM 2377 O O . THR A 1 288 ? 24.426 2.499 -42.208 1.00 87.44 288 THR A O 1
ATOM 2380 N N . ILE A 1 289 ? 26.639 2.553 -42.636 1.00 82.75 289 ILE A N 1
ATOM 2381 C CA . ILE A 1 289 ? 27.072 2.431 -41.241 1.00 82.75 289 ILE A CA 1
ATOM 2382 C C . ILE A 1 289 ? 26.629 3.654 -40.438 1.00 82.75 289 ILE A C 1
ATOM 2384 O O . ILE A 1 289 ? 26.098 3.498 -39.338 1.00 82.75 289 ILE A O 1
ATOM 2388 N N . GLN A 1 290 ? 26.716 4.859 -41.006 1.00 84.06 290 GLN A N 1
ATOM 2389 C CA . GLN A 1 290 ? 26.253 6.088 -40.358 1.00 84.06 290 GLN A CA 1
ATOM 2390 C C . GLN A 1 290 ? 24.734 6.088 -40.106 1.00 84.06 290 GLN A C 1
ATOM 2392 O O . GLN A 1 290 ? 24.256 6.549 -39.069 1.00 84.06 290 GLN A O 1
ATOM 2397 N N . LYS A 1 291 ? 23.931 5.526 -41.018 1.00 86.62 291 LYS A N 1
ATOM 2398 C CA . LYS A 1 291 ? 22.490 5.329 -40.768 1.00 86.62 291 LYS A CA 1
ATOM 2399 C C . LYS A 1 291 ? 22.246 4.307 -39.654 1.00 86.62 291 LYS A C 1
ATOM 2401 O O . LYS A 1 291 ? 21.339 4.495 -38.838 1.00 86.62 291 LYS A O 1
ATOM 2406 N N . ALA A 1 292 ? 23.035 3.233 -39.609 1.00 82.12 292 ALA A N 1
ATOM 2407 C CA . ALA A 1 292 ? 22.928 2.199 -38.585 1.00 82.12 292 ALA A CA 1
ATOM 2408 C C . ALA A 1 292 ? 23.312 2.717 -37.185 1.00 82.12 292 ALA A C 1
ATOM 2410 O O . ALA A 1 292 ? 22.586 2.433 -36.226 1.00 82.12 292 ALA A O 1
ATOM 2411 N N . THR A 1 293 ? 24.375 3.523 -37.066 1.00 79.44 293 THR A N 1
ATOM 2412 C CA . THR A 1 293 ? 24.798 4.152 -35.802 1.00 79.44 293 THR A CA 1
ATOM 2413 C C . THR A 1 293 ? 23.726 5.092 -35.269 1.00 79.44 293 THR A C 1
ATOM 2415 O O . THR A 1 293 ? 23.278 4.915 -34.138 1.00 79.44 293 THR A O 1
ATOM 2418 N N . VAL A 1 294 ? 23.208 6.008 -36.097 1.00 84.38 294 VAL A N 1
ATOM 2419 C CA . VAL A 1 294 ? 22.142 6.948 -35.698 1.00 84.38 294 VAL A CA 1
ATOM 2420 C C . VAL A 1 294 ? 20.877 6.211 -35.250 1.00 84.38 294 VAL A C 1
ATOM 2422 O O . VAL A 1 294 ? 20.236 6.593 -34.268 1.00 84.38 294 VAL A O 1
ATOM 2425 N N . LYS A 1 295 ? 20.495 5.132 -35.945 1.00 86.50 295 LYS A N 1
ATOM 2426 C CA . LYS A 1 295 ? 19.327 4.325 -35.564 1.00 86.50 295 LYS A CA 1
ATOM 2427 C C . LYS A 1 295 ? 19.534 3.627 -34.218 1.00 86.50 295 LYS A C 1
ATOM 2429 O O . LYS A 1 295 ? 18.601 3.584 -33.415 1.00 86.50 295 LYS A O 1
ATOM 2434 N N . LYS A 1 296 ? 20.729 3.083 -33.969 1.00 80.62 296 LYS A N 1
ATOM 2435 C CA . LYS A 1 296 ? 21.074 2.426 -32.701 1.00 80.62 296 LYS A CA 1
ATOM 2436 C C . LYS A 1 296 ? 21.160 3.415 -31.543 1.00 80.62 296 LYS A C 1
ATOM 2438 O O . LYS A 1 296 ? 20.599 3.126 -30.492 1.00 80.62 296 LYS A O 1
ATOM 2443 N N . ASP A 1 297 ? 21.762 4.579 -31.752 1.00 79.44 297 ASP A N 1
ATOM 2444 C CA . ASP A 1 297 ? 21.880 5.629 -30.738 1.00 79.44 297 ASP A CA 1
ATOM 2445 C C . ASP A 1 297 ? 20.503 6.155 -30.297 1.00 79.44 297 ASP A C 1
ATOM 2447 O O . ASP A 1 297 ? 20.184 6.184 -29.110 1.00 79.44 297 ASP A O 1
ATOM 2451 N N . ARG A 1 298 ? 19.597 6.415 -31.252 1.00 83.25 298 ARG A N 1
ATOM 2452 C CA . ARG A 1 298 ? 18.197 6.777 -30.948 1.00 83.25 298 ARG A CA 1
ATOM 2453 C C . ARG A 1 298 ? 17.452 5.703 -30.156 1.00 83.25 298 ARG A C 1
ATOM 2455 O O . ARG A 1 298 ? 16.596 6.030 -29.337 1.00 83.25 298 ARG A O 1
ATOM 2462 N N . GLN A 1 299 ? 17.718 4.426 -30.429 1.00 80.50 299 GLN A N 1
ATOM 2463 C CA . GLN A 1 299 ? 17.096 3.328 -29.691 1.00 80.50 299 GLN A CA 1
ATOM 2464 C C . GLN A 1 299 ? 17.618 3.270 -28.250 1.00 80.50 299 GLN A C 1
ATOM 2466 O O . GLN A 1 299 ? 16.820 3.147 -27.326 1.00 80.50 299 GLN A O 1
ATOM 2471 N N . ILE A 1 300 ? 18.930 3.437 -28.062 1.00 79.31 300 ILE A N 1
ATOM 2472 C CA . ILE A 1 300 ? 19.569 3.491 -26.742 1.00 79.31 300 ILE A CA 1
ATOM 2473 C C . ILE A 1 300 ? 19.018 4.663 -25.924 1.00 79.31 300 ILE A C 1
ATOM 2475 O O . ILE A 1 300 ? 18.609 4.452 -24.788 1.00 79.31 300 ILE A O 1
ATOM 2479 N N . GLN A 1 301 ? 18.907 5.858 -26.511 1.00 78.44 301 GLN A N 1
ATOM 2480 C CA . GLN A 1 301 ? 18.317 7.022 -25.837 1.00 78.44 301 GLN A CA 1
ATOM 2481 C C . GLN A 1 301 ? 16.883 6.751 -25.365 1.00 78.44 301 GLN A C 1
ATOM 2483 O O . GLN A 1 301 ? 16.554 7.028 -24.215 1.00 78.44 301 GLN A O 1
ATOM 2488 N N . LYS A 1 302 ? 16.039 6.131 -26.202 1.00 80.06 302 LYS A N 1
ATOM 2489 C CA . LYS A 1 302 ? 14.677 5.741 -25.797 1.00 80.06 302 LYS A CA 1
ATOM 2490 C C . LYS A 1 302 ? 14.671 4.725 -24.658 1.00 80.06 302 LYS A C 1
ATOM 2492 O O . LYS A 1 302 ? 13.866 4.837 -23.733 1.00 80.06 302 LYS A O 1
ATOM 2497 N N . ASP A 1 303 ? 15.538 3.719 -24.715 1.00 69.44 303 ASP A N 1
ATOM 2498 C CA . ASP A 1 303 ? 15.622 2.698 -23.669 1.00 69.44 303 ASP A CA 1
ATOM 2499 C C . ASP A 1 303 ? 16.153 3.285 -22.343 1.00 69.44 303 ASP A C 1
ATOM 2501 O O . ASP A 1 303 ? 15.649 2.937 -21.271 1.00 69.44 303 ASP A O 1
ATOM 2505 N N . GLU A 1 304 ? 17.072 4.253 -22.401 1.00 70.31 304 GLU A N 1
ATOM 2506 C CA . GLU A 1 304 ? 17.584 5.012 -21.252 1.00 70.31 304 GLU A CA 1
ATOM 2507 C C . GLU A 1 304 ? 16.543 5.964 -20.652 1.00 70.31 304 GLU A C 1
ATOM 2509 O O . GLU A 1 304 ? 16.373 5.991 -19.433 1.00 70.31 304 GLU A O 1
ATOM 2514 N N . GLU A 1 305 ? 15.779 6.683 -21.477 1.00 71.06 305 GLU A N 1
ATOM 2515 C CA . GLU A 1 305 ? 14.632 7.485 -21.031 1.00 71.06 305 GLU A CA 1
ATOM 2516 C C . GLU A 1 305 ? 13.580 6.608 -20.339 1.00 71.06 305 GLU A C 1
ATOM 2518 O O . GLU A 1 305 ? 13.017 6.972 -19.300 1.00 71.06 305 GLU A O 1
ATOM 2523 N N . THR A 1 306 ? 13.350 5.401 -20.860 1.00 64.12 306 THR A N 1
ATOM 2524 C CA . THR A 1 306 ? 12.432 4.433 -20.250 1.00 64.12 306 THR A CA 1
ATOM 2525 C C . THR A 1 306 ? 12.962 3.951 -18.890 1.00 64.12 306 THR A C 1
ATOM 2527 O O . THR A 1 306 ? 12.199 3.869 -17.925 1.00 64.12 306 THR A O 1
ATOM 2530 N N . LEU A 1 307 ? 14.270 3.710 -18.763 1.00 61.00 307 LEU A N 1
ATOM 2531 C CA . LEU A 1 307 ? 14.933 3.384 -17.493 1.00 61.00 307 LEU A CA 1
ATOM 2532 C C . LEU A 1 307 ? 14.862 4.543 -16.486 1.00 61.00 307 LEU A C 1
ATOM 2534 O O . LEU A 1 307 ? 14.476 4.332 -15.336 1.00 61.00 307 LEU A O 1
ATOM 2538 N N . ALA A 1 308 ? 15.152 5.773 -16.907 1.00 57.19 308 ALA A N 1
ATOM 2539 C CA . ALA A 1 308 ? 15.096 6.959 -16.053 1.00 57.19 308 ALA A CA 1
ATOM 2540 C C . ALA A 1 308 ? 13.658 7.252 -15.582 1.00 57.19 308 ALA A C 1
ATOM 2542 O O . ALA A 1 308 ? 13.416 7.539 -14.402 1.00 57.19 308 ALA A O 1
ATOM 2543 N N . SER A 1 309 ? 12.678 7.085 -16.476 1.00 50.69 309 SER A N 1
ATOM 2544 C CA . SER A 1 309 ? 11.256 7.217 -16.153 1.00 50.69 309 SER A CA 1
ATOM 2545 C C . SER A 1 309 ? 10.764 6.114 -15.205 1.00 50.69 309 SER A C 1
ATOM 2547 O O . SER A 1 309 ? 9.896 6.353 -14.368 1.00 50.69 309 SER A O 1
ATOM 2549 N N . SER A 1 310 ? 11.352 4.914 -15.229 1.00 47.56 310 SER A N 1
ATOM 2550 C CA . SER A 1 310 ? 10.934 3.806 -14.358 1.00 47.56 310 SER A CA 1
ATOM 2551 C C . SER A 1 310 ? 11.136 4.076 -12.852 1.00 47.56 310 SER A C 1
ATOM 2553 O O . SER A 1 310 ? 10.392 3.533 -12.038 1.00 47.56 310 SER A O 1
ATOM 2555 N N . SER A 1 311 ? 12.030 4.998 -12.468 1.00 42.62 311 SER A N 1
ATOM 2556 C CA . SER A 1 311 ? 12.173 5.462 -11.072 1.00 42.62 311 SER A CA 1
ATOM 2557 C C . SER A 1 311 ? 11.166 6.560 -10.674 1.00 42.62 311 SER A C 1
ATOM 2559 O O . SER A 1 311 ? 10.809 6.694 -9.506 1.00 42.62 311 SER A O 1
ATOM 2561 N N . SER A 1 312 ? 10.651 7.321 -11.646 1.00 39.59 312 SER A N 1
ATOM 2562 C CA . SER A 1 312 ? 9.693 8.426 -11.457 1.00 39.59 312 SER A CA 1
ATOM 2563 C C . SER A 1 312 ? 8.234 8.041 -11.770 1.00 39.59 312 SER A C 1
ATOM 2565 O O . SER A 1 312 ? 7.289 8.754 -11.411 1.00 39.59 312 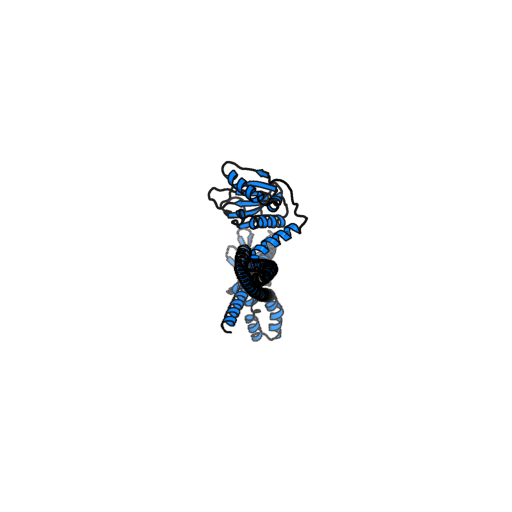SER A O 1
ATOM 2567 N N . THR A 1 313 ? 8.024 6.874 -12.383 1.00 41.62 313 THR A N 1
ATOM 2568 C CA . THR A 1 313 ? 6.720 6.363 -12.835 1.00 41.62 313 THR A CA 1
ATOM 2569 C C . THR A 1 313 ? 5.751 6.027 -11.713 1.00 41.62 313 THR A C 1
ATOM 2571 O O . THR A 1 313 ? 4.559 5.993 -11.985 1.00 41.62 313 THR A O 1
ATOM 2574 N N . GLU A 1 314 ? 6.154 5.846 -10.453 1.00 41.47 314 GLU A N 1
ATOM 2575 C CA . GLU A 1 314 ? 5.161 5.602 -9.393 1.00 41.47 314 GLU A CA 1
ATOM 2576 C C . GLU A 1 314 ? 4.270 6.838 -9.146 1.00 41.47 314 GLU A C 1
ATOM 2578 O O . GLU A 1 314 ? 3.064 6.701 -8.937 1.00 41.47 314 GLU A O 1
ATOM 2583 N N . LYS A 1 315 ? 4.808 8.055 -9.334 1.00 39.50 315 LYS A N 1
ATOM 2584 C CA . LYS A 1 315 ? 4.026 9.306 -9.311 1.00 39.50 315 LYS A CA 1
ATOM 2585 C C . LYS A 1 315 ? 3.227 9.536 -10.601 1.00 39.50 315 LYS A C 1
ATOM 2587 O O . LYS A 1 315 ? 2.098 10.019 -10.535 1.00 39.50 315 LYS A O 1
ATOM 2592 N N . LEU A 1 316 ? 3.770 9.175 -11.769 1.00 38.81 316 LEU A N 1
ATOM 2593 C CA . LEU A 1 316 ? 3.090 9.360 -13.063 1.00 38.81 316 LEU A CA 1
ATOM 2594 C C . LEU A 1 316 ? 1.972 8.323 -13.301 1.00 38.81 316 LEU A C 1
ATOM 2596 O O . LEU A 1 316 ? 0.934 8.636 -13.876 1.00 38.81 316 LEU A O 1
ATOM 2600 N N . ARG A 1 317 ? 2.133 7.091 -12.804 1.00 41.34 317 ARG A N 1
ATOM 2601 C CA . ARG A 1 317 ? 1.166 5.991 -12.964 1.00 41.34 317 ARG A CA 1
ATOM 2602 C C . ARG A 1 317 ? -0.099 6.207 -12.129 1.00 41.34 317 ARG A C 1
ATOM 2604 O O . ARG A 1 317 ? -1.169 5.772 -12.543 1.00 41.34 317 ARG A O 1
ATOM 2611 N N . ILE A 1 318 ? -0.004 6.918 -10.999 1.00 46.84 318 ILE A N 1
ATOM 2612 C CA . ILE A 1 318 ? -1.178 7.393 -10.244 1.00 46.84 318 ILE A CA 1
ATOM 2613 C C . ILE A 1 318 ? -1.929 8.468 -11.046 1.00 46.84 318 ILE A C 1
ATOM 2615 O O . ILE A 1 318 ? -3.155 8.403 -11.121 1.00 46.84 318 ILE A O 1
ATOM 2619 N N . LYS A 1 319 ? -1.216 9.396 -11.709 1.00 47.41 319 LYS A N 1
ATOM 2620 C CA . LYS A 1 319 ? -1.840 10.387 -12.607 1.00 47.41 319 LYS A CA 1
ATOM 2621 C C . LYS A 1 319 ? -2.585 9.722 -13.770 1.00 47.41 319 LYS A C 1
ATOM 2623 O O . LYS A 1 319 ? -3.746 10.046 -13.992 1.00 47.41 319 LYS A O 1
ATOM 2628 N N . ASN A 1 320 ? -1.968 8.743 -14.437 1.00 50.22 320 ASN A N 1
ATOM 2629 C CA . ASN A 1 320 ? -2.589 8.048 -15.572 1.00 50.22 320 ASN A CA 1
ATOM 2630 C C . ASN A 1 320 ? -3.750 7.128 -15.164 1.00 50.22 320 ASN A C 1
ATOM 2632 O O . ASN A 1 320 ? -4.710 7.018 -15.912 1.00 50.22 320 ASN A O 1
ATOM 2636 N N . LYS A 1 321 ? -3.731 6.513 -13.972 1.00 53.97 321 LYS A N 1
ATOM 2637 C CA . LYS A 1 321 ? -4.864 5.692 -13.501 1.00 53.97 321 LYS A CA 1
ATOM 2638 C C . LYS A 1 321 ? -6.104 6.511 -13.145 1.00 53.97 321 LYS A C 1
ATOM 2640 O O . LYS A 1 321 ? -7.209 6.046 -13.394 1.00 53.97 321 LYS A O 1
ATOM 2645 N N . ILE A 1 322 ? -5.937 7.706 -12.570 1.00 54.16 322 ILE A N 1
ATOM 2646 C CA . ILE A 1 322 ? -7.063 8.625 -12.317 1.00 54.16 322 ILE A CA 1
ATOM 2647 C C . ILE A 1 322 ? -7.631 9.117 -13.655 1.00 54.16 322 ILE A C 1
ATOM 2649 O O . ILE A 1 322 ? -8.844 9.130 -13.834 1.00 54.16 322 ILE A O 1
ATOM 2653 N N . TYR A 1 323 ? -6.751 9.435 -14.609 1.00 54.19 323 TYR A N 1
ATOM 2654 C CA . TYR A 1 323 ? -7.119 9.829 -15.968 1.00 54.19 323 TYR A CA 1
ATOM 2655 C C . TYR A 1 323 ? -7.883 8.722 -16.720 1.00 54.19 323 TYR A C 1
ATOM 2657 O O . TYR A 1 323 ? -8.975 8.959 -17.229 1.00 54.19 323 TYR A O 1
ATOM 2665 N N . GLU A 1 324 ? -7.379 7.484 -16.710 1.00 56.28 324 GLU A N 1
ATOM 2666 C CA . GLU A 1 324 ? -8.064 6.328 -17.304 1.00 56.28 324 GLU A CA 1
ATOM 2667 C C . GLU A 1 324 ? -9.403 6.017 -16.621 1.00 56.28 324 GLU A C 1
ATOM 2669 O O . GLU A 1 324 ? -10.350 5.627 -17.299 1.00 56.28 324 GLU A O 1
ATOM 2674 N N . ALA A 1 325 ? -9.506 6.181 -15.297 1.00 57.94 325 ALA A N 1
ATOM 2675 C CA . ALA A 1 325 ? -10.749 5.952 -14.556 1.00 57.94 325 ALA A CA 1
ATOM 2676 C C . ALA A 1 325 ? -11.828 7.009 -14.852 1.00 57.94 325 ALA A C 1
ATOM 2678 O O . ALA A 1 325 ? -13.012 6.682 -14.812 1.00 57.94 325 ALA A O 1
ATOM 2679 N N . LEU A 1 326 ? -11.437 8.249 -15.159 1.00 54.75 326 LEU A N 1
ATOM 2680 C CA . LEU A 1 326 ? -12.355 9.311 -15.582 1.00 54.75 326 LEU A CA 1
ATOM 2681 C C . LEU A 1 326 ? -12.843 9.086 -17.021 1.00 54.75 326 LEU A C 1
ATOM 2683 O O . LEU A 1 326 ? -14.038 9.168 -17.270 1.00 54.75 326 LEU A O 1
ATOM 2687 N N . ILE A 1 327 ? -11.949 8.716 -17.946 1.00 56.38 327 ILE A N 1
ATOM 2688 C CA . ILE A 1 327 ? -12.314 8.438 -19.350 1.00 56.38 327 ILE A CA 1
ATOM 2689 C C . ILE A 1 327 ? -13.187 7.182 -19.481 1.00 56.38 327 ILE A C 1
ATOM 2691 O O . ILE A 1 327 ? -14.086 7.139 -20.315 1.00 56.38 327 ILE A O 1
ATOM 2695 N N . LYS A 1 328 ? -12.942 6.149 -18.662 1.00 55.94 328 LYS A N 1
ATOM 2696 C CA . LYS A 1 328 ? -13.710 4.891 -18.693 1.00 55.94 328 LYS A CA 1
ATOM 2697 C C . LYS A 1 328 ? -15.094 4.973 -18.040 1.00 55.94 328 LYS A C 1
ATOM 2699 O O . LYS A 1 328 ? -15.827 3.994 -18.133 1.00 55.94 328 LYS A O 1
ATOM 2704 N N . ASN A 1 329 ? -15.456 6.083 -17.388 1.00 57.25 329 ASN A N 1
ATOM 2705 C CA . ASN A 1 329 ? -16.783 6.283 -16.797 1.00 57.25 329 ASN A CA 1
ATOM 2706 C C . ASN A 1 329 ? -17.619 7.244 -17.667 1.00 57.25 329 ASN A C 1
ATOM 2708 O O . ASN A 1 329 ? -17.563 8.455 -17.453 1.00 57.25 329 ASN A O 1
ATOM 2712 N N . PRO A 1 330 ? -18.407 6.729 -18.631 1.00 47.91 330 PRO A N 1
ATOM 2713 C CA . PRO A 1 330 ? -19.139 7.543 -19.610 1.00 47.91 330 PRO A CA 1
ATOM 2714 C C . PRO A 1 330 ? -20.264 8.409 -19.014 1.00 47.91 330 PRO A C 1
ATOM 2716 O O . PRO A 1 330 ? -20.772 9.290 -19.700 1.00 47.91 330 PRO A O 1
ATOM 2719 N N . ASP A 1 331 ? -20.627 8.203 -17.744 1.00 54.09 331 ASP A N 1
ATOM 2720 C CA . ASP A 1 331 ? -21.655 8.987 -17.041 1.00 54.09 331 ASP A CA 1
ATOM 2721 C C . ASP A 1 331 ? -21.144 10.328 -16.486 1.00 54.09 331 ASP A C 1
ATOM 2723 O O . ASP A 1 331 ? -21.929 11.125 -15.966 1.00 54.09 331 ASP A O 1
ATOM 2727 N N . ILE A 1 332 ? -19.835 10.594 -16.563 1.00 54.62 332 ILE A N 1
ATOM 2728 C CA . ILE A 1 332 ? -19.267 11.892 -16.189 1.00 54.62 332 ILE A CA 1
ATOM 2729 C C . ILE A 1 332 ? -19.551 12.844 -17.348 1.00 54.62 332 ILE A C 1
ATOM 2731 O O . ILE A 1 332 ? -18.903 12.783 -18.391 1.00 54.62 332 ILE A O 1
ATOM 2735 N N . SER A 1 333 ? -20.562 13.702 -17.197 1.00 52.91 333 SER A N 1
ATOM 2736 C CA . SER A 1 333 ? -20.980 14.603 -18.271 1.00 52.91 333 SER A CA 1
ATOM 2737 C C . SER A 1 333 ? -19.869 15.614 -18.587 1.00 52.91 333 SER A C 1
ATOM 2739 O O . SER A 1 333 ? -19.736 16.627 -17.894 1.00 52.91 333 SER A O 1
ATOM 2741 N N . ASN A 1 334 ? -19.083 15.355 -19.632 1.00 52.16 334 ASN A N 1
ATOM 2742 C CA . ASN A 1 334 ? -18.105 16.304 -20.157 1.00 52.16 334 ASN A CA 1
ATOM 2743 C C . ASN A 1 334 ? -18.855 17.414 -20.899 1.00 52.16 334 ASN A C 1
ATOM 2745 O O . ASN A 1 334 ? -19.600 17.157 -21.848 1.00 52.16 334 ASN A O 1
ATOM 2749 N N . ARG A 1 335 ? -18.707 18.661 -20.443 1.00 55.72 335 ARG A N 1
ATOM 2750 C CA . ARG A 1 335 ? -19.361 19.819 -21.062 1.00 55.72 335 ARG A CA 1
ATOM 2751 C C . ARG A 1 335 ? -18.323 20.646 -21.818 1.00 55.72 335 ARG A C 1
ATOM 2753 O O . ARG A 1 335 ? -17.468 21.271 -21.206 1.00 55.72 335 ARG A O 1
ATOM 2760 N N . ASN A 1 336 ? -18.471 20.734 -23.140 1.00 51.41 336 ASN A N 1
ATOM 2761 C CA . ASN A 1 336 ? -17.646 21.579 -24.017 1.00 51.41 336 ASN A CA 1
ATOM 2762 C C . ASN A 1 336 ? -18.079 23.052 -23.976 1.00 51.41 336 ASN A C 1
ATOM 2764 O O . ASN A 1 336 ? -18.559 23.593 -24.969 1.00 51.41 336 ASN A O 1
ATOM 2768 N N . HIS A 1 337 ? -17.971 23.702 -22.819 1.00 59.00 337 HIS A N 1
ATOM 2769 C CA . HIS A 1 337 ? -18.290 25.125 -22.685 1.00 59.00 337 HIS A CA 1
ATOM 2770 C C . HIS A 1 337 ? -17.141 25.875 -22.011 1.00 59.00 337 HIS A C 1
ATOM 2772 O O . HIS A 1 337 ? -16.407 25.314 -21.202 1.00 59.00 337 HIS A O 1
ATOM 2778 N N . ALA A 1 338 ? -16.986 27.157 -22.348 1.00 64.69 338 ALA A N 1
ATOM 2779 C CA . ALA A 1 338 ? -16.041 28.036 -21.669 1.00 64.69 338 ALA A CA 1
ATOM 2780 C C . ALA A 1 338 ? -16.414 28.181 -20.182 1.00 64.69 338 ALA A C 1
ATOM 2782 O O . ALA A 1 338 ? -17.595 28.325 -19.848 1.00 64.69 338 ALA A O 1
ATOM 2783 N N . ILE A 1 339 ? -15.408 28.174 -19.301 1.00 73.44 339 ILE A N 1
ATOM 2784 C CA . ILE A 1 339 ? -15.598 28.347 -17.856 1.00 73.44 339 ILE A CA 1
ATOM 2785 C C . ILE A 1 339 ? -16.234 29.716 -17.597 1.00 73.44 339 ILE A C 1
ATOM 2787 O O . ILE A 1 339 ? -15.680 30.755 -17.964 1.00 73.44 339 ILE A O 1
ATOM 2791 N N . LYS A 1 340 ? -17.384 29.743 -16.916 1.00 81.38 340 LYS A N 1
ATOM 2792 C CA . LYS A 1 340 ? -17.989 31.009 -16.478 1.00 81.38 340 LYS A CA 1
ATOM 2793 C C . LYS A 1 340 ? -17.248 31.531 -15.247 1.00 81.38 340 LYS A C 1
ATOM 2795 O O . LYS A 1 340 ? -17.157 30.837 -14.239 1.00 81.38 340 LYS A O 1
ATOM 2800 N N . VAL A 1 341 ? -16.727 32.755 -15.305 1.00 80.94 341 VAL A N 1
ATOM 2801 C CA . VAL A 1 341 ? -15.960 33.354 -14.200 1.00 80.94 341 VAL A CA 1
ATOM 2802 C C . VAL A 1 341 ? -16.758 34.481 -13.552 1.00 80.94 341 VAL A C 1
ATOM 2804 O O . VAL A 1 341 ? -16.980 35.525 -14.164 1.00 80.94 341 VAL A O 1
ATOM 2807 N N . TYR A 1 342 ? -17.139 34.296 -12.290 1.00 81.31 342 TYR A N 1
ATOM 2808 C CA . TYR A 1 342 ? -17.885 35.265 -11.492 1.00 81.31 342 TYR A CA 1
ATOM 2809 C C . TYR A 1 342 ? -16.948 35.937 -10.486 1.00 81.31 342 TYR A C 1
ATOM 2811 O O . TYR A 1 342 ? -16.552 35.361 -9.471 1.00 81.31 342 TYR A O 1
ATOM 2819 N N . GLN A 1 343 ? -16.545 37.165 -10.807 1.00 72.75 343 GLN A N 1
ATOM 2820 C CA . GLN A 1 343 ? -15.564 37.925 -10.032 1.00 72.75 343 GLN A CA 1
ATOM 2821 C C . GLN A 1 343 ? -16.229 38.665 -8.862 1.00 72.75 343 GLN A C 1
ATOM 2823 O O . GLN A 1 343 ? -17.245 39.331 -9.046 1.00 72.75 343 GLN A O 1
ATOM 2828 N N . GLY A 1 344 ? -15.611 38.600 -7.680 1.00 63.56 344 GLY A N 1
ATOM 2829 C CA . GLY A 1 344 ? -15.970 39.408 -6.510 1.00 63.56 344 GLY A CA 1
ATOM 2830 C C . GLY A 1 344 ? -15.337 40.808 -6.520 1.00 63.56 344 GLY A C 1
ATOM 2831 O O . GLY A 1 344 ? -14.727 41.231 -7.504 1.00 63.56 344 GLY A O 1
ATOM 2832 N N . LYS A 1 345 ? -15.455 41.549 -5.406 1.00 57.56 345 LYS A N 1
ATOM 2833 C CA . LYS A 1 345 ? -14.895 42.912 -5.267 1.00 57.56 345 LYS A CA 1
ATOM 2834 C C . LYS A 1 345 ? -13.367 42.925 -5.031 1.00 57.56 345 LYS A C 1
ATOM 2836 O O . LYS A 1 345 ? -12.807 42.016 -4.413 1.00 57.56 345 LYS A O 1
ATOM 2841 N N . HIS A 1 346 ? -12.742 43.998 -5.538 1.00 58.28 346 HIS A N 1
ATOM 2842 C CA . HIS A 1 346 ? -11.347 44.481 -5.452 1.00 58.28 346 HIS A CA 1
ATOM 2843 C C . HIS A 1 346 ? -10.196 43.449 -5.515 1.00 58.28 346 HIS A C 1
ATOM 2845 O O . HIS A 1 346 ? -9.520 43.404 -6.539 1.00 58.28 346 HIS A O 1
ATOM 2851 N N . HIS A 1 347 ? -9.964 42.611 -4.495 1.00 55.84 347 HIS A N 1
ATOM 2852 C CA . HIS A 1 347 ? -8.751 41.769 -4.402 1.00 55.84 347 HIS A CA 1
ATOM 2853 C C . HIS A 1 347 ? -8.972 40.265 -4.670 1.00 55.84 347 HIS A C 1
ATOM 2855 O O . HIS A 1 347 ? -8.067 39.577 -5.129 1.00 55.84 347 HIS A O 1
ATOM 2861 N N . SER A 1 348 ? -10.198 39.751 -4.514 1.00 58.00 348 SER A N 1
ATOM 2862 C CA . SER A 1 348 ? -10.541 38.356 -4.882 1.00 58.00 348 SER A CA 1
ATOM 2863 C C . SER A 1 348 ? -10.535 38.107 -6.401 1.00 58.00 348 SER A C 1
ATOM 2865 O O . SER A 1 348 ? -10.425 36.971 -6.864 1.00 58.00 348 SER A O 1
ATOM 2867 N N . LYS A 1 349 ? -10.627 39.185 -7.189 1.00 65.12 349 LYS A N 1
ATOM 2868 C CA . LYS A 1 349 ? -10.722 39.170 -8.651 1.00 65.12 349 LYS A CA 1
ATOM 2869 C C . LYS A 1 349 ? -9.455 38.637 -9.327 1.00 65.12 349 LYS A C 1
ATOM 2871 O O . LYS A 1 349 ? -9.569 37.875 -10.283 1.00 65.12 349 LYS A O 1
ATOM 2876 N N . THR A 1 350 ? -8.267 38.990 -8.833 1.00 71.94 350 THR A N 1
ATOM 2877 C CA . THR A 1 350 ? -6.982 38.538 -9.401 1.00 71.94 350 THR A CA 1
ATOM 2878 C C . THR A 1 350 ? -6.745 37.053 -9.136 1.00 71.94 350 THR A C 1
ATOM 2880 O O . THR A 1 350 ? -6.348 36.325 -10.045 1.00 71.94 350 THR A O 1
ATOM 2883 N N . PHE A 1 351 ? -7.069 36.575 -7.930 1.00 81.44 351 PHE A N 1
ATOM 2884 C CA . PHE A 1 351 ? -6.945 35.162 -7.569 1.00 81.44 351 PHE A CA 1
ATOM 2885 C C . PHE A 1 351 ? -7.921 34.278 -8.355 1.00 81.44 351 PHE A C 1
ATOM 2887 O O . PHE A 1 351 ? -7.501 33.305 -8.975 1.00 81.44 351 PHE A O 1
ATOM 2894 N N . VAL A 1 352 ? -9.202 34.652 -8.424 1.00 85.19 352 VAL A N 1
ATOM 2895 C CA . VAL A 1 352 ? -10.222 33.922 -9.201 1.00 85.19 352 VAL A CA 1
ATOM 2896 C C . VAL A 1 352 ? -9.869 33.863 -10.693 1.00 85.19 352 VAL A C 1
ATOM 2898 O O . VAL A 1 352 ? -10.001 32.813 -11.319 1.00 85.19 352 VAL A O 1
ATOM 2901 N N . GLN A 1 353 ? -9.350 34.954 -11.268 1.00 83.19 353 GLN A N 1
ATOM 2902 C CA . GLN A 1 353 ? -8.860 34.950 -12.651 1.00 83.19 353 GLN A CA 1
ATOM 2903 C C . GLN A 1 353 ? -7.636 34.049 -12.837 1.00 83.19 353 GLN A C 1
ATOM 2905 O O . GLN A 1 353 ? -7.522 33.377 -13.860 1.00 83.19 353 GLN A O 1
ATOM 2910 N N . HIS A 1 354 ? -6.717 34.023 -11.871 1.00 85.25 354 HIS A N 1
ATOM 2911 C CA . HIS A 1 354 ? -5.543 33.157 -11.924 1.00 85.25 354 HIS A CA 1
ATOM 2912 C C . HIS A 1 354 ? -5.920 31.670 -11.836 1.00 85.25 354 HIS A C 1
ATOM 2914 O O . HIS A 1 354 ? -5.373 30.855 -12.581 1.00 85.25 354 HIS A O 1
ATOM 2920 N N . VAL A 1 355 ? -6.901 31.338 -10.990 1.00 87.12 355 VAL A N 1
ATOM 2921 C CA . VAL A 1 355 ? -7.520 30.009 -10.899 1.00 87.12 355 VAL A CA 1
ATOM 2922 C C . VAL A 1 355 ? -8.136 29.615 -12.244 1.00 87.12 355 VAL A C 1
ATOM 2924 O O . VAL A 1 355 ? -7.766 28.581 -12.794 1.00 87.12 355 VAL A O 1
ATOM 2927 N N . ALA A 1 356 ? -8.998 30.462 -12.817 1.00 86.31 356 ALA A N 1
ATOM 2928 C CA . ALA A 1 356 ? -9.655 30.188 -14.097 1.00 86.31 356 ALA A CA 1
ATOM 2929 C C . ALA A 1 356 ? -8.646 30.002 -15.244 1.00 86.31 356 ALA A C 1
ATOM 2931 O O . ALA A 1 356 ? -8.668 28.981 -15.925 1.00 86.31 356 ALA A O 1
ATOM 2932 N N . ARG A 1 357 ? -7.670 30.914 -15.383 1.00 85.56 357 ARG A N 1
ATOM 2933 C CA . ARG A 1 357 ? -6.598 30.813 -16.392 1.00 85.56 357 ARG A CA 1
ATOM 2934 C C . ARG A 1 357 ? -5.764 29.543 -16.247 1.00 85.56 357 ARG A C 1
ATOM 2936 O O . ARG A 1 357 ? -5.264 29.026 -17.239 1.00 85.56 357 ARG A O 1
ATOM 2943 N N . SER A 1 358 ? -5.559 29.061 -15.023 1.00 84.81 358 SER A N 1
ATOM 2944 C CA . SER A 1 358 ? -4.787 27.837 -14.783 1.00 84.81 358 SER A CA 1
ATOM 2945 C C . SER A 1 358 ? -5.558 26.572 -15.152 1.00 84.81 358 SER A C 1
ATOM 2947 O O . SER A 1 358 ? -4.928 25.567 -15.474 1.00 84.81 358 SER A O 1
ATOM 2949 N N . LEU A 1 359 ? -6.891 26.620 -15.124 1.00 85.31 359 LEU A N 1
ATOM 2950 C CA . LEU A 1 359 ? -7.767 25.541 -15.584 1.00 85.31 359 LEU A CA 1
ATOM 2951 C C . LEU A 1 359 ? -7.939 25.579 -17.111 1.00 85.31 359 LEU A C 1
ATOM 2953 O O . LEU A 1 359 ? -7.875 24.531 -17.744 1.00 85.31 359 LEU A O 1
ATOM 2957 N N . ASP A 1 360 ? -8.016 26.772 -17.709 1.00 82.25 360 ASP A N 1
ATOM 2958 C CA . ASP A 1 360 ? -8.117 26.967 -19.167 1.00 82.25 360 ASP A CA 1
ATOM 2959 C C . ASP A 1 360 ? -6.881 26.507 -19.958 1.00 82.25 360 ASP A C 1
ATOM 2961 O O . ASP A 1 360 ? -6.980 26.246 -21.154 1.00 82.25 360 ASP A O 1
ATOM 2965 N N . LYS A 1 361 ? -5.711 26.380 -19.317 1.00 78.81 361 LYS A N 1
ATOM 2966 C CA . LYS A 1 361 ? -4.474 25.893 -19.964 1.00 78.81 361 LYS A CA 1
ATOM 2967 C C . LYS A 1 361 ? -4.549 24.436 -20.427 1.00 78.81 361 LYS A C 1
ATOM 2969 O O . LYS A 1 361 ? -3.668 23.997 -21.160 1.00 78.81 361 LYS A O 1
ATOM 2974 N N . ASN A 1 362 ? -5.528 23.671 -19.951 1.00 77.44 362 ASN A N 1
ATOM 2975 C CA . ASN A 1 362 ? -5.677 22.258 -20.266 1.00 77.44 362 ASN A CA 1
ATOM 2976 C C . ASN A 1 362 ? -7.148 21.963 -20.575 1.00 77.44 362 ASN A C 1
ATOM 2978 O O . ASN A 1 362 ? -7.992 22.034 -19.683 1.00 77.44 362 ASN A O 1
ATOM 2982 N N . ASP A 1 363 ? -7.430 21.599 -21.828 1.00 75.62 363 ASP A N 1
ATOM 2983 C CA . ASP A 1 363 ? -8.787 21.346 -22.321 1.00 75.62 363 ASP A CA 1
ATOM 2984 C C . ASP A 1 363 ? -9.546 20.329 -21.455 1.00 75.62 363 ASP A C 1
ATOM 2986 O O . ASP A 1 363 ? -10.710 20.541 -21.127 1.00 75.62 363 ASP A O 1
ATOM 2990 N N . PHE A 1 364 ? -8.856 19.293 -20.972 1.00 74.19 364 PHE A N 1
ATOM 2991 C CA . PHE A 1 364 ? -9.445 18.286 -20.095 1.00 74.19 364 PHE A CA 1
ATOM 2992 C C . PHE A 1 364 ? -9.819 18.850 -18.719 1.00 74.19 364 PHE A C 1
ATOM 2994 O O . PHE A 1 364 ? -10.868 18.506 -18.183 1.00 74.19 364 PHE A O 1
ATOM 3001 N N . LEU A 1 365 ? -8.976 19.712 -18.131 1.00 78.62 365 LEU A N 1
ATOM 3002 C CA . LEU A 1 365 ? -9.270 20.361 -16.844 1.00 78.62 365 LEU A CA 1
ATOM 3003 C C . LEU A 1 365 ? -10.419 21.356 -16.958 1.00 78.62 365 LEU A C 1
ATOM 3005 O O . LEU A 1 365 ? -11.230 21.451 -16.038 1.00 78.62 365 LEU A O 1
ATOM 3009 N N . ARG A 1 366 ? -10.493 22.060 -18.088 1.00 78.94 366 ARG A N 1
ATOM 3010 C CA . ARG A 1 366 ? -11.591 22.967 -18.411 1.00 78.94 366 ARG A CA 1
ATOM 3011 C C . ARG A 1 366 ? -12.933 22.237 -18.423 1.00 78.94 366 ARG A C 1
ATOM 3013 O O . ARG A 1 366 ? -13.893 22.742 -17.858 1.00 78.94 366 ARG A O 1
ATOM 3020 N N . GLU A 1 367 ? -12.982 21.029 -18.978 1.00 78.25 367 GLU A N 1
ATOM 3021 C CA . GLU A 1 367 ? -14.195 20.199 -19.018 1.00 78.25 367 GLU A CA 1
ATOM 3022 C C . GLU A 1 367 ? -14.655 19.692 -17.638 1.00 78.25 367 GLU A C 1
ATOM 3024 O O . GLU A 1 367 ? -15.810 19.292 -17.491 1.00 78.25 367 GLU A O 1
ATOM 3029 N N . GLN A 1 368 ? -13.788 19.715 -16.614 1.00 80.81 368 GLN A N 1
ATOM 3030 C CA . GLN A 1 368 ? -14.132 19.214 -15.275 1.00 80.81 368 GLN A CA 1
ATOM 3031 C C . GLN A 1 368 ? -14.943 20.203 -14.432 1.00 80.81 368 GLN A C 1
ATOM 3033 O O . GLN A 1 368 ? -15.455 19.808 -13.382 1.00 80.81 368 GLN A O 1
ATOM 3038 N N . ILE A 1 369 ? -15.036 21.471 -14.844 1.00 85.38 369 ILE A N 1
ATOM 3039 C CA . ILE A 1 369 ? -15.688 22.527 -14.066 1.00 85.38 369 ILE A CA 1
ATOM 3040 C C . ILE A 1 369 ? -16.649 23.357 -14.917 1.00 85.38 369 ILE A C 1
ATOM 3042 O O . ILE A 1 369 ? -16.439 23.575 -16.105 1.00 85.38 369 ILE A O 1
ATOM 3046 N N . THR A 1 370 ? -17.716 23.850 -14.302 1.00 83.75 370 THR A N 1
ATOM 3047 C CA . THR A 1 370 ? -18.736 24.677 -14.969 1.00 83.75 370 THR A CA 1
ATOM 3048 C C . THR A 1 370 ? -18.473 26.167 -14.775 1.00 83.75 370 THR A C 1
ATOM 3050 O O . THR A 1 370 ? -18.663 26.967 -15.697 1.00 83.75 370 THR A O 1
ATOM 3053 N N . ALA A 1 371 ? -18.039 26.554 -13.576 1.00 85.69 371 ALA A N 1
ATOM 3054 C CA . ALA A 1 371 ? -17.835 27.946 -13.213 1.00 85.69 371 ALA A CA 1
ATOM 3055 C C . ALA A 1 371 ? -16.823 28.118 -12.074 1.00 85.69 371 ALA A C 1
ATOM 3057 O O . ALA A 1 371 ? -16.573 27.203 -11.289 1.00 85.69 371 ALA A O 1
ATOM 3058 N N . VAL A 1 372 ? -16.265 29.326 -11.976 1.00 88.75 372 VAL A N 1
ATOM 3059 C CA . VAL A 1 372 ? -15.410 29.757 -10.866 1.00 88.75 372 VAL A CA 1
ATOM 3060 C C . VAL A 1 372 ? -16.014 30.996 -10.219 1.00 88.75 372 VAL A C 1
ATOM 3062 O O . VAL A 1 372 ? -16.244 32.001 -10.894 1.00 88.75 372 VAL A O 1
ATOM 3065 N N . TYR A 1 373 ? -16.226 30.939 -8.909 1.00 87.25 373 TYR A N 1
ATOM 3066 C CA . TYR A 1 373 ? -16.791 32.018 -8.101 1.00 87.25 373 TYR A CA 1
ATOM 3067 C C . TYR A 1 373 ? -15.767 32.535 -7.093 1.00 87.25 373 TYR A C 1
ATOM 3069 O O . TYR A 1 373 ? -14.927 31.785 -6.595 1.00 87.25 373 TYR A O 1
ATOM 3077 N N . SER A 1 374 ? -15.848 33.816 -6.742 1.00 86.19 374 SER A N 1
ATOM 3078 C CA . SER A 1 374 ? -15.180 34.321 -5.539 1.00 86.19 374 SER A CA 1
ATOM 3079 C C . SER A 1 374 ? -15.934 33.889 -4.286 1.00 86.19 374 SER A C 1
ATOM 3081 O O . SER A 1 374 ? -17.153 34.051 -4.234 1.00 86.19 374 SER A O 1
ATOM 3083 N N . ILE A 1 375 ? -15.216 33.461 -3.251 1.00 85.00 375 ILE A N 1
ATOM 3084 C CA . ILE A 1 375 ? -15.796 33.169 -1.933 1.00 85.00 375 ILE A CA 1
ATOM 3085 C C . ILE A 1 375 ? -15.069 33.928 -0.829 1.00 85.00 375 ILE A C 1
ATOM 3087 O O . ILE A 1 375 ? -13.927 34.370 -0.990 1.00 85.00 375 ILE A O 1
ATOM 3091 N N . ARG A 1 376 ? -15.733 34.056 0.323 1.00 80.69 376 ARG A N 1
ATOM 3092 C CA . ARG A 1 376 ? -15.104 34.587 1.530 1.00 80.69 376 ARG A CA 1
ATOM 3093 C C . ARG A 1 376 ? -14.019 33.622 1.998 1.00 80.69 376 ARG A C 1
ATOM 3095 O O . ARG A 1 376 ? -14.228 32.414 2.089 1.00 80.69 376 ARG A O 1
ATOM 3102 N N . TYR A 1 377 ? -12.857 34.168 2.313 1.00 82.38 377 TYR A N 1
ATOM 3103 C CA . TYR A 1 377 ? -11.750 33.373 2.813 1.00 82.38 377 TYR A CA 1
ATOM 3104 C C . TYR A 1 377 ? -11.983 32.874 4.239 1.00 82.38 377 TYR A C 1
ATOM 3106 O O . TYR A 1 377 ? -12.472 33.609 5.097 1.00 82.38 377 TYR A O 1
ATOM 3114 N N . ASN A 1 378 ? -11.566 31.633 4.495 1.00 82.75 378 ASN A N 1
ATOM 3115 C CA . ASN A 1 378 ? -11.585 31.013 5.810 1.00 82.75 378 ASN A CA 1
ATOM 3116 C C . ASN A 1 378 ? -10.155 30.689 6.266 1.00 82.75 378 ASN A C 1
ATOM 3118 O O . ASN A 1 378 ? -9.519 29.758 5.770 1.00 82.75 378 ASN A O 1
ATOM 3122 N N . ARG A 1 379 ? -9.668 31.423 7.274 1.00 79.81 379 ARG A N 1
ATOM 3123 C CA . ARG A 1 379 ? -8.303 31.279 7.806 1.00 79.81 379 ARG A CA 1
ATOM 3124 C C . ARG A 1 379 ? -8.013 29.881 8.371 1.00 79.81 379 ARG A C 1
ATOM 3126 O O . ARG A 1 379 ? -6.877 29.427 8.274 1.00 79.81 379 ARG A O 1
ATOM 3133 N N . LYS A 1 380 ? -9.014 29.172 8.915 1.00 82.88 380 LYS A N 1
ATOM 3134 C CA . LYS A 1 380 ? -8.854 27.800 9.454 1.00 82.88 380 LYS A CA 1
ATOM 3135 C C . LYS A 1 380 ? -8.584 26.763 8.349 1.00 82.88 380 LYS A C 1
ATOM 3137 O O . LYS A 1 380 ? -8.069 25.670 8.608 1.00 82.88 380 LYS A O 1
ATOM 3142 N N . LEU A 1 381 ? -8.925 27.108 7.109 1.00 84.38 381 LEU A N 1
ATOM 3143 C CA . LEU A 1 381 ? -8.790 26.252 5.935 1.00 84.38 381 LEU A CA 1
ATOM 3144 C C . LEU A 1 381 ? -7.662 26.700 4.992 1.00 84.38 381 LEU A C 1
ATOM 3146 O O . LEU A 1 381 ? -7.567 26.177 3.887 1.00 84.38 381 LEU A O 1
ATOM 3150 N N . ARG A 1 382 ? -6.782 27.615 5.429 1.00 84.81 382 ARG A N 1
ATOM 3151 C CA . ARG A 1 382 ? -5.612 28.084 4.665 1.00 84.81 382 ARG A CA 1
ATOM 3152 C C . ARG A 1 382 ? -4.817 26.917 4.078 1.00 84.81 382 ARG A C 1
ATOM 3154 O O . ARG A 1 382 ? -4.468 25.981 4.798 1.00 84.81 382 ARG A O 1
ATOM 3161 N N . GLY A 1 383 ? -4.509 27.006 2.786 1.00 85.31 383 GLY A N 1
ATOM 3162 C CA . GLY A 1 383 ? -3.734 25.991 2.078 1.00 85.31 383 GLY A CA 1
ATOM 3163 C C . GLY A 1 383 ? -4.514 24.724 1.724 1.00 85.31 383 GLY A C 1
ATOM 3164 O O . GLY A 1 383 ? -3.907 23.712 1.380 1.00 85.31 383 GLY A O 1
ATOM 3165 N N . LYS A 1 384 ? -5.849 24.756 1.795 1.00 89.75 384 LYS A N 1
ATOM 3166 C CA . LYS A 1 384 ? -6.698 23.588 1.535 1.00 89.75 384 LYS A CA 1
ATOM 3167 C C . LYS A 1 384 ? -7.636 23.825 0.359 1.00 89.75 384 LYS A C 1
ATOM 3169 O O . LYS A 1 384 ? -8.099 24.942 0.127 1.00 89.75 384 LYS A O 1
ATOM 3174 N N . MET A 1 385 ? -7.933 22.737 -0.344 1.00 92.25 385 MET A N 1
ATOM 3175 C CA . MET A 1 385 ? -9.047 22.625 -1.279 1.00 92.25 385 MET A CA 1
ATOM 3176 C C . MET A 1 385 ? -10.104 21.732 -0.626 1.00 92.25 385 MET A C 1
ATOM 3178 O O . MET A 1 385 ? -9.828 20.571 -0.335 1.00 92.25 385 MET A O 1
ATOM 3182 N N . VAL A 1 386 ? -11.290 22.269 -0.359 1.00 92.38 386 VAL A N 1
ATOM 3183 C CA . VAL A 1 386 ? -12.363 21.576 0.361 1.00 92.38 386 VAL A CA 1
ATOM 3184 C C . VAL A 1 386 ? -13.509 21.274 -0.591 1.00 92.38 386 VAL A C 1
ATOM 3186 O O . VAL A 1 386 ? -14.102 22.194 -1.146 1.00 92.38 386 VAL A O 1
ATOM 3189 N N . VAL A 1 387 ? -13.817 19.992 -0.771 1.00 92.44 387 VAL A N 1
ATOM 3190 C CA . VAL A 1 387 ? -14.979 19.530 -1.537 1.00 92.44 387 VAL A CA 1
ATOM 3191 C C . VAL A 1 387 ? -16.184 19.460 -0.610 1.00 92.44 387 VAL A C 1
ATOM 3193 O O . VAL A 1 387 ? -16.126 18.797 0.427 1.00 92.44 387 VAL A O 1
ATOM 3196 N N . MET A 1 388 ? -17.263 20.138 -0.985 1.00 91.69 388 MET A N 1
ATOM 3197 C CA . MET A 1 388 ? -18.517 20.180 -0.232 1.00 91.69 388 MET A CA 1
ATOM 3198 C C . MET A 1 388 ? -19.706 20.356 -1.177 1.00 91.69 388 MET A C 1
ATOM 3200 O O . MET A 1 388 ? -19.527 20.773 -2.319 1.00 91.69 388 MET A O 1
ATOM 3204 N N . MET A 1 389 ? -20.910 20.023 -0.720 1.00 88.56 389 MET A N 1
ATOM 3205 C CA . MET A 1 389 ? -22.130 20.278 -1.486 1.00 88.56 389 MET A CA 1
ATOM 3206 C C . MET A 1 389 ? -22.521 21.751 -1.344 1.00 88.56 389 MET A C 1
ATOM 3208 O O . MET A 1 389 ? -22.590 22.261 -0.229 1.00 88.56 389 MET A O 1
ATOM 3212 N N . ASP A 1 390 ? -22.765 22.429 -2.461 1.00 85.25 390 ASP A N 1
ATOM 3213 C CA . ASP A 1 390 ? -23.361 23.761 -2.468 1.00 85.25 390 ASP A CA 1
ATOM 3214 C C . ASP A 1 390 ? -24.879 23.647 -2.281 1.00 85.25 390 ASP A C 1
ATOM 3216 O O . ASP A 1 390 ? -25.567 22.950 -3.032 1.00 85.25 390 ASP A O 1
ATOM 3220 N N . GLU A 1 391 ? -25.404 24.335 -1.270 1.00 79.31 391 GLU A N 1
ATOM 3221 C CA . GLU A 1 391 ? -26.815 24.258 -0.875 1.00 79.31 391 GLU A CA 1
ATOM 3222 C C . GLU A 1 391 ? -27.756 24.784 -1.958 1.00 79.31 391 GLU A C 1
ATOM 3224 O O . GLU A 1 391 ? -28.876 24.294 -2.108 1.00 79.31 391 GLU A O 1
ATOM 3229 N N . HIS A 1 392 ? -27.296 25.764 -2.740 1.00 77.31 392 HIS A N 1
ATOM 3230 C CA . HIS A 1 392 ? -28.116 26.426 -3.746 1.00 77.31 392 HIS A CA 1
ATOM 3231 C C . HIS A 1 392 ? -28.227 25.615 -5.035 1.00 77.31 392 HIS A C 1
ATOM 3233 O O . HIS A 1 392 ? -29.329 25.399 -5.539 1.00 77.31 392 HIS A O 1
ATOM 3239 N N . SER A 1 393 ? -27.098 25.165 -5.585 1.00 77.62 393 SER A N 1
ATOM 3240 C CA . SER A 1 393 ? -27.081 24.409 -6.842 1.00 77.62 393 SER A CA 1
ATOM 3241 C C . SER A 1 393 ? -27.343 22.911 -6.661 1.00 77.62 393 SER A C 1
ATOM 3243 O O . SER A 1 393 ? -27.631 22.233 -7.648 1.00 77.62 393 SER A O 1
ATOM 3245 N N . LYS A 1 394 ? -27.233 22.385 -5.429 1.00 82.56 394 LYS A N 1
ATOM 3246 C CA . LYS A 1 394 ? -27.170 20.942 -5.116 1.00 82.56 394 LYS A CA 1
ATOM 3247 C C . LYS A 1 394 ? -26.043 20.199 -5.847 1.00 82.56 394 LYS A C 1
ATOM 3249 O O . LYS A 1 394 ? -26.036 18.967 -5.888 1.00 82.56 394 LYS A O 1
ATOM 3254 N N . ASN A 1 395 ? -25.088 20.933 -6.413 1.00 87.62 395 ASN A N 1
ATOM 3255 C CA . ASN A 1 395 ? -23.869 20.380 -6.976 1.00 87.62 395 ASN A CA 1
ATOM 3256 C C . ASN A 1 395 ? -22.756 20.438 -5.934 1.00 87.62 395 ASN A C 1
ATOM 3258 O O . ASN A 1 395 ? -22.723 21.302 -5.061 1.00 87.62 395 ASN A O 1
ATOM 3262 N N . TYR A 1 396 ? -21.805 19.526 -6.044 1.00 90.69 396 TYR A N 1
ATOM 3263 C CA . TYR A 1 396 ? -20.565 19.606 -5.301 1.00 90.69 396 TYR A CA 1
ATOM 3264 C C . TYR A 1 396 ? -19.645 20.665 -5.898 1.00 90.69 396 TYR A C 1
ATOM 3266 O O . TYR A 1 396 ? -19.472 20.772 -7.114 1.00 90.69 396 TYR A O 1
ATOM 3274 N N . VAL A 1 397 ? -19.004 21.408 -5.006 1.00 92.50 397 VAL A N 1
ATOM 3275 C CA . VAL A 1 397 ? -18.075 22.486 -5.314 1.00 92.50 397 VAL A CA 1
ATOM 3276 C C . VAL A 1 397 ? -16.750 22.255 -4.593 1.00 92.50 397 VAL A C 1
ATOM 3278 O O . VAL A 1 397 ? -16.701 21.590 -3.556 1.00 92.50 397 VAL A O 1
ATOM 3281 N N . ALA A 1 398 ? -15.660 22.787 -5.141 1.00 93.56 398 ALA A N 1
ATOM 3282 C CA . ALA A 1 398 ? -14.343 22.767 -4.514 1.00 93.56 398 ALA A CA 1
ATOM 3283 C C . ALA A 1 398 ? -13.912 24.184 -4.118 1.00 93.56 398 ALA A C 1
ATOM 3285 O O . ALA A 1 398 ? -13.582 25.007 -4.973 1.00 93.56 398 ALA A O 1
ATOM 3286 N N . ASN A 1 399 ? -13.876 24.447 -2.814 1.00 92.25 399 ASN A N 1
ATOM 3287 C CA . ASN A 1 399 ? -13.463 25.718 -2.230 1.00 92.25 399 ASN A CA 1
ATOM 3288 C C . ASN A 1 399 ? -11.957 25.730 -1.974 1.00 92.25 399 ASN A C 1
ATOM 3290 O O . ASN A 1 399 ? -11.432 24.902 -1.235 1.00 92.25 399 ASN A O 1
ATOM 3294 N N . ILE A 1 400 ? -11.257 26.681 -2.573 1.00 90.62 400 ILE A N 1
ATOM 3295 C CA . ILE A 1 400 ? -9.806 26.832 -2.529 1.00 90.62 400 ILE A CA 1
ATOM 3296 C C . ILE A 1 400 ? -9.474 28.036 -1.666 1.00 90.62 400 ILE A C 1
ATOM 3298 O O . ILE A 1 400 ? -9.900 29.150 -1.971 1.00 90.62 400 ILE A O 1
ATOM 3302 N N . TYR A 1 401 ? -8.667 27.820 -0.632 1.00 88.31 401 TYR A N 1
ATOM 3303 C CA . TYR A 1 401 ? -8.211 28.865 0.279 1.00 88.31 401 TYR A CA 1
ATOM 3304 C C . TYR A 1 401 ? -6.698 29.038 0.140 1.00 88.31 401 TYR A C 1
ATOM 3306 O O . TYR A 1 401 ? -5.931 28.133 0.484 1.00 88.31 401 TYR A O 1
ATOM 3314 N N . ASP A 1 402 ? -6.258 30.183 -0.393 1.00 84.44 402 ASP A N 1
ATOM 3315 C CA . ASP A 1 402 ? -4.841 30.384 -0.712 1.00 84.44 402 ASP A CA 1
ATOM 3316 C C . ASP A 1 402 ? -3.943 30.462 0.534 1.00 84.44 402 ASP A C 1
ATOM 3318 O O . ASP A 1 402 ? -4.406 30.660 1.655 1.00 84.44 402 ASP A O 1
ATOM 3322 N N . TYR A 1 403 ? -2.635 30.297 0.334 1.00 77.50 403 TYR A N 1
ATOM 3323 C CA . TYR A 1 403 ? -1.634 30.426 1.390 1.00 77.50 403 TYR A CA 1
ATOM 3324 C C . TYR A 1 403 ? -1.304 31.875 1.750 1.00 77.50 403 TYR A C 1
ATOM 3326 O O . TYR A 1 403 ? -0.617 32.065 2.743 1.00 77.50 403 TYR A O 1
ATOM 3334 N N . CYS A 1 404 ? -1.729 32.886 0.994 1.00 68.31 404 CYS A N 1
ATOM 3335 C CA . CYS A 1 404 ? -1.389 34.283 1.279 1.00 68.31 404 CYS A CA 1
ATOM 3336 C C . CYS A 1 404 ? -2.270 34.878 2.396 1.00 68.31 404 CYS A C 1
ATOM 3338 O O . CYS A 1 404 ? -3.451 34.551 2.509 1.00 68.31 404 CYS A O 1
ATOM 3340 N N . ASP A 1 405 ? -1.702 35.766 3.221 1.00 52.53 405 ASP A N 1
ATOM 3341 C CA . ASP A 1 405 ? -2.389 36.389 4.370 1.00 52.53 405 ASP A CA 1
ATOM 3342 C C . ASP A 1 405 ? -3.497 37.386 3.975 1.00 52.53 405 ASP A C 1
ATOM 3344 O O . ASP A 1 405 ? -4.309 37.772 4.811 1.00 52.53 405 ASP A O 1
ATOM 3348 N N . GLU A 1 406 ? -3.586 37.745 2.693 1.00 57.47 406 GLU A N 1
ATOM 3349 C CA . GLU A 1 406 ? -4.552 38.714 2.155 1.00 57.47 406 GLU A CA 1
ATOM 3350 C C . GLU A 1 406 ? -5.990 38.170 2.000 1.00 57.47 406 GLU A C 1
ATOM 3352 O O . GLU A 1 406 ? -6.907 38.907 1.643 1.00 57.47 406 GLU A O 1
ATOM 3357 N N . GLY A 1 407 ? -6.223 36.895 2.321 1.00 58.97 407 GLY A N 1
ATOM 3358 C CA . GLY A 1 407 ? -7.569 36.375 2.546 1.00 58.97 407 GLY A CA 1
ATOM 3359 C C . GLY A 1 407 ? -8.425 36.182 1.292 1.00 58.97 407 GLY A C 1
ATOM 3360 O O . GLY A 1 407 ? -9.560 36.662 1.226 1.00 58.97 407 GLY A O 1
ATOM 3361 N N . PHE A 1 408 ? -7.931 35.406 0.324 1.00 74.19 408 PHE A N 1
ATOM 3362 C CA . PHE A 1 408 ? -8.656 35.096 -0.915 1.00 74.19 408 PHE A CA 1
ATOM 3363 C C . PHE A 1 408 ? -9.139 33.653 -0.976 1.00 74.19 408 PHE A C 1
ATOM 3365 O O . PHE A 1 408 ? -8.389 32.716 -0.695 1.00 74.19 408 PHE A O 1
ATOM 3372 N N . GLY A 1 409 ? -10.389 33.478 -1.403 1.00 83.00 409 GLY A N 1
ATOM 3373 C CA . GLY A 1 409 ? -10.948 32.174 -1.714 1.00 83.00 409 GLY A CA 1
ATOM 3374 C C . GLY A 1 409 ? -11.583 32.142 -3.101 1.00 83.00 409 GLY A C 1
ATOM 3375 O O . GLY A 1 409 ? -12.133 33.140 -3.576 1.00 83.00 409 GLY A O 1
ATOM 3376 N N . ALA A 1 410 ? -11.510 30.981 -3.743 1.00 89.12 410 ALA A N 1
ATOM 3377 C CA . ALA A 1 410 ? -12.201 30.694 -4.995 1.00 89.12 410 ALA A CA 1
ATOM 3378 C C . ALA A 1 410 ? -12.996 29.396 -4.857 1.00 89.12 410 ALA A C 1
ATOM 3380 O O . ALA A 1 410 ? -12.522 28.451 -4.238 1.00 89.12 410 ALA A O 1
ATOM 3381 N N . GLN A 1 411 ? -14.178 29.339 -5.449 1.00 90.88 411 GLN A N 1
ATOM 3382 C CA . GLN A 1 411 ? -15.018 28.150 -5.505 1.00 90.88 411 GLN A CA 1
ATOM 3383 C C . GLN A 1 411 ? -15.092 27.664 -6.944 1.00 90.88 411 GLN A C 1
ATOM 3385 O O . GLN A 1 411 ? -15.418 28.440 -7.840 1.00 90.88 411 GLN A O 1
ATOM 3390 N N . LEU A 1 412 ? -14.788 26.389 -7.156 1.00 93.00 412 LEU A N 1
ATOM 3391 C CA . LEU A 1 412 ? -14.975 25.702 -8.428 1.00 93.00 412 LEU A CA 1
ATOM 3392 C C . LEU A 1 412 ? -16.293 24.937 -8.377 1.00 93.00 412 LEU A C 1
ATOM 3394 O O . LEU A 1 412 ? -16.438 24.055 -7.535 1.00 93.00 412 LEU A O 1
ATOM 3398 N N . ASP A 1 413 ? -17.230 25.231 -9.270 1.00 90.06 413 AS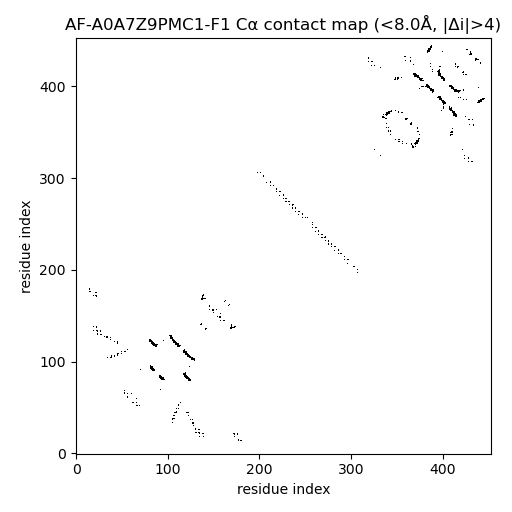P A N 1
ATOM 3399 C CA . ASP A 1 413 ? -18.399 24.372 -9.457 1.00 90.06 413 ASP A CA 1
ATOM 3400 C C . ASP A 1 413 ? -18.002 23.160 -10.314 1.00 90.06 413 ASP A C 1
ATOM 3402 O O . ASP A 1 413 ? -17.530 23.309 -11.444 1.00 90.06 413 ASP A O 1
ATOM 3406 N N . LEU A 1 414 ? -18.133 21.958 -9.740 1.00 89.44 414 LEU A N 1
ATOM 3407 C CA . LEU A 1 414 ? -17.725 20.693 -10.364 1.00 89.44 414 LEU A CA 1
ATOM 3408 C C . LEU A 1 414 ? -18.850 20.080 -11.219 1.00 89.44 414 LEU A C 1
ATOM 3410 O O . LEU A 1 414 ? -18.652 19.037 -11.856 1.00 89.44 414 LEU A O 1
ATOM 3414 N N . GLY A 1 415 ? -20.038 20.697 -11.216 1.00 82.50 415 GLY A N 1
ATOM 3415 C CA . GLY A 1 415 ? -21.163 20.335 -12.075 1.00 82.50 415 GLY A CA 1
ATOM 3416 C C . GLY A 1 415 ? -21.712 18.923 -11.858 1.00 82.50 415 GLY A C 1
ATOM 3417 O O . GLY A 1 415 ? -22.263 18.348 -12.794 1.00 82.50 415 GLY A O 1
ATOM 3418 N N . THR A 1 416 ? -21.529 18.344 -10.667 1.00 84.69 416 THR A N 1
ATOM 3419 C CA . THR A 1 416 ? -22.011 16.999 -10.312 1.00 84.69 416 THR A CA 1
ATOM 3420 C C . THR A 1 416 ? -22.682 16.987 -8.946 1.00 84.69 416 THR A C 1
ATOM 3422 O O . THR A 1 416 ? -22.204 17.630 -8.016 1.00 84.69 416 THR A O 1
ATOM 3425 N N . SER A 1 417 ? -23.755 16.210 -8.801 1.00 84.44 417 SER A N 1
ATOM 3426 C CA . SER A 1 417 ? -24.433 15.954 -7.525 1.00 84.44 417 SER A CA 1
ATOM 3427 C C . SER A 1 417 ? -23.891 14.725 -6.781 1.00 84.44 417 SER A C 1
ATOM 3429 O O . SER A 1 417 ? -24.402 14.374 -5.720 1.00 84.44 417 SER A O 1
ATOM 3431 N N . LYS A 1 418 ? -22.870 14.038 -7.315 1.00 84.69 418 LYS A N 1
ATOM 3432 C CA . LYS A 1 418 ? -22.299 12.815 -6.728 1.00 84.69 418 LYS A CA 1
ATOM 3433 C C . LYS A 1 418 ? -20.955 13.107 -6.054 1.00 84.69 418 LYS A C 1
ATOM 3435 O O . LYS A 1 418 ? -19.995 13.496 -6.717 1.00 84.69 418 LYS A O 1
ATOM 3440 N N . ILE A 1 419 ? -20.847 12.823 -4.752 1.00 83.44 419 ILE A N 1
ATOM 3441 C CA . ILE A 1 419 ? -19.636 13.107 -3.957 1.00 83.44 419 ILE A CA 1
ATOM 3442 C C . ILE A 1 419 ? -18.375 12.427 -4.499 1.00 83.44 419 ILE A C 1
ATOM 3444 O O . ILE A 1 419 ? -17.306 13.034 -4.550 1.00 83.44 419 ILE A O 1
ATOM 3448 N N . TRP A 1 420 ? -18.484 11.175 -4.948 1.00 80.94 420 TRP A N 1
ATOM 3449 C CA . TRP A 1 420 ? -17.336 10.425 -5.456 1.00 80.94 420 TRP A CA 1
ATOM 3450 C C . TRP A 1 420 ? -16.805 11.024 -6.767 1.00 80.94 420 TRP A C 1
ATOM 3452 O O . TRP A 1 420 ? -15.592 11.088 -6.966 1.00 80.94 420 TRP A O 1
ATOM 3462 N N . GLU A 1 421 ? -17.694 11.521 -7.631 1.00 81.88 421 GLU A N 1
ATOM 3463 C CA . GLU A 1 421 ? -17.335 12.173 -8.892 1.00 81.88 421 GLU A CA 1
ATOM 3464 C C . GLU A 1 421 ? -16.667 13.522 -8.614 1.00 81.88 421 GLU A C 1
ATOM 3466 O O . GLU A 1 421 ? -15.616 13.832 -9.177 1.00 81.88 421 GLU A O 1
ATOM 3471 N N . ALA A 1 422 ? -17.214 14.280 -7.662 1.00 85.56 422 ALA A N 1
ATOM 3472 C CA . ALA A 1 422 ? -16.638 15.531 -7.188 1.00 85.56 422 ALA A CA 1
ATOM 3473 C C . ALA A 1 422 ? -15.216 15.346 -6.635 1.00 85.56 422 ALA A C 1
ATOM 3475 O O . ALA A 1 422 ? -14.297 16.093 -6.978 1.00 85.56 422 ALA A O 1
ATOM 3476 N N . CYS A 1 423 ? -15.006 14.304 -5.828 1.00 84.75 423 CYS A N 1
ATOM 3477 C CA . CYS A 1 423 ? -13.694 13.972 -5.279 1.00 84.75 423 CYS A CA 1
ATOM 3478 C C . CYS A 1 423 ? -12.690 13.598 -6.376 1.00 84.75 423 CYS A C 1
ATOM 3480 O O . CYS A 1 423 ? -11.529 14.011 -6.312 1.00 84.75 423 CYS A O 1
ATOM 3482 N N . LEU A 1 424 ? -13.117 12.845 -7.396 1.00 82.69 424 LEU A N 1
ATOM 3483 C CA . LEU A 1 424 ? -12.268 12.500 -8.539 1.00 82.69 424 LEU A CA 1
ATOM 3484 C C . LEU A 1 424 ? -11.892 13.739 -9.359 1.00 82.69 424 LEU A C 1
ATOM 3486 O O . LEU A 1 424 ? -10.707 13.930 -9.642 1.00 82.69 424 LEU A O 1
ATOM 3490 N N . LYS A 1 425 ? -12.862 14.608 -9.672 1.00 87.06 425 LYS A N 1
ATOM 3491 C CA . LYS A 1 425 ? -12.640 15.879 -10.381 1.00 87.06 425 LYS A CA 1
ATOM 3492 C C . LYS A 1 425 ? -11.654 16.779 -9.630 1.00 87.06 425 LYS A C 1
ATOM 3494 O O . LYS A 1 425 ? -10.639 17.183 -10.198 1.00 87.06 425 LYS A O 1
ATOM 3499 N N . ALA A 1 426 ? -11.865 17.003 -8.331 1.00 88.06 426 ALA A N 1
ATOM 3500 C CA . ALA A 1 426 ? -10.972 17.812 -7.494 1.00 88.06 426 ALA A CA 1
ATOM 3501 C C . ALA A 1 426 ? -9.550 17.227 -7.408 1.00 88.06 426 ALA A C 1
ATOM 3503 O O . ALA A 1 426 ? -8.553 17.936 -7.572 1.00 88.06 426 ALA A O 1
ATOM 3504 N N . LYS A 1 427 ? -9.433 15.906 -7.228 1.00 84.81 427 LYS A N 1
ATOM 3505 C CA . LYS A 1 427 ? -8.137 15.215 -7.200 1.00 84.81 427 LYS A CA 1
ATOM 3506 C C . LYS A 1 427 ? -7.422 15.284 -8.548 1.00 84.81 427 LYS A C 1
ATOM 3508 O O . LYS A 1 427 ? -6.192 15.324 -8.589 1.00 84.81 427 LYS A O 1
ATOM 3513 N N . CYS A 1 428 ? -8.163 15.311 -9.649 1.00 81.75 428 CYS A N 1
ATOM 3514 C CA . CYS A 1 428 ? -7.604 15.487 -10.978 1.00 81.75 428 CYS A CA 1
ATOM 3515 C C . CYS A 1 428 ? -7.045 16.902 -11.180 1.00 81.75 428 CYS A C 1
ATOM 3517 O O . CYS A 1 428 ? -5.904 17.051 -11.622 1.00 81.75 428 CYS A O 1
ATOM 3519 N N . ILE A 1 429 ? -7.797 17.926 -10.767 1.00 85.62 429 ILE A N 1
ATOM 3520 C CA . ILE A 1 429 ? -7.377 19.335 -10.812 1.00 85.62 429 ILE A CA 1
ATOM 3521 C C . ILE A 1 429 ? -6.061 19.543 -10.048 1.00 85.62 429 ILE A C 1
ATOM 3523 O O . ILE A 1 429 ? -5.113 20.102 -10.602 1.00 85.62 429 ILE A O 1
ATOM 3527 N N . ILE A 1 430 ? -5.960 19.014 -8.822 1.00 86.12 430 ILE A N 1
ATOM 3528 C CA . ILE A 1 430 ? -4.734 19.078 -8.004 1.00 86.12 430 ILE A CA 1
ATOM 3529 C C . ILE A 1 430 ? -3.550 18.397 -8.696 1.00 86.12 430 ILE A C 1
ATOM 3531 O O . ILE A 1 430 ? -2.425 18.891 -8.652 1.00 86.12 430 ILE A O 1
ATOM 3535 N N . ASN A 1 431 ? -3.775 17.251 -9.339 1.00 80.38 431 ASN A N 1
ATOM 3536 C CA . ASN A 1 431 ? -2.689 16.455 -9.902 1.00 80.38 431 ASN A CA 1
ATOM 3537 C C . ASN A 1 431 ? -2.193 16.957 -11.263 1.00 80.38 431 ASN A C 1
ATOM 3539 O O . ASN A 1 431 ? -1.004 16.803 -11.573 1.00 80.38 431 ASN A O 1
ATOM 3543 N N . LEU A 1 432 ? -3.079 17.508 -12.091 1.00 78.06 432 LEU A N 1
ATOM 3544 C CA . LEU A 1 432 ? -2.760 17.885 -13.468 1.00 78.06 432 LEU A CA 1
ATOM 3545 C C . LEU A 1 432 ? -2.366 19.354 -13.634 1.00 78.06 432 LEU A C 1
ATOM 3547 O O . LEU A 1 432 ? -1.716 19.667 -14.626 1.00 78.06 432 LEU A O 1
ATOM 3551 N N . SER A 1 433 ? -2.680 20.233 -12.680 1.00 81.62 433 SER A N 1
ATOM 3552 C CA . SER A 1 433 ? -2.264 21.638 -12.729 1.00 81.62 433 SER A CA 1
ATOM 3553 C C . SER A 1 433 ? -1.291 21.973 -11.601 1.00 81.62 433 SER A C 1
ATOM 3555 O O . SER A 1 433 ? -1.569 21.764 -10.419 1.00 81.62 433 SER A O 1
ATOM 3557 N N . ASP A 1 434 ? -0.126 22.511 -11.974 1.00 79.56 434 ASP A N 1
ATOM 3558 C CA . ASP A 1 434 ? 0.951 22.856 -11.038 1.00 79.56 434 ASP A CA 1
ATOM 3559 C C . ASP A 1 434 ? 0.514 23.870 -9.976 1.00 79.56 434 ASP A C 1
ATOM 3561 O O . ASP A 1 434 ? 0.989 23.810 -8.843 1.00 79.56 434 ASP A O 1
ATOM 3565 N N . MET A 1 435 ? -0.443 24.743 -10.310 1.00 84.19 435 MET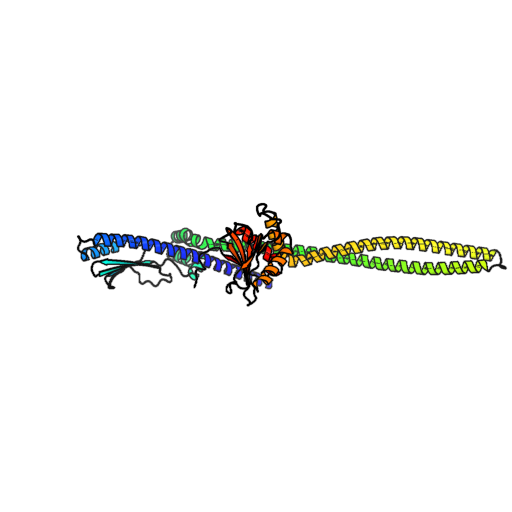 A N 1
ATOM 3566 C CA . MET A 1 435 ? -1.006 25.723 -9.382 1.00 84.19 435 MET A CA 1
ATOM 3567 C C . MET A 1 435 ? -1.635 25.055 -8.158 1.00 84.19 435 MET A C 1
ATOM 3569 O O . MET A 1 435 ? -1.493 25.556 -7.042 1.00 84.19 435 MET A O 1
ATOM 3573 N N . PHE A 1 436 ? -2.354 23.949 -8.366 1.00 86.00 436 PHE A N 1
ATOM 3574 C CA . PHE A 1 436 ? -3.189 23.357 -7.327 1.00 86.00 436 PHE A CA 1
ATOM 3575 C C . PHE A 1 436 ? -2.477 22.270 -6.518 1.00 86.00 436 PHE A C 1
ATOM 3577 O O . PHE A 1 436 ? -2.951 21.915 -5.442 1.00 86.00 436 PHE A O 1
ATOM 3584 N N . LYS A 1 437 ? -1.306 21.797 -6.970 1.00 83.44 437 LYS A N 1
ATOM 3585 C CA . LYS A 1 437 ? -0.493 20.780 -6.272 1.00 83.44 437 LYS A CA 1
ATOM 3586 C C . LYS A 1 437 ? -0.117 21.152 -4.841 1.00 83.44 437 LYS A C 1
ATOM 3588 O O . LYS A 1 437 ? 0.150 20.266 -4.037 1.00 83.44 437 LYS A O 1
ATOM 3593 N N . LYS A 1 438 ? -0.048 22.451 -4.542 1.00 83.62 438 LYS A N 1
ATOM 3594 C CA . LYS A 1 438 ? 0.305 22.953 -3.212 1.00 83.62 438 LYS A CA 1
ATOM 3595 C C . LYS A 1 438 ? -0.819 22.800 -2.184 1.00 83.62 438 LYS A C 1
ATOM 3597 O O . LYS A 1 438 ? -0.531 22.946 -1.009 1.00 83.62 438 LYS A O 1
ATOM 3602 N N . TYR A 1 439 ? -2.063 22.533 -2.590 1.00 85.38 439 TYR A N 1
ATOM 3603 C CA . TYR A 1 439 ? -3.204 22.479 -1.672 1.00 85.38 439 TYR A CA 1
ATOM 3604 C C . TYR A 1 439 ? -3.482 21.062 -1.153 1.00 85.38 439 TYR A C 1
ATOM 3606 O O . TYR A 1 439 ? -3.485 20.095 -1.914 1.00 85.38 439 TYR A O 1
ATOM 3614 N N . GLU A 1 440 ? -3.789 20.945 0.141 1.00 87.94 440 GLU A N 1
ATOM 3615 C CA . GLU A 1 440 ? -4.284 19.704 0.753 1.00 87.94 440 GLU A CA 1
ATOM 3616 C C . GLU A 1 440 ? -5.777 19.520 0.424 1.00 87.94 440 GLU A C 1
ATOM 3618 O O . GLU A 1 440 ? -6.595 20.392 0.728 1.00 87.94 440 GLU A O 1
ATOM 3623 N N . LEU A 1 441 ? -6.147 18.390 -0.191 1.00 87.88 441 LEU A N 1
ATOM 3624 C CA . LEU A 1 441 ? -7.548 18.058 -0.473 1.00 87.88 441 LEU A CA 1
ATOM 3625 C C . LEU A 1 441 ? -8.253 17.580 0.802 1.00 87.88 441 LEU A C 1
ATOM 3627 O O . LEU A 1 441 ? -7.805 16.622 1.431 1.00 87.88 441 LEU A O 1
ATOM 3631 N N . ARG A 1 442 ? -9.393 18.186 1.136 1.00 89.25 442 ARG A N 1
ATOM 3632 C CA . ARG A 1 442 ? -10.309 17.714 2.181 1.00 89.25 442 ARG A CA 1
ATOM 3633 C C . ARG A 1 442 ? -11.715 17.546 1.633 1.00 89.25 442 ARG A C 1
ATOM 3635 O O . ARG A 1 442 ? -12.114 18.248 0.710 1.00 89.25 442 ARG A O 1
ATOM 3642 N N . ILE A 1 443 ? -12.461 16.628 2.229 1.00 85.94 443 ILE A N 1
ATOM 3643 C CA . ILE A 1 443 ? -13.860 16.364 1.901 1.00 85.94 443 ILE A CA 1
ATOM 3644 C C . ILE A 1 443 ? -14.660 16.682 3.159 1.00 85.94 443 ILE A C 1
ATOM 3646 O O . ILE A 1 443 ? -14.291 16.242 4.248 1.00 85.94 443 ILE A O 1
ATOM 3650 N N . HIS A 1 444 ? -15.701 17.495 3.026 1.00 80.75 444 HIS A N 1
ATOM 3651 C CA . HIS A 1 444 ? -16.614 17.790 4.120 1.00 80.75 444 HIS A CA 1
ATOM 3652 C C . HIS A 1 444 ? -17.880 16.953 3.925 1.00 80.75 444 HIS A C 1
ATOM 3654 O O . HIS A 1 444 ? -18.647 17.209 3.000 1.00 80.75 444 HIS A O 1
ATOM 3660 N N . GLU A 1 445 ? -18.053 15.913 4.746 1.00 52.25 445 GLU A N 1
ATOM 3661 C CA . GLU A 1 445 ? -19.153 14.945 4.592 1.00 52.25 445 GLU A CA 1
ATOM 3662 C C . GLU A 1 445 ? -20.400 15.265 5.435 1.00 52.25 445 GLU A C 1
ATOM 3664 O O . GLU A 1 445 ? -21.424 14.640 5.203 1.00 52.25 445 GLU A O 1
ATOM 3669 N N . ASN A 1 446 ? -20.379 16.263 6.331 1.00 43.72 446 ASN A N 1
ATOM 3670 C CA . ASN A 1 446 ? -21.531 16.606 7.181 1.00 43.72 446 ASN A CA 1
ATOM 3671 C C . ASN A 1 446 ? -21.715 18.122 7.343 1.00 43.72 446 ASN A C 1
ATOM 3673 O O . ASN A 1 446 ? -20.783 18.810 7.748 1.00 43.72 446 ASN A O 1
ATOM 3677 N N . MET A 1 447 ? -22.939 18.604 7.103 1.00 40.09 447 MET A N 1
ATOM 3678 C CA . MET A 1 447 ? -23.364 20.010 7.230 1.00 40.09 447 MET A CA 1
ATOM 3679 C C . MET A 1 447 ? -23.464 20.533 8.678 1.00 40.09 447 MET A C 1
ATOM 3681 O O . MET A 1 447 ? -23.672 21.723 8.877 1.00 40.09 447 MET A O 1
ATOM 3685 N N . ASP A 1 448 ? -23.265 19.700 9.703 1.00 32.09 448 ASP A N 1
ATOM 3686 C CA . ASP A 1 448 ? -23.630 20.064 11.085 1.00 32.09 448 ASP A CA 1
ATOM 3687 C C . ASP A 1 448 ? -22.519 20.706 11.936 1.00 32.09 448 ASP A C 1
ATOM 3689 O O . ASP A 1 448 ? -22.666 20.829 13.148 1.00 32.09 448 ASP A O 1
ATOM 3693 N N . THR A 1 449 ? -21.384 21.133 11.368 1.00 34.00 449 THR A N 1
ATOM 3694 C CA . THR A 1 449 ? -20.274 21.670 12.197 1.00 34.00 449 THR A CA 1
ATOM 3695 C C . THR A 1 449 ? -19.698 23.007 11.754 1.00 34.00 449 THR A C 1
ATOM 3697 O O . THR A 1 449 ? -18.509 23.262 11.940 1.00 34.00 449 THR A O 1
ATOM 3700 N N . LEU A 1 450 ? -20.541 23.907 11.247 1.00 33.66 450 LEU A N 1
ATOM 3701 C CA . LEU A 1 450 ? -20.247 25.345 11.235 1.00 33.66 450 LEU A CA 1
ATOM 3702 C C . LEU A 1 450 ? -21.509 26.169 11.551 1.00 33.66 450 LEU A C 1
ATOM 3704 O O . LEU A 1 450 ? -21.872 27.071 10.803 1.00 33.66 450 LEU A O 1
ATOM 3708 N N . VAL A 1 451 ? -22.155 25.883 12.686 1.00 27.70 451 VAL A N 1
ATOM 3709 C CA . VAL A 1 451 ? -22.887 26.932 13.412 1.00 27.70 451 VAL A CA 1
ATOM 3710 C C . VAL A 1 451 ? -21.893 27.614 14.350 1.00 27.70 451 VAL A C 1
ATOM 3712 O O . VAL A 1 451 ? -21.033 26.972 14.951 1.00 27.70 451 VAL A O 1
ATOM 3715 N N . GLU A 1 452 ? -21.973 28.935 14.350 1.00 29.97 452 GLU A N 1
ATOM 3716 C CA . GLU A 1 452 ? -21.075 29.909 14.955 1.00 29.97 452 GLU A CA 1
ATOM 3717 C C . GLU A 1 452 ? -20.646 29.586 16.398 1.00 29.97 452 GLU A C 1
ATOM 3719 O O . GLU A 1 452 ? -21.465 29.297 17.268 1.00 29.97 452 GLU A O 1
ATOM 3724 N N . SER A 1 453 ? -19.341 29.736 16.647 1.00 27.16 453 SER A N 1
ATOM 3725 C CA . SER A 1 453 ? -18.770 30.110 17.946 1.00 27.16 453 SER A CA 1
ATOM 3726 C C . SER A 1 453 ? -17.691 31.159 17.725 1.00 27.16 453 SER A C 1
ATOM 3728 O O . SER A 1 453 ? -16.780 30.850 16.907 1.00 27.16 453 SER A O 1
#

Solvent-accessible surface area (backbone atoms only — not comparable to full-atom values): 24705 Å² total; per-residue (Å²): 112,72,68,63,53,53,52,53,51,53,49,53,48,53,52,50,53,51,38,49,50,54,33,37,53,54,51,49,55,52,40,53,48,53,50,52,53,49,50,52,53,45,50,55,51,49,51,53,52,47,51,51,51,56,63,45,58,33,97,90,46,62,56,66,63,38,51,53,52,52,53,53,56,54,71,75,48,88,64,98,50,31,46,34,34,26,48,75,86,43,77,77,46,66,70,61,73,94,67,90,59,84,35,50,76,46,74,47,73,51,78,45,82,52,96,96,44,41,39,37,41,34,42,38,45,58,85,32,64,47,61,68,62,50,32,52,33,22,71,51,46,27,45,72,61,45,52,52,30,53,73,77,35,56,70,69,54,27,51,50,44,38,68,72,48,25,44,66,60,12,46,64,38,50,51,46,46,53,48,52,53,48,55,48,53,52,53,52,50,51,52,52,52,50,53,51,53,50,54,52,52,52,51,50,50,53,52,51,50,52,53,48,52,53,50,52,49,53,51,50,54,54,50,52,52,45,53,51,43,54,53,52,36,57,50,35,54,52,48,46,52,49,47,55,51,53,63,73,67,49,85,88,59,60,71,68,60,53,54,50,51,52,53,53,41,51,52,44,52,50,54,39,52,53,42,52,51,53,46,52,54,51,53,52,52,48,54,53,51,53,53,51,44,56,55,50,51,58,50,48,53,52,54,49,52,52,55,61,42,62,77,55,36,73,68,51,51,54,55,50,50,55,51,51,55,54,70,71,40,83,84,63,79,73,48,98,57,80,65,45,73,48,71,50,71,89,70,30,33,61,55,38,49,52,53,49,54,59,32,63,76,36,71,71,55,30,34,48,37,53,32,38,34,44,45,85,47,50,81,94,43,52,36,24,32,37,36,34,73,37,86,86,80,57,23,26,27,41,39,34,22,50,80,59,91,86,56,42,17,30,32,36,34,40,77,32,72,46,68,70,60,38,51,50,45,54,54,46,49,28,73,75,28,79,84,40,56,77,40,49,81,46,76,58,90,69,90,85,80,77,74,91,130